Protein AF-0000000068207456 (afdb_homodimer)

Radius of gyration: 24.4 Å; Cα contacts (8 Å, |Δi|>4): 1064; chains: 2; bounding box: 53×77×62 Å

pLDDT: mean 91.05, std 12.85, range [36.31, 98.88]

InterPro domains:
  IPR003697 Nucleoside triphosphate pyrophosphatase Maf-like protein [MF_00528] (24-236)
  IPR003697 Nucleoside triphosphate pyrophosphatase Maf-like protein [PF02545] (24-232)
  IPR003697 Nucleoside triphosphate pyrophosphatase Maf-like protein [PIRSF006305] (18-237)
  IPR003697 Nucleoside triphosphate pyrophosphatase Maf-like protein [PTHR43213] (19-233)
  IPR003697 Nucleoside triphosphate pyrophosphatase Maf-like protein [TIGR00172] (22-231)
  IPR003697 Nucleoside triphosphate pyrophosphatase Maf-like protein [cd00555] (25-231)
  IPR029001 Inosine triphosphate pyrophosphatase-like [G3DSA:3.90.950.10] (20-234)
  IPR029001 Inosine triphosphate pyrophosphatase-like [SSF52972] (21-231)

Foldseek 3Di:
DQQDAFFAPVADPFLLSVLCGSFQEEEQDPDPLAQVVCVVRGGHHHYDHFPPPLPDDCDDDPDNLCSFQVSQQVSQVRVQVVQCVVPVPRGGQKYKGKGKWKFFDDPPPPPDDDPCRSVRGTFAFDAALVSLLVLCVVQAQHKMKMKMKMKMWGAFPVDGDIDMDIDMFMKMWHFYNDDSVLSSVLSVVVQLGRDTSRAACVPPSVVRTDDMDGAPSSSNPDRVVVVSVVSSCCSPPPCRRSVD/DQQDAFFAPVADPFLLSVLCGSFQEEEQDPDPLAQVVCVVRGGHHHYDHFPPPLPDDCDDDPDNLCSFQVSQVVSQVRVQVVQCVVPVPRGGQKYKGKGKWKFADDDPPPPDDDDPRSVRGTFAFDAALVSLLVLCVVLAQHKMKMKMKMKMWGAFPVDGDIDMDMDMFMKIWHFYNDDSVLSSVLSVVVQLGRDTSRAACVPPSVVRTDDMDGAPSSSNPDRVVVVSVVSSCCSPPPCRRSVD

Solvent-accessible surface area (backbone atoms only — not comparable to full-atom values): 25570 Å² total; per-residue (Å²): 126,79,78,34,82,30,68,44,92,82,31,57,72,36,64,27,53,60,52,48,60,54,32,42,42,31,31,22,45,79,51,65,56,38,52,50,53,37,41,66,57,16,36,51,54,48,73,43,58,42,80,64,83,79,76,70,72,72,62,92,58,97,46,75,69,47,54,30,30,53,51,4,39,52,21,20,51,50,38,47,52,51,41,33,69,75,34,67,91,69,37,63,45,32,28,37,13,58,28,75,45,29,28,61,46,72,63,79,79,62,81,70,76,73,76,65,52,47,69,76,28,50,36,58,53,30,88,44,60,67,50,30,45,53,47,45,59,69,37,46,55,34,42,31,31,36,35,32,7,36,17,39,35,31,55,42,81,91,44,94,58,65,48,79,53,72,48,71,48,67,22,38,40,30,31,30,80,65,53,70,64,50,51,49,32,48,42,69,68,47,68,20,53,79,21,60,56,30,46,36,61,88,50,68,41,29,57,51,37,57,29,32,47,28,36,68,46,38,66,62,53,41,48,56,30,63,49,53,50,51,37,30,51,38,53,73,72,34,81,55,54,58,62,121,126,79,78,33,81,30,68,43,91,81,31,55,72,35,64,28,54,59,52,47,60,54,32,42,42,32,30,22,46,78,52,66,56,41,52,50,53,37,40,66,56,16,36,50,54,47,75,44,58,42,83,64,84,79,75,71,74,72,62,90,57,98,46,77,70,48,52,28,29,53,51,4,39,50,21,18,51,52,39,48,54,52,41,32,68,75,33,66,91,69,37,62,45,31,27,36,12,57,27,76,45,27,28,62,47,72,59,79,82,59,78,75,73,72,77,66,52,47,71,76,27,49,35,60,54,29,89,43,59,65,50,29,43,53,49,45,59,69,38,45,54,34,43,33,33,36,35,32,6,35,17,40,37,29,55,43,83,91,44,95,56,67,46,78,52,72,47,70,46,67,22,38,40,28,30,29,80,67,53,70,64,49,51,51,30,48,44,70,70,48,68,21,54,79,20,59,55,30,46,37,61,87,48,68,41,28,56,49,38,55,29,32,46,26,37,67,46,40,68,63,54,41,48,57,31,64,49,52,51,51,36,32,50,38,52,73,72,34,81,55,55,59,63,120

Sequence (488 aa):
MSQHAHIKPHALKFPGINKMKKKKIVLASNSPRRLEILKTFGLEPQVVPSIFAEDLPKGGYENKYEYPVATATEKAVEVYRRLVEEDPDDAPDLVIAADTVVFTHDDPNVVGYESTPLHASILEKPETREENLRMLQELNGKACEVVTGVTVVWPIISAPGYMIKSMDERTIVHFADNSKQRLKAYVESGEGLDRAGGFAIQGLGGLLIAKIDGDFWNVVGFPASSFFQMLDILAEEEEDFLALMSQHAHIKPHALKFPGINKMKKKKIVLASNSPRRLEILKTFGLEPQVVPSIFAEDLPKGGYENKYEYPVATATEKAVEVYRRLVEEDPDDAPDLVIAADTVVFTHDDPNVVGYESTPLHASILEKPETREENLRMLQELNGKACEVVTGVTVVWPIISAPGYMIKSMDERTIVHFADNSKQRLKAYVESGEGLDRAGGFAIQGLGGLLIAKIDGDFWNVVGFPASSFFQMLDILAEEEEDFLAL

Organism: Serendipita indica (strain DSM 11827) (NCBI:txid1109443)

Secondary structure (DSSP, 8-state):
------B-TT----HHHHHTTT--EEE----HHHHHHHHHTTB-PEE----------SSS-SSTTHHHHHHHHHHHHHHHHHHHHH-GGG--SEEEEEEEEEEE---TT--------HHHHEE---SSHHHHHHHHHHHTTSEEEEEEEEEEEEE-SSSSSEEEEEEEEEEEEEEP---HHHHHHHHHHTTTTTSGGG--TTTGGGGGEEEEEE-HHHHHT--HHHHHHHHHHHHHH-TTTT--/------B-TT----HHHHHTTT--EEE----HHHHHHHHHTTB-PEE----------SS--SSTTHHHHHHHHHHHHHHHHHHHHH-GGG--SEEEEEEEEEEE---TT---S----HHHHEE---SSHHHHHHHHHHHTTSEEEEEEEEEEEEE-SSSSSEEEEEEEEEEEEEEP---HHHHHHHHHHTTTTTSGGG--TTTGGGGGEEEEEE-HHHHHT--HHHHHHHHHHHHHH-TTTT--

Structure (mmCIF, N/CA/C/O backbone):
data_AF-0000000068207456-model_v1
#
loop_
_entity.id
_entity.type
_entity.pdbx_description
1 polymer 'Related to septum formation maf'
#
loop_
_atom_site.group_PDB
_atom_site.id
_atom_site.type_symbol
_atom_site.label_atom_id
_atom_site.label_alt_id
_atom_site.label_comp_id
_atom_site.label_asym_id
_atom_site.label_entity_id
_atom_site.label_seq_id
_atom_site.pdbx_PDB_ins_code
_atom_site.Cartn_x
_atom_site.Cartn_y
_atom_site.Cartn_z
_atom_site.occupancy
_atom_site.B_iso_or_equiv
_atom_site.auth_seq_id
_atom_site.auth_comp_id
_atom_site.auth_asym_id
_atom_site.auth_atom_id
_atom_site.pdbx_PDB_model_num
ATOM 1 N N . MET A 1 1 ? -2.506 -39.25 3.75 1 39.41 1 MET A N 1
ATOM 2 C CA . MET A 1 1 ? -2.545 -38.031 2.941 1 39.41 1 MET A CA 1
ATOM 3 C C . MET A 1 1 ? -1.974 -36.844 3.713 1 39.41 1 MET A C 1
ATOM 5 O O . MET A 1 1 ? -2.4 -36.562 4.836 1 39.41 1 MET A O 1
ATOM 9 N N . SER A 1 2 ? -0.676 -36.594 3.619 1 47.75 2 SER A N 1
ATOM 10 C CA . SER A 1 2 ? 0.134 -35.656 4.402 1 47.75 2 SER A CA 1
ATOM 11 C C . SER A 1 2 ? -0.557 -34.312 4.547 1 47.75 2 SER A C 1
ATOM 13 O O . SER A 1 2 ? -1.144 -33.812 3.588 1 47.75 2 SER A O 1
ATOM 15 N N . GLN A 1 3 ? -1.271 -34.094 5.703 1 64.81 3 GLN A N 1
ATOM 16 C CA . GLN A 1 3 ? -2.191 -33 6.039 1 64.81 3 GLN A CA 1
ATOM 17 C C . GLN A 1 3 ? -1.472 -31.672 6.066 1 64.81 3 GLN A C 1
ATOM 19 O O . GLN A 1 3 ? -0.784 -31.344 7.039 1 64.81 3 GLN A O 1
ATOM 24 N N . HIS A 1 4 ? -1.049 -31.094 4.84 1 84.88 4 HIS A N 1
ATOM 25 C CA . HIS A 1 4 ? -0.442 -29.766 4.832 1 84.88 4 HIS A CA 1
ATOM 26 C C . HIS A 1 4 ? -1.472 -28.688 5.148 1 84.88 4 HIS A C 1
ATOM 28 O O . HIS A 1 4 ? -2.633 -28.797 4.746 1 84.88 4 HIS A O 1
ATOM 34 N N . ALA A 1 5 ? -1.169 -27.875 6.105 1 91.44 5 ALA A N 1
ATOM 35 C CA . ALA A 1 5 ? -2.055 -26.781 6.504 1 91.44 5 ALA A CA 1
ATOM 36 C C . ALA A 1 5 ? -1.442 -25.422 6.164 1 91.44 5 ALA A C 1
ATOM 38 O O . ALA A 1 5 ? -0.85 -24.766 7.023 1 91.44 5 ALA A O 1
ATOM 39 N N . HIS A 1 6 ? -1.661 -25.062 4.852 1 96.88 6 HIS A N 1
ATOM 40 C CA . HIS A 1 6 ? -1.041 -23.844 4.375 1 96.88 6 HIS A CA 1
ATOM 41 C C . HIS A 1 6 ? -2.045 -22.688 4.352 1 96.88 6 HIS A C 1
ATOM 43 O O . HIS A 1 6 ? -1.673 -21.531 4.109 1 96.88 6 HIS A O 1
ATOM 49 N N . ILE A 1 7 ? -3.346 -23.016 4.602 1 97.12 7 ILE A N 1
ATOM 50 C CA . ILE A 1 7 ? -4.387 -22 4.562 1 97.12 7 ILE A CA 1
ATOM 51 C C . ILE A 1 7 ? -4.668 -21.484 5.973 1 97.12 7 ILE A C 1
ATOM 53 O O . ILE A 1 7 ? -5.008 -22.266 6.863 1 97.12 7 ILE A O 1
ATOM 57 N N . LYS A 1 8 ? -4.535 -20.203 6.172 1 97.19 8 LYS A N 1
ATOM 58 C CA . LYS A 1 8 ? -4.762 -19.578 7.473 1 97.19 8 LYS A CA 1
ATOM 59 C C . LYS A 1 8 ? -6.25 -19.359 7.727 1 97.19 8 LYS A C 1
ATOM 61 O O . LYS A 1 8 ? -7.043 -19.297 6.789 1 97.19 8 LYS A O 1
ATOM 66 N N . PRO A 1 9 ? -6.637 -19.203 8.977 1 95.88 9 PRO A N 1
ATOM 67 C CA . PRO A 1 9 ? -8.055 -19.078 9.336 1 95.88 9 PRO A CA 1
ATOM 68 C C . PRO A 1 9 ? -8.711 -17.844 8.727 1 95.88 9 PRO A C 1
ATOM 70 O O . PRO A 1 9 ? -9.922 -17.859 8.461 1 95.88 9 PRO A O 1
ATOM 73 N N . HIS A 1 10 ? -7.922 -16.828 8.453 1 96.44 10 HIS A N 1
ATOM 74 C CA . HIS A 1 10 ? -8.531 -15.578 8 1 96.44 10 HIS A CA 1
ATOM 75 C C . HIS A 1 10 ? -8.625 -15.523 6.48 1 96.44 10 HIS A C 1
ATOM 77 O O . HIS A 1 10 ? -9.133 -14.555 5.918 1 96.44 10 HIS A O 1
ATOM 83 N N . ALA A 1 11 ? -8.172 -16.578 5.84 1 97.5 11 ALA A N 1
ATOM 84 C CA . ALA A 1 11 ? -8.227 -16.609 4.383 1 97.5 11 ALA A CA 1
ATOM 85 C C . ALA A 1 11 ? -9.664 -16.484 3.883 1 97.5 11 ALA A C 1
ATOM 87 O O . ALA A 1 11 ? -10.578 -17.078 4.453 1 97.5 11 ALA A O 1
ATOM 88 N N . LEU A 1 12 ? -9.781 -15.664 2.857 1 97.38 12 LEU A N 1
ATOM 89 C CA . LEU A 1 12 ? -11.094 -15.602 2.229 1 97.38 12 LEU A CA 1
ATOM 90 C C . LEU A 1 12 ? -11.422 -16.906 1.52 1 97.38 12 LEU A C 1
ATOM 92 O O . LEU A 1 12 ? -10.547 -17.516 0.892 1 97.38 12 LEU A O 1
ATOM 96 N N . LYS A 1 13 ? -12.625 -17.297 1.536 1 95.44 13 LYS A N 1
ATOM 97 C CA . LYS A 1 13 ? -13.023 -18.562 0.956 1 95.44 13 LYS A CA 1
ATOM 98 C C . LYS A 1 13 ? -13.25 -18.438 -0.548 1 95.44 13 LYS A C 1
ATOM 100 O O . LYS A 1 13 ? -14.328 -18.781 -1.047 1 95.44 13 LYS A O 1
ATOM 105 N N . PHE A 1 14 ? -12.266 -18.047 -1.245 1 95.69 14 PHE A N 1
ATOM 106 C CA . PHE A 1 14 ? -12.266 -18 -2.701 1 95.69 14 PHE A CA 1
ATOM 107 C C . PHE A 1 14 ? -12.141 -19.406 -3.289 1 95.69 14 PHE A C 1
ATOM 109 O O . PHE A 1 14 ? -11.617 -20.312 -2.635 1 95.69 14 PHE A O 1
ATOM 116 N N . PRO A 1 15 ? -12.633 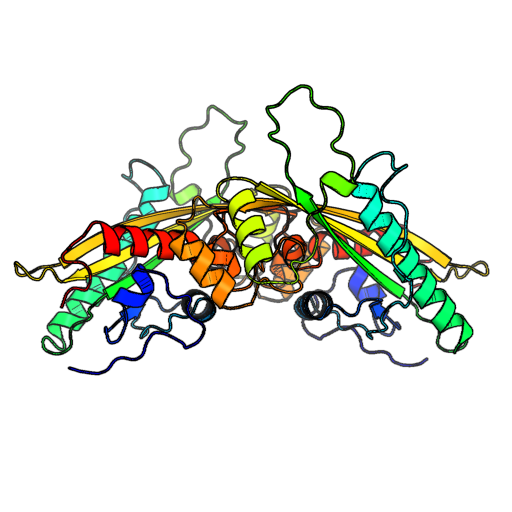-19.656 -4.473 1 93.31 15 PRO A N 1
ATOM 117 C CA . PRO A 1 15 ? -12.539 -20.969 -5.09 1 93.31 15 PRO A CA 1
ATOM 118 C C . PRO A 1 15 ? -11.094 -21.484 -5.168 1 93.31 15 PRO A C 1
ATOM 120 O O . PRO A 1 15 ? -10.828 -22.641 -4.855 1 93.31 15 PRO A O 1
ATOM 123 N N . GLY A 1 16 ? -10.242 -20.609 -5.578 1 94.94 16 GLY A N 1
ATOM 124 C CA . GLY A 1 16 ? -8.844 -21 -5.668 1 94.94 16 GLY A CA 1
ATOM 125 C C . GLY A 1 16 ? -8.242 -21.391 -4.332 1 94.94 16 GLY A C 1
ATOM 126 O O . GLY A 1 16 ? -7.508 -22.375 -4.25 1 94.94 16 GLY A O 1
ATOM 127 N N . ILE A 1 17 ? -8.531 -20.688 -3.311 1 95.69 17 ILE A N 1
ATOM 128 C CA . ILE A 1 17 ? -8.031 -20.953 -1.97 1 95.69 17 ILE A CA 1
ATOM 129 C C . ILE A 1 17 ? -8.602 -22.281 -1.463 1 95.69 17 ILE A C 1
ATOM 131 O O . ILE A 1 17 ? -7.887 -23.078 -0.868 1 95.69 17 ILE A O 1
ATOM 135 N N . ASN A 1 18 ? -9.852 -22.5 -1.71 1 93.56 18 ASN A N 1
ATOM 136 C CA . ASN A 1 18 ? -10.508 -23.719 -1.283 1 93.56 18 ASN A CA 1
ATOM 137 C C . ASN A 1 18 ? -9.844 -24.953 -1.893 1 93.56 18 ASN A C 1
ATOM 139 O O . ASN A 1 18 ? -9.719 -26 -1.235 1 93.56 18 ASN A O 1
ATOM 143 N N . LYS A 1 19 ? -9.445 -24.797 -3.117 1 94.56 19 LYS A N 1
ATOM 144 C CA . LYS A 1 19 ? -8.789 -25.906 -3.807 1 94.56 19 LYS A CA 1
ATOM 145 C C . LYS A 1 19 ? -7.434 -26.234 -3.18 1 94.56 19 LYS A C 1
ATOM 147 O O . LYS A 1 19 ? -6.922 -27.344 -3.324 1 94.56 19 LYS A O 1
ATOM 152 N N . MET A 1 20 ? -6.91 -25.281 -2.453 1 95.81 20 MET A N 1
ATOM 153 C CA . MET A 1 20 ? -5.559 -25.438 -1.929 1 95.81 20 MET A CA 1
ATOM 154 C C . MET A 1 20 ? -5.578 -26.109 -0.556 1 95.81 20 MET A C 1
ATOM 156 O O . MET A 1 20 ? -4.527 -26.438 -0.006 1 95.81 20 MET A O 1
ATOM 160 N N . LYS A 1 21 ? -6.75 -26.344 -0.007 1 94.06 21 LYS A N 1
ATOM 161 C CA . LYS A 1 21 ? -6.859 -26.969 1.306 1 94.06 21 LYS A CA 1
ATOM 162 C C . LYS A 1 21 ? -6.238 -28.359 1.302 1 94.06 21 LYS A C 1
ATOM 164 O O . LYS A 1 21 ? -6.484 -29.156 0.39 1 94.06 21 LYS A O 1
ATOM 169 N N . LYS A 1 22 ? -5.371 -28.609 2.285 1 93.19 22 LYS A N 1
ATOM 170 C CA . LYS A 1 22 ? -4.73 -29.891 2.521 1 93.19 22 LYS A CA 1
ATOM 171 C C . LYS A 1 22 ? -3.729 -30.219 1.417 1 93.19 22 LYS A C 1
ATOM 173 O O . LYS A 1 22 ? -3.342 -31.375 1.245 1 93.19 22 LYS A O 1
ATOM 178 N N . LYS A 1 23 ? -3.416 -29.266 0.574 1 96.06 23 LYS A N 1
ATOM 179 C CA . LYS A 1 23 ? -2.439 -29.453 -0.496 1 96.06 23 LYS A CA 1
ATOM 180 C C . LYS A 1 23 ? -1.054 -28.984 -0.064 1 96.06 23 LYS A C 1
ATOM 182 O O . LYS A 1 23 ? -0.932 -28.094 0.784 1 96.06 23 LYS A O 1
ATOM 187 N N . LYS A 1 24 ? -0.078 -29.562 -0.641 1 96.94 24 LYS A N 1
ATOM 188 C CA . LYS A 1 24 ? 1.285 -29.078 -0.435 1 96.94 24 LYS A CA 1
ATOM 189 C C . LYS A 1 24 ? 1.603 -27.922 -1.361 1 96.94 24 LYS A C 1
ATOM 191 O O . LYS A 1 24 ? 1.857 -28.109 -2.551 1 96.94 24 LYS A O 1
ATOM 196 N N . ILE A 1 25 ? 1.606 -26.75 -0.783 1 98.31 25 ILE A N 1
ATOM 197 C CA . ILE A 1 25 ? 1.852 -25.516 -1.531 1 98.31 25 ILE A CA 1
ATOM 198 C C . ILE A 1 25 ? 3.256 -25 -1.229 1 98.31 25 ILE A C 1
ATOM 200 O O . ILE A 1 25 ? 3.627 -24.844 -0.065 1 98.31 25 ILE A O 1
ATOM 204 N N . VAL A 1 26 ? 4.004 -24.734 -2.311 1 98.69 26 VAL A N 1
ATOM 205 C CA . VAL A 1 26 ? 5.398 -24.344 -2.154 1 98.69 26 VAL A CA 1
ATOM 206 C C . VAL A 1 26 ? 5.617 -22.969 -2.783 1 98.69 26 VAL A C 1
ATOM 208 O O . VAL A 1 26 ? 5.137 -22.688 -3.887 1 98.69 26 VAL A O 1
ATOM 211 N N . LEU A 1 27 ? 6.242 -22.078 -2.041 1 98.81 27 LEU A N 1
ATOM 212 C CA . LEU A 1 27 ? 6.738 -20.812 -2.574 1 98.81 27 LEU A CA 1
ATOM 213 C C . LEU A 1 27 ? 8.203 -20.922 -2.965 1 98.81 27 LEU A C 1
ATOM 215 O O . LEU A 1 27 ? 9.078 -21.031 -2.098 1 98.81 27 LEU A O 1
ATOM 219 N N . ALA A 1 28 ? 8.438 -20.906 -4.258 1 98.75 28 ALA A N 1
ATOM 220 C CA . ALA A 1 28 ? 9.797 -21 -4.793 1 98.75 28 ALA A CA 1
ATOM 221 C C . ALA A 1 28 ? 10.484 -19.625 -4.773 1 98.75 28 ALA A C 1
ATOM 223 O O . ALA A 1 28 ? 10.844 -19.094 -5.824 1 98.75 28 ALA A O 1
ATOM 224 N N . SER A 1 29 ? 10.703 -19.062 -3.621 1 96.81 29 SER A N 1
ATOM 225 C CA . SER A 1 29 ? 11.281 -17.734 -3.422 1 96.81 29 SER A CA 1
ATOM 226 C C . SER A 1 29 ? 11.906 -17.609 -2.037 1 96.81 29 SER A C 1
ATOM 228 O O . SER A 1 29 ? 11.391 -18.156 -1.062 1 96.81 29 SER A O 1
ATOM 230 N N . ASN A 1 30 ? 13 -16.906 -1.982 1 92.94 30 ASN A N 1
ATOM 231 C CA . ASN A 1 30 ? 13.609 -16.578 -0.696 1 92.94 30 ASN A CA 1
ATOM 232 C C . ASN A 1 30 ? 13.234 -15.18 -0.237 1 92.94 30 ASN A C 1
ATOM 234 O O . ASN A 1 30 ? 13.766 -14.68 0.752 1 92.94 30 ASN A O 1
ATOM 238 N N . SER A 1 31 ? 12.391 -14.547 -0.938 1 92.75 31 SER A N 1
ATOM 239 C CA . SER A 1 31 ? 11.977 -13.188 -0.593 1 92.75 31 SER A CA 1
ATOM 240 C C . SER A 1 31 ? 11.055 -13.18 0.623 1 92.75 31 SER A C 1
ATOM 242 O O . SER A 1 31 ? 9.93 -13.68 0.56 1 92.75 31 SER A O 1
ATOM 244 N N . PRO A 1 32 ? 11.469 -12.586 1.704 1 94.94 32 PRO A N 1
ATOM 245 C CA . PRO A 1 32 ? 10.578 -12.492 2.867 1 94.94 32 PRO A CA 1
ATOM 246 C C . PRO A 1 32 ? 9.305 -11.703 2.576 1 94.94 32 PRO A C 1
ATOM 248 O O . PRO A 1 32 ? 8.242 -12.008 3.121 1 94.94 32 PRO A O 1
ATOM 251 N N . ARG A 1 33 ? 9.375 -10.695 1.74 1 94.88 33 ARG A N 1
ATOM 252 C CA . ARG A 1 33 ? 8.227 -9.867 1.404 1 94.88 33 ARG A CA 1
ATOM 253 C C . ARG A 1 33 ? 7.148 -10.68 0.699 1 94.88 33 ARG A C 1
ATOM 255 O O . ARG A 1 33 ? 5.957 -10.508 0.968 1 94.88 33 ARG A O 1
ATOM 262 N N . ARG A 1 34 ? 7.562 -11.531 -0.193 1 97.38 34 ARG A N 1
ATOM 263 C CA . ARG A 1 34 ? 6.598 -12.367 -0.901 1 97.38 34 ARG A CA 1
ATOM 264 C C . ARG A 1 34 ? 5.832 -13.258 0.069 1 97.38 34 ARG A C 1
ATOM 266 O O . ARG A 1 34 ? 4.605 -13.359 -0.01 1 97.38 34 ARG A O 1
ATOM 273 N N . LEU A 1 35 ? 6.559 -13.859 0.947 1 98.06 35 LEU A N 1
ATOM 274 C CA . LEU A 1 35 ? 5.934 -14.711 1.952 1 98.06 35 LEU A CA 1
ATOM 275 C C . LEU A 1 35 ? 4.988 -13.906 2.838 1 98.06 35 LEU A C 1
ATOM 277 O O . LEU A 1 35 ? 3.875 -14.344 3.125 1 98.06 35 LEU A O 1
ATOM 281 N N . GLU A 1 36 ? 5.395 -12.766 3.273 1 97.5 36 GLU A N 1
ATOM 282 C CA . GLU A 1 36 ? 4.586 -11.914 4.141 1 97.5 36 GLU A CA 1
ATOM 283 C C . GLU A 1 36 ? 3.281 -11.508 3.459 1 97.5 36 GLU A C 1
ATOM 285 O O . GLU A 1 36 ? 2.225 -11.492 4.094 1 97.5 36 GLU A O 1
ATOM 290 N N . ILE A 1 37 ? 3.379 -11.156 2.232 1 97.94 37 ILE A N 1
ATOM 291 C CA . ILE A 1 37 ? 2.193 -10.766 1.478 1 97.94 37 ILE A CA 1
ATOM 292 C C . ILE A 1 37 ? 1.222 -11.938 1.394 1 97.94 37 ILE A C 1
ATOM 294 O O . ILE A 1 37 ? 0.027 -11.789 1.659 1 97.94 37 ILE A O 1
ATOM 298 N N . LEU A 1 38 ? 1.739 -13.133 1.018 1 98.56 38 LEU A N 1
ATOM 299 C CA . LEU A 1 38 ? 0.884 -14.312 0.932 1 98.56 38 LEU A CA 1
ATOM 300 C C . LEU A 1 38 ? 0.226 -14.602 2.275 1 98.56 38 LEU A C 1
ATOM 302 O O . LEU A 1 38 ? -0.972 -14.891 2.336 1 98.56 38 LEU A O 1
ATOM 306 N N . LYS A 1 39 ? 0.968 -14.438 3.326 1 98 39 LYS A N 1
ATOM 307 C CA . LYS A 1 39 ? 0.43 -14.656 4.664 1 98 39 LYS A CA 1
ATOM 308 C C . LYS A 1 39 ? -0.675 -13.656 4.988 1 98 39 LYS A C 1
ATOM 310 O O . LYS A 1 39 ? -1.682 -14.016 5.605 1 98 39 LYS A O 1
ATOM 315 N N . THR A 1 40 ? -0.451 -12.453 4.625 1 97.12 40 THR A N 1
ATOM 316 C CA . THR A 1 40 ? -1.441 -11.398 4.832 1 97.12 40 THR A CA 1
ATOM 317 C C . THR A 1 40 ? -2.789 -11.805 4.242 1 97.12 40 THR A C 1
ATOM 319 O O . THR A 1 40 ? -3.838 -11.539 4.836 1 97.12 40 THR A O 1
ATOM 322 N N . PHE A 1 41 ? -2.727 -12.523 3.174 1 97.69 41 PHE A N 1
ATOM 323 C CA . PHE A 1 41 ? -3.965 -12.852 2.477 1 97.69 41 PHE A CA 1
ATOM 324 C C . PHE A 1 41 ? -4.371 -14.297 2.736 1 97.69 41 PHE A C 1
ATOM 326 O O . PHE A 1 41 ? -5.227 -14.844 2.037 1 97.69 41 PHE A O 1
ATOM 333 N N . GLY A 1 42 ? -3.68 -14.977 3.697 1 97.38 42 GLY A N 1
ATOM 334 C CA . GLY A 1 42 ? -4.191 -16.219 4.25 1 97.38 42 GLY A CA 1
ATOM 335 C C . GLY A 1 42 ? -3.514 -17.453 3.68 1 97.38 42 GLY A C 1
ATOM 336 O O . GLY A 1 42 ? -3.998 -18.562 3.854 1 97.38 42 GLY A O 1
ATOM 337 N N . LEU A 1 43 ? -2.459 -17.297 2.977 1 98.12 43 LEU A N 1
ATOM 338 C CA . LEU A 1 43 ? -1.698 -18.422 2.434 1 98.12 43 LEU A CA 1
ATOM 339 C C . LEU A 1 43 ? -0.286 -18.453 3.01 1 98.12 43 LEU A C 1
ATOM 341 O O . LEU A 1 43 ? 0.461 -17.469 2.883 1 98.12 43 LEU A O 1
ATOM 345 N N . GLU A 1 44 ? 0.026 -19.469 3.674 1 98.12 44 GLU A N 1
ATOM 346 C CA . GLU A 1 44 ? 1.366 -19.656 4.227 1 98.12 44 GLU A CA 1
ATOM 347 C C . GLU A 1 44 ? 2.045 -20.891 3.635 1 98.12 44 GLU A C 1
ATOM 349 O O . GLU A 1 44 ? 2.137 -21.922 4.293 1 98.12 44 GLU A O 1
ATOM 354 N N . PRO A 1 45 ? 2.631 -20.75 2.5 1 98.38 45 PRO A N 1
ATOM 355 C CA . PRO A 1 45 ? 3.254 -21.891 1.827 1 98.38 45 PRO A CA 1
ATOM 356 C C . PRO A 1 45 ? 4.582 -22.297 2.461 1 98.38 45 PRO A C 1
ATOM 358 O O . PRO A 1 45 ? 5.125 -21.562 3.289 1 98.38 45 PRO A O 1
ATOM 361 N N . GLN A 1 46 ? 4.988 -23.484 2.129 1 98.06 46 GLN A N 1
ATOM 362 C CA . GLN A 1 46 ? 6.359 -23.875 2.436 1 98.06 46 GLN A CA 1
ATOM 363 C C . GLN A 1 46 ? 7.355 -23.156 1.534 1 98.06 46 GLN A C 1
ATOM 365 O O . GLN A 1 46 ? 7.184 -23.109 0.314 1 98.06 46 GLN A O 1
ATOM 370 N N . VAL A 1 47 ? 8.383 -22.609 2.146 1 98.5 47 VAL A N 1
ATOM 371 C CA . VAL A 1 47 ? 9.375 -21.859 1.381 1 98.5 47 VAL A CA 1
ATOM 372 C C . VAL A 1 47 ? 10.492 -22.797 0.933 1 98.5 47 VAL A C 1
ATOM 374 O O . VAL A 1 47 ? 11.117 -23.484 1.757 1 98.5 47 VAL A O 1
ATOM 377 N N . VAL A 1 48 ? 10.688 -22.875 -0.318 1 98.44 48 VAL A N 1
ATOM 378 C CA . VAL A 1 48 ? 11.805 -23.594 -0.918 1 98.44 48 VAL A CA 1
ATOM 379 C C . VAL A 1 48 ? 12.453 -22.734 -2 1 98.44 48 VAL A C 1
ATOM 381 O O . VAL A 1 48 ? 11.992 -22.703 -3.143 1 98.44 48 VAL A O 1
ATOM 384 N N . PRO A 1 49 ? 13.523 -22.078 -1.709 1 97.81 49 PRO A N 1
ATOM 385 C CA . PRO A 1 49 ? 14.148 -21.203 -2.693 1 97.81 49 PRO A CA 1
ATOM 386 C C . PRO A 1 49 ? 14.641 -21.938 -3.932 1 97.81 49 PRO A C 1
ATOM 388 O O . PRO A 1 49 ? 15.125 -23.062 -3.826 1 97.81 49 PRO A O 1
ATOM 391 N N . SER A 1 50 ? 14.477 -21.281 -5.008 1 97.31 50 SER A N 1
ATOM 392 C CA . SER A 1 50 ? 15.016 -21.828 -6.25 1 97.31 50 SER A CA 1
ATOM 393 C C . SER A 1 50 ? 16.531 -21.734 -6.293 1 97.31 50 SER A C 1
ATOM 395 O O . SER A 1 50 ? 17.109 -20.766 -5.773 1 97.31 50 SER A O 1
ATOM 397 N N . ILE A 1 51 ? 17.156 -22.656 -6.949 1 95.56 51 ILE A N 1
ATOM 398 C CA . ILE A 1 51 ? 18.594 -22.609 -7.141 1 95.56 51 ILE A CA 1
ATOM 399 C C . ILE A 1 51 ? 18.906 -22.281 -8.602 1 95.56 51 ILE A C 1
ATOM 401 O O . ILE A 1 51 ? 20.062 -22.375 -9.031 1 95.56 51 ILE A O 1
ATOM 405 N N . PHE A 1 52 ? 17.906 -21.953 -9.336 1 92.56 52 PHE A N 1
ATOM 406 C CA . PHE A 1 52 ? 18.109 -21.5 -10.711 1 92.56 52 PHE A CA 1
ATOM 407 C C . PHE A 1 52 ? 19.016 -20.266 -10.734 1 92.56 52 PHE A C 1
ATOM 409 O O . PHE A 1 52 ? 18.781 -19.312 -9.992 1 92.56 52 PHE A O 1
ATOM 416 N N . ALA A 1 53 ? 20.094 -20.172 -11.484 1 87.12 53 ALA A N 1
ATOM 417 C CA . ALA A 1 53 ? 21.141 -19.156 -11.484 1 87.12 53 ALA A CA 1
ATOM 418 C C . ALA A 1 53 ? 20.625 -17.828 -12.031 1 87.12 53 ALA A C 1
ATOM 420 O O . ALA A 1 53 ? 21.281 -16.797 -11.883 1 87.12 53 ALA A O 1
ATOM 421 N N . GLU A 1 54 ? 19.406 -17.641 -12.508 1 82.19 54 GLU A N 1
ATOM 422 C CA . GLU A 1 54 ? 18.781 -16.453 -13.094 1 82.19 54 GLU A CA 1
ATOM 423 C C . GLU A 1 54 ? 19.688 -15.82 -14.148 1 82.19 54 GLU A C 1
ATOM 425 O O . GLU A 1 54 ? 19.953 -14.617 -14.117 1 82.19 54 GLU A O 1
ATOM 430 N N . ASP A 1 55 ? 20.109 -16.578 -15.117 1 83.31 55 ASP A N 1
ATOM 431 C CA . ASP A 1 55 ? 21.062 -16.172 -16.141 1 83.31 55 ASP A CA 1
ATOM 432 C C . ASP A 1 55 ? 20.391 -16.125 -17.516 1 83.31 55 ASP A C 1
ATOM 434 O O . ASP A 1 55 ? 21.062 -16.281 -18.547 1 83.31 55 ASP A O 1
ATOM 438 N N . LEU A 1 56 ? 19.125 -15.93 -17.469 1 87.06 56 LEU A N 1
ATOM 439 C CA . LEU A 1 56 ? 18.438 -15.82 -18.75 1 87.06 56 LEU A CA 1
ATOM 440 C C . LEU A 1 56 ? 18.922 -14.602 -19.531 1 87.06 56 LEU A C 1
ATOM 442 O O . LEU A 1 56 ? 19.234 -13.57 -18.922 1 87.06 56 LEU A O 1
ATOM 446 N N . PRO A 1 57 ? 19 -14.766 -20.844 1 82.19 57 PRO A N 1
ATOM 447 C CA . PRO A 1 57 ? 19.375 -13.586 -21.625 1 82.19 57 PRO A CA 1
ATOM 448 C C . PRO A 1 57 ? 18.375 -12.438 -21.484 1 82.19 57 PRO A C 1
ATOM 450 O O . PRO A 1 57 ? 17.172 -12.672 -21.359 1 82.19 57 PRO A O 1
ATOM 453 N N . LYS A 1 58 ? 18.844 -11.242 -21.453 1 76.88 58 LYS A N 1
ATOM 454 C CA . LYS A 1 58 ? 17.984 -10.07 -21.297 1 76.88 58 LYS A CA 1
ATOM 455 C C . LYS A 1 58 ? 17.5 -9.562 -22.656 1 76.88 58 LYS A C 1
ATOM 457 O O . LYS A 1 58 ? 16.875 -8.508 -22.734 1 76.88 58 LYS A O 1
ATOM 462 N N . GLY A 1 59 ? 17.766 -10.398 -23.609 1 74.06 59 GLY A N 1
ATOM 463 C CA . GLY A 1 59 ? 17.312 -10.094 -24.953 1 74.06 59 GLY A CA 1
ATOM 464 C C . GLY A 1 59 ? 16.531 -11.234 -25.594 1 74.06 59 GLY A C 1
ATOM 465 O O . GLY A 1 59 ? 16.391 -12.305 -25 1 74.06 59 GLY A O 1
ATOM 466 N N . GLY A 1 60 ? 15.844 -10.883 -26.672 1 75.31 60 GLY A N 1
ATOM 467 C CA . GLY A 1 60 ? 15.18 -11.906 -27.453 1 75.31 60 GLY A CA 1
ATOM 468 C C . GLY A 1 60 ? 13.719 -12.078 -27.094 1 75.31 60 GLY A C 1
ATOM 469 O O . GLY A 1 60 ? 13.086 -13.062 -27.484 1 75.31 60 GLY A O 1
ATOM 470 N N . TYR A 1 61 ? 13.312 -11.25 -26.25 1 82.44 61 TYR A N 1
ATOM 471 C CA . TYR A 1 61 ? 11.898 -11.297 -25.875 1 82.44 61 TYR A CA 1
ATOM 472 C C . TYR A 1 61 ? 11.07 -10.367 -26.75 1 82.44 61 TYR A C 1
ATOM 474 O O . TYR A 1 61 ? 11.586 -9.375 -27.266 1 82.44 61 TYR A O 1
ATOM 482 N N . GLU A 1 62 ? 9.812 -10.766 -26.984 1 78.75 62 GLU A N 1
ATOM 483 C CA . GLU A 1 62 ? 8.914 -9.898 -27.75 1 78.75 62 GLU A CA 1
ATOM 484 C C . GLU A 1 62 ? 8.719 -8.555 -27.047 1 78.75 62 GLU A C 1
ATOM 486 O O . GLU A 1 62 ? 8.617 -7.516 -27.703 1 78.75 62 GLU A O 1
ATOM 491 N N . ASN A 1 63 ? 8.633 -8.578 -25.75 1 85 63 ASN A N 1
ATOM 492 C CA . ASN A 1 63 ? 8.586 -7.379 -24.922 1 85 63 ASN A CA 1
ATOM 493 C C . ASN A 1 63 ? 9.312 -7.578 -23.594 1 85 63 ASN A C 1
ATOM 495 O O . ASN A 1 63 ? 9.539 -8.711 -23.172 1 85 63 ASN A O 1
ATOM 499 N N . LYS A 1 64 ? 9.68 -6.52 -22.984 1 86.69 64 LYS A N 1
ATOM 500 C CA . LYS A 1 64 ? 10.516 -6.539 -21.781 1 86.69 64 LYS A CA 1
ATOM 501 C C . LYS A 1 64 ? 9.797 -7.211 -20.625 1 86.69 64 LYS A C 1
ATOM 503 O O . LYS A 1 64 ? 10.43 -7.691 -19.688 1 86.69 64 LYS A O 1
ATOM 508 N N . TYR A 1 65 ? 8.508 -7.312 -20.688 1 90.62 65 TYR A N 1
ATOM 509 C CA . TYR A 1 65 ? 7.711 -7.832 -19.578 1 90.62 65 TYR A CA 1
ATOM 510 C C . TYR A 1 65 ? 7.766 -9.359 -19.531 1 90.62 65 TYR A C 1
ATOM 512 O O . TYR A 1 65 ? 7.391 -9.969 -18.531 1 90.62 65 TYR A O 1
ATOM 520 N N . GLU A 1 66 ? 8.281 -9.945 -20.562 1 92.88 66 GLU A N 1
ATOM 521 C CA . GLU A 1 66 ? 8.383 -11.398 -20.641 1 92.88 66 GLU A CA 1
ATOM 522 C C . GLU A 1 66 ? 9.562 -11.914 -19.812 1 92.88 66 GLU A C 1
ATOM 524 O O . GLU A 1 66 ? 9.578 -13.07 -19.391 1 92.88 66 GLU A O 1
ATOM 529 N N . TYR A 1 67 ? 10.5 -11.062 -19.609 1 92.75 67 TYR A N 1
ATOM 530 C CA . TYR A 1 67 ? 11.719 -11.477 -18.938 1 92.75 67 TYR A CA 1
ATOM 531 C C . TYR A 1 67 ? 11.43 -11.945 -17.516 1 92.75 67 TYR A C 1
ATOM 533 O O . TYR A 1 67 ? 11.797 -13.055 -17.141 1 92.75 67 TYR A O 1
ATOM 541 N N . PRO A 1 68 ? 10.75 -11.133 -16.688 1 94.94 68 PRO A N 1
ATOM 542 C CA . PRO A 1 68 ? 10.445 -11.617 -15.328 1 94.94 68 PRO A CA 1
ATOM 543 C C . PRO A 1 68 ? 9.57 -12.867 -15.336 1 94.94 68 PRO A C 1
ATOM 545 O O . PRO A 1 68 ? 9.68 -13.703 -14.445 1 94.94 68 PRO A O 1
ATOM 548 N N . VAL A 1 69 ? 8.727 -12.984 -16.328 1 97.19 69 VAL A N 1
ATOM 549 C CA . VAL A 1 69 ? 7.875 -14.164 -16.438 1 97.19 69 VAL A CA 1
ATOM 550 C C . VAL A 1 69 ? 8.727 -15.391 -16.719 1 97.19 69 VAL A C 1
ATOM 552 O O . VAL A 1 69 ? 8.555 -16.438 -16.094 1 97.19 69 VAL A O 1
ATOM 555 N N . ALA A 1 70 ? 9.617 -15.258 -17.688 1 96.62 70 ALA A N 1
ATOM 556 C CA . ALA A 1 70 ? 10.508 -16.359 -18.031 1 96.62 70 ALA A CA 1
ATOM 557 C C . ALA A 1 70 ? 11.344 -16.781 -16.828 1 96.62 70 ALA A C 1
ATOM 559 O O . ALA A 1 70 ? 11.5 -17.984 -16.578 1 96.62 70 ALA A O 1
ATOM 560 N N . THR A 1 71 ? 11.844 -15.836 -16.125 1 96.19 71 THR A N 1
ATOM 561 C CA . THR A 1 71 ? 12.656 -16.125 -14.945 1 96.19 71 THR A CA 1
ATOM 562 C C . THR A 1 71 ? 11.828 -16.828 -13.883 1 96.19 71 THR A C 1
ATOM 564 O O . THR A 1 71 ? 12.273 -17.828 -13.305 1 96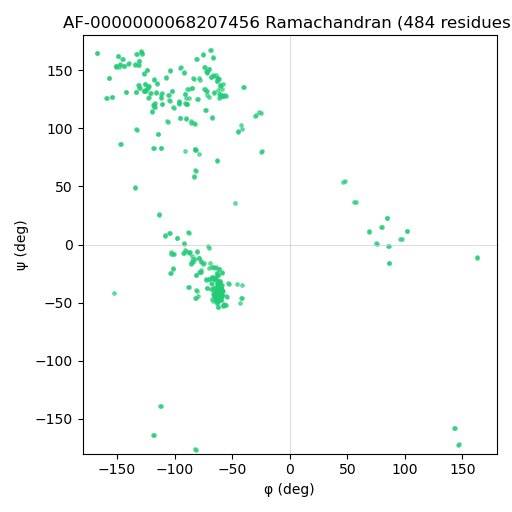.19 71 THR A O 1
ATOM 567 N N . ALA A 1 72 ? 10.672 -16.344 -13.617 1 98 72 ALA A N 1
ATOM 568 C CA . ALA A 1 72 ? 9.781 -16.984 -12.648 1 98 72 ALA A CA 1
ATOM 569 C C . ALA A 1 72 ? 9.461 -18.422 -13.062 1 98 72 ALA A C 1
ATOM 571 O O . ALA A 1 72 ? 9.391 -19.312 -12.211 1 98 72 ALA A O 1
ATOM 572 N N . THR A 1 73 ? 9.273 -18.594 -14.336 1 98.31 73 THR A N 1
ATOM 573 C CA . THR A 1 73 ? 8.945 -19.922 -14.859 1 98.31 73 THR A CA 1
ATOM 574 C C . THR A 1 73 ? 10.086 -20.906 -14.594 1 98.31 73 THR A C 1
ATOM 576 O O . THR A 1 73 ? 9.852 -22 -14.094 1 98.31 73 THR A O 1
ATOM 579 N N . GLU A 1 74 ? 11.297 -20.469 -14.898 1 98 74 GLU A N 1
ATOM 580 C CA . GLU A 1 74 ? 12.453 -21.328 -14.648 1 98 74 GLU A CA 1
ATOM 581 C C . GLU A 1 74 ? 12.594 -21.656 -13.164 1 98 74 GLU A C 1
ATOM 583 O O . GLU A 1 74 ? 12.891 -22.797 -12.805 1 98 74 GLU A O 1
ATOM 588 N N . LYS A 1 75 ? 12.344 -20.672 -12.32 1 98.44 75 LYS A N 1
ATOM 589 C CA . LYS A 1 75 ? 12.414 -20.891 -10.883 1 98.44 75 LYS A CA 1
ATOM 590 C C . LYS A 1 75 ? 11.375 -21.906 -10.422 1 98.44 75 LYS A C 1
ATOM 592 O O . LYS A 1 75 ? 11.695 -22.828 -9.656 1 98.44 75 LYS A O 1
ATOM 597 N N . ALA A 1 76 ? 10.156 -21.797 -10.867 1 98.69 76 ALA A N 1
ATOM 598 C CA . ALA A 1 76 ? 9.062 -22.672 -10.477 1 98.69 76 ALA A CA 1
ATOM 599 C C . ALA A 1 76 ? 9.32 -24.109 -10.938 1 98.69 76 ALA A C 1
ATOM 601 O O . ALA A 1 76 ? 9.156 -25.062 -10.164 1 98.69 76 ALA A O 1
ATOM 602 N N . VAL A 1 77 ? 9.688 -24.234 -12.172 1 98.19 77 VAL A N 1
ATOM 603 C CA . VAL A 1 77 ? 9.914 -25.562 -12.766 1 98.19 77 VAL A CA 1
ATOM 604 C C . VAL A 1 77 ? 11.078 -26.25 -12.062 1 98.19 77 VAL A C 1
ATOM 606 O O . VAL A 1 77 ? 11 -27.438 -11.727 1 98.19 77 VAL A O 1
ATOM 609 N N . GLU A 1 78 ? 12.148 -25.484 -11.844 1 98.31 78 GLU A N 1
ATOM 610 C CA . GLU A 1 78 ? 13.305 -26.047 -11.141 1 98.31 78 GLU A CA 1
ATOM 611 C C . GLU A 1 78 ? 12.898 -26.609 -9.781 1 98.31 78 GLU A C 1
ATOM 613 O O . GLU A 1 78 ? 13.242 -27.75 -9.453 1 98.31 78 GLU A O 1
ATOM 618 N N . VAL A 1 79 ? 12.227 -25.844 -8.977 1 98.62 79 VAL A N 1
ATOM 619 C CA . VAL A 1 79 ? 11.836 -26.266 -7.637 1 98.62 79 VAL A CA 1
ATOM 620 C C . VAL A 1 79 ? 10.883 -27.469 -7.73 1 98.62 79 VAL A C 1
ATOM 622 O O . VAL A 1 79 ? 11.016 -28.438 -6.98 1 98.62 79 VAL A O 1
ATOM 625 N N . TYR A 1 80 ? 9.883 -27.422 -8.641 1 98.12 80 TYR A N 1
ATOM 626 C CA . TYR A 1 80 ? 8.93 -28.516 -8.812 1 98.12 80 TYR A CA 1
ATOM 627 C C . TYR A 1 80 ? 9.641 -29.812 -9.125 1 98.12 80 TYR A C 1
ATOM 629 O O . TYR A 1 80 ? 9.43 -30.828 -8.438 1 98.12 80 TYR A O 1
ATOM 637 N N . ARG A 1 81 ? 10.508 -29.781 -10.117 1 97.56 81 ARG A N 1
ATOM 638 C CA . ARG A 1 81 ? 11.219 -30.984 -10.539 1 97.56 81 ARG A CA 1
ATOM 639 C C . ARG A 1 81 ? 12.094 -31.531 -9.422 1 97.56 81 ARG A C 1
ATOM 641 O O . ARG A 1 81 ? 12.109 -32.75 -9.172 1 97.56 81 ARG A O 1
ATOM 648 N N . ARG A 1 82 ? 12.773 -30.625 -8.773 1 97.94 82 ARG A N 1
ATOM 649 C CA . ARG A 1 82 ? 13.656 -31.031 -7.688 1 97.94 82 ARG A CA 1
ATOM 650 C C . ARG A 1 82 ? 12.867 -31.719 -6.574 1 97.94 82 ARG A C 1
ATOM 652 O O . ARG A 1 82 ? 13.266 -32.781 -6.086 1 97.94 82 ARG A O 1
ATOM 659 N N . LEU A 1 83 ? 11.75 -31.203 -6.199 1 97.25 83 LEU A N 1
ATOM 660 C CA . LEU A 1 83 ? 10.961 -31.75 -5.098 1 97.25 83 LEU A CA 1
ATOM 661 C C . LEU A 1 83 ? 10.312 -33.062 -5.492 1 97.25 83 LEU A C 1
ATOM 663 O O . LEU A 1 83 ? 10.164 -33.969 -4.664 1 97.25 83 LEU A O 1
ATOM 667 N N . VAL A 1 84 ? 9.852 -33.188 -6.738 1 95.44 84 VAL A N 1
ATOM 668 C CA . VAL A 1 84 ? 9.289 -34.438 -7.23 1 95.44 84 VAL A CA 1
ATOM 669 C C . VAL A 1 84 ? 10.352 -35.562 -7.184 1 95.44 84 VAL A C 1
ATOM 671 O O . VAL A 1 84 ? 10.07 -36.688 -6.777 1 95.44 84 VAL A O 1
ATOM 674 N N . GLU A 1 85 ? 11.547 -35.188 -7.609 1 96.31 85 GLU A N 1
ATOM 675 C CA . GLU A 1 85 ? 12.648 -36.125 -7.605 1 96.31 85 GLU A CA 1
ATOM 676 C C . GLU A 1 85 ? 13.039 -36.531 -6.18 1 96.31 85 GLU A C 1
ATOM 678 O O . GLU A 1 85 ? 13.312 -37.688 -5.906 1 96.31 85 GLU A O 1
ATOM 683 N N . GLU A 1 86 ? 13.086 -35.594 -5.285 1 96.25 86 GLU A N 1
ATOM 684 C CA . GLU A 1 86 ? 13.508 -35.812 -3.906 1 96.25 86 GLU A CA 1
ATOM 685 C C . GLU A 1 86 ? 12.516 -36.719 -3.162 1 96.25 86 GLU A C 1
ATOM 687 O O . GLU A 1 86 ? 12.914 -37.562 -2.379 1 96.25 86 GLU A O 1
ATOM 692 N N . ASP A 1 87 ? 11.273 -36.438 -3.383 1 94.38 87 ASP A N 1
ATOM 693 C CA . ASP A 1 87 ? 10.234 -37.188 -2.693 1 94.38 87 ASP A CA 1
ATOM 694 C C . ASP A 1 87 ? 8.992 -37.344 -3.566 1 94.38 87 ASP A C 1
ATOM 696 O O . ASP A 1 87 ? 8 -36.625 -3.375 1 94.38 87 ASP A O 1
ATOM 700 N N . PRO A 1 88 ? 8.984 -38.344 -4.379 1 89.94 88 PRO A N 1
ATOM 701 C CA . PRO A 1 88 ? 7.867 -38.531 -5.312 1 89.94 88 PRO A CA 1
ATOM 702 C C . PRO A 1 88 ? 6.543 -38.781 -4.598 1 89.94 88 PRO A C 1
ATOM 704 O O . PRO A 1 88 ? 5.477 -38.469 -5.137 1 89.94 88 PRO A O 1
ATOM 707 N N . ASP A 1 89 ? 6.578 -39.281 -3.404 1 90.5 89 ASP A N 1
ATOM 708 C CA . ASP A 1 89 ? 5.371 -39.656 -2.67 1 90.5 89 ASP A CA 1
ATOM 709 C C . ASP A 1 89 ? 4.777 -38.438 -1.959 1 90.5 89 ASP A C 1
ATOM 711 O O . ASP A 1 89 ? 3.629 -38.469 -1.512 1 90.5 89 ASP A O 1
ATOM 715 N N . ASP A 1 90 ? 5.586 -37.406 -1.88 1 93 90 ASP A N 1
ATOM 716 C CA . ASP A 1 90 ? 5.125 -36.156 -1.271 1 93 90 ASP A CA 1
ATOM 717 C C . ASP A 1 90 ? 5.512 -34.938 -2.125 1 93 90 ASP A C 1
ATOM 719 O O . ASP A 1 90 ? 6.109 -34 -1.624 1 93 90 ASP A O 1
ATOM 723 N N . ALA A 1 91 ? 5.207 -35.062 -3.432 1 93.81 91 ALA A N 1
ATOM 724 C CA . ALA A 1 91 ? 5.48 -34 -4.387 1 93.81 91 ALA A CA 1
ATOM 725 C C . ALA A 1 91 ? 4.562 -32.812 -4.148 1 93.81 91 ALA A C 1
ATOM 727 O O . ALA A 1 91 ? 3.469 -32.938 -3.602 1 93.81 91 ALA A O 1
ATOM 728 N N . PRO A 1 92 ? 5.062 -31.625 -4.5 1 96.38 92 PRO A N 1
ATOM 729 C CA . PRO A 1 92 ? 4.184 -30.469 -4.328 1 96.38 92 PRO A CA 1
ATOM 730 C C . PRO A 1 92 ? 2.932 -30.547 -5.199 1 96.38 92 PRO A C 1
ATOM 732 O O . PRO A 1 92 ? 2.996 -31 -6.34 1 96.38 92 PRO A O 1
ATOM 735 N N . ASP A 1 93 ? 1.835 -30.109 -4.586 1 96.25 93 ASP A N 1
ATOM 736 C CA . ASP A 1 93 ? 0.6 -29.984 -5.355 1 96.25 93 ASP A CA 1
ATOM 737 C C . ASP A 1 93 ? 0.577 -28.688 -6.156 1 96.25 93 ASP A C 1
ATOM 739 O O . ASP A 1 93 ? -0.117 -28.594 -7.172 1 96.25 93 ASP A O 1
ATOM 743 N N . LEU A 1 94 ? 1.294 -27.688 -5.691 1 98 94 LEU A N 1
ATOM 744 C CA . LEU A 1 94 ? 1.38 -26.391 -6.328 1 98 94 LEU A CA 1
ATOM 745 C C . LEU A 1 94 ? 2.689 -25.688 -5.969 1 98 94 LEU A C 1
ATOM 747 O O . LEU A 1 94 ? 3.053 -25.609 -4.793 1 98 94 LEU A O 1
ATOM 751 N N . VAL A 1 95 ? 3.406 -25.266 -6.988 1 98.75 95 VAL A N 1
ATOM 752 C CA . VAL A 1 95 ? 4.59 -24.422 -6.785 1 98.75 95 VAL A CA 1
ATOM 753 C C . VAL A 1 95 ? 4.324 -23.016 -7.312 1 98.75 95 VAL A C 1
ATOM 755 O O . VAL A 1 95 ? 3.826 -22.844 -8.43 1 98.75 95 VAL A O 1
ATOM 758 N N . ILE A 1 96 ? 4.625 -22.031 -6.492 1 98.88 96 ILE A N 1
ATOM 759 C CA . ILE A 1 96 ? 4.48 -20.609 -6.828 1 98.88 96 ILE A CA 1
ATOM 760 C C . ILE A 1 96 ? 5.855 -19.969 -6.93 1 98.88 96 ILE A C 1
ATOM 762 O O . ILE A 1 96 ? 6.68 -20.094 -6.02 1 98.88 96 ILE A O 1
ATOM 766 N N . ALA A 1 97 ? 6.148 -19.328 -8 1 98.88 97 ALA A N 1
ATOM 767 C CA . ALA A 1 97 ? 7.383 -18.562 -8.148 1 98.88 97 ALA A CA 1
ATOM 768 C C . ALA A 1 97 ? 7.098 -17.172 -8.703 1 98.88 97 ALA A C 1
ATOM 770 O O . ALA A 1 97 ? 6.078 -16.953 -9.359 1 98.88 97 ALA A O 1
ATOM 771 N N . ALA A 1 98 ? 7.988 -16.266 -8.391 1 98.12 98 ALA A N 1
ATOM 772 C CA . ALA A 1 98 ? 7.871 -14.891 -8.891 1 98.12 98 ALA A CA 1
ATOM 773 C C . ALA A 1 98 ? 9.25 -14.273 -9.117 1 98.12 98 ALA A C 1
ATOM 775 O O . ALA A 1 98 ? 10.242 -14.727 -8.547 1 98.12 98 ALA A O 1
ATOM 776 N N . ASP A 1 99 ? 9.281 -13.344 -9.984 1 96.12 99 ASP A N 1
ATOM 777 C CA . ASP A 1 99 ? 10.445 -12.508 -10.266 1 96.12 99 ASP A CA 1
ATOM 778 C C . ASP A 1 99 ? 10.031 -11.062 -10.547 1 96.12 99 ASP A C 1
ATOM 780 O O . ASP A 1 99 ? 9.039 -10.82 -11.234 1 96.12 99 ASP A O 1
ATOM 784 N N . THR A 1 100 ? 10.703 -10.148 -9.891 1 95.19 100 THR A N 1
ATOM 785 C CA . THR A 1 100 ? 10.375 -8.734 -10.016 1 95.19 100 THR A CA 1
ATOM 786 C C . THR A 1 100 ? 11.531 -7.961 -10.633 1 95.19 100 THR A C 1
ATOM 788 O O . THR A 1 100 ? 12.688 -8.133 -10.227 1 95.19 100 THR A O 1
ATOM 791 N N . VAL A 1 101 ? 11.211 -7.188 -11.617 1 93.56 101 VAL A N 1
ATOM 792 C CA . VAL A 1 101 ? 12.188 -6.32 -12.258 1 93.56 101 VAL A CA 1
ATOM 793 C C . VAL A 1 101 ? 11.688 -4.879 -12.258 1 93.56 101 VAL A C 1
ATOM 795 O O . VAL A 1 101 ? 10.492 -4.629 -12.445 1 93.56 101 VAL A O 1
ATOM 798 N N . VAL A 1 102 ? 12.594 -3.934 -11.969 1 94.56 102 VAL A N 1
ATOM 799 C CA . VAL A 1 102 ? 12.273 -2.512 -12.039 1 94.56 102 VAL A CA 1
ATOM 800 C C . VAL A 1 102 ? 12.898 -1.898 -13.289 1 94.56 102 VAL A C 1
ATOM 802 O O . VAL A 1 102 ? 14.102 -2.018 -13.516 1 94.56 102 VAL A O 1
ATOM 805 N N . PHE A 1 103 ? 12.039 -1.281 -14.078 1 92.06 103 PHE A N 1
ATOM 806 C CA . PHE A 1 103 ? 12.469 -0.64 -15.32 1 92.06 103 PHE A CA 1
ATOM 807 C C . PHE A 1 103 ? 12.43 0.877 -15.188 1 92.06 103 PHE A C 1
ATOM 809 O O . PHE A 1 103 ? 11.539 1.423 -14.523 1 92.06 103 PHE A O 1
ATOM 816 N N . THR A 1 104 ? 13.398 1.476 -15.812 1 85.94 104 THR A N 1
ATOM 817 C CA . THR A 1 104 ? 13.25 2.92 -15.961 1 85.94 104 THR A CA 1
ATOM 818 C C . THR A 1 104 ? 12.062 3.25 -16.875 1 85.94 104 THR A C 1
ATOM 820 O O . THR A 1 104 ? 11.711 2.467 -17.75 1 85.94 104 THR A O 1
ATOM 823 N N . HIS A 1 105 ? 11.227 4.137 -16.453 1 73 105 HIS A N 1
ATOM 824 C CA . HIS A 1 105 ? 10.07 4.516 -17.266 1 73 105 HIS A CA 1
ATOM 825 C C . HIS A 1 105 ? 10.43 5.613 -18.266 1 73 105 HIS A C 1
ATOM 827 O O . HIS A 1 105 ? 10.961 6.66 -17.875 1 73 105 HIS A O 1
ATOM 833 N N . ASP A 1 106 ? 10.508 5.137 -19.547 1 60.5 106 ASP A N 1
ATOM 834 C CA . ASP A 1 106 ? 10.789 6.105 -20.594 1 60.5 106 ASP A CA 1
ATOM 835 C C . ASP A 1 106 ? 9.672 7.148 -20.688 1 60.5 106 ASP A C 1
ATOM 837 O O . ASP A 1 106 ? 8.523 6.867 -20.344 1 60.5 106 ASP A O 1
ATOM 841 N N . ASP A 1 107 ? 10.023 8.453 -20.766 1 51.03 107 ASP A N 1
ATOM 842 C CA . ASP A 1 107 ? 9.078 9.539 -21.047 1 51.03 107 ASP A CA 1
ATOM 843 C C . ASP A 1 107 ? 8.102 9.141 -22.156 1 51.03 107 ASP A C 1
ATOM 845 O O . ASP A 1 107 ? 8.516 8.875 -23.281 1 51.03 107 ASP A O 1
ATOM 849 N N . PRO A 1 108 ? 6.82 8.773 -21.703 1 45.31 108 PRO A N 1
ATOM 850 C CA . PRO A 1 108 ? 5.902 8.375 -22.781 1 45.31 108 PRO A CA 1
ATOM 851 C C . PRO A 1 108 ? 5.93 9.336 -23.969 1 45.31 108 PRO A C 1
ATOM 853 O O . PRO A 1 108 ? 5.523 8.969 -25.078 1 45.31 108 PRO A O 1
ATOM 856 N N . ASN A 1 109 ? 6.129 10.578 -23.703 1 44.34 109 ASN A N 1
ATOM 857 C CA . ASN A 1 109 ? 6.09 11.578 -24.766 1 44.34 109 ASN A CA 1
ATOM 858 C C . ASN A 1 109 ? 7.289 11.453 -25.703 1 44.34 109 ASN A C 1
ATOM 860 O O . ASN A 1 109 ? 7.391 12.18 -26.688 1 44.34 109 ASN A O 1
ATOM 864 N N . VAL A 1 110 ? 8.164 10.914 -25.312 1 39.31 110 VAL A N 1
ATOM 865 C CA . VAL A 1 110 ? 9.227 10.812 -26.297 1 39.31 110 VAL A CA 1
ATOM 866 C C . VAL A 1 110 ? 8.898 9.695 -27.297 1 39.31 110 VAL A C 1
ATOM 868 O O . VAL A 1 110 ? 8.852 8.523 -26.922 1 39.31 110 VAL A O 1
ATOM 871 N N . VAL A 1 111 ? 8 10.023 -28.234 1 36.31 111 VAL A N 1
ATOM 872 C CA . VAL A 1 111 ? 7.48 9.414 -29.453 1 36.31 111 VAL A CA 1
ATOM 873 C C . VAL A 1 111 ? 8.641 8.906 -30.312 1 36.31 111 VAL A C 1
ATOM 875 O O . VAL A 1 111 ? 9.367 9.703 -30.922 1 36.31 111 VAL A O 1
ATOM 878 N N . GLY A 1 112 ? 9.852 8.344 -30.266 1 37.47 112 GLY A N 1
ATOM 879 C CA . GLY A 1 112 ? 10.742 7.797 -31.266 1 37.47 112 GLY A CA 1
ATOM 880 C C . GLY A 1 112 ? 11.672 6.727 -30.719 1 37.47 112 GLY A C 1
ATOM 881 O O . GLY A 1 112 ? 12.586 6.281 -31.406 1 37.47 112 GLY A O 1
ATOM 882 N N . TYR A 1 113 ? 12.25 6.938 -29.484 1 40.06 113 TYR A N 1
ATOM 883 C CA . TYR A 1 113 ? 13.508 6.227 -29.281 1 40.06 113 TYR A CA 1
ATOM 884 C C . TYR A 1 113 ? 13.305 4.719 -29.391 1 40.06 113 TYR A C 1
ATOM 886 O O . TYR A 1 113 ? 12.211 4.211 -29.125 1 40.06 113 TYR A O 1
ATOM 894 N N . GLU A 1 114 ? 14.188 4.031 -30.062 1 42.94 114 GLU A N 1
ATOM 895 C CA . GLU A 1 114 ? 14.727 2.674 -30.047 1 42.94 114 GLU A CA 1
ATOM 896 C C . GLU A 1 114 ? 14.594 2.043 -28.672 1 42.94 114 GLU A C 1
ATOM 898 O O . GLU A 1 114 ? 14.797 2.711 -27.656 1 42.94 114 GLU A O 1
ATOM 903 N N . SER A 1 115 ? 13.766 0.987 -28.484 1 51.09 115 SER A N 1
ATOM 904 C CA . SER A 1 115 ? 13.547 0.082 -27.359 1 51.09 115 SER A CA 1
ATOM 905 C C . SER A 1 115 ? 14.773 0.019 -26.453 1 51.09 115 SER A C 1
ATOM 907 O O . SER A 1 115 ? 15.867 -0.342 -26.891 1 51.09 115 SER A O 1
ATOM 909 N N . THR A 1 116 ? 14.891 1.013 -25.609 1 58.47 116 THR A N 1
ATOM 910 C CA . THR A 1 116 ? 15.977 0.846 -24.656 1 58.47 116 THR A CA 1
ATOM 911 C C . THR A 1 116 ? 16.219 -0.632 -24.359 1 58.47 116 THR A C 1
ATOM 913 O O . THR A 1 116 ? 15.281 -1.378 -24.078 1 58.47 116 THR A O 1
ATOM 916 N N . PRO A 1 117 ? 17.469 -1.041 -24.906 1 64 117 PRO A N 1
ATOM 917 C CA . PRO A 1 117 ? 17.766 -2.432 -24.547 1 64 117 PRO A CA 1
ATOM 918 C C . PRO A 1 117 ? 17.375 -2.77 -23.109 1 64 117 PRO A C 1
ATOM 920 O O . PRO A 1 117 ? 17.469 -1.917 -22.234 1 64 117 PRO A O 1
ATOM 923 N N . LEU A 1 118 ? 16.781 -3.887 -23.016 1 70.38 118 LEU A N 1
ATOM 924 C CA . LEU A 1 118 ? 16.281 -4.375 -21.734 1 70.38 118 LEU A CA 1
ATOM 925 C C . LEU A 1 118 ? 17.297 -4.109 -20.625 1 70.38 118 LEU A C 1
ATOM 927 O O . LEU A 1 118 ? 16.922 -3.598 -19.562 1 70.38 118 LEU A O 1
ATOM 931 N N . HIS A 1 119 ? 18.547 -4.449 -20.969 1 66.06 119 HIS A N 1
ATOM 932 C CA . HIS A 1 119 ? 19.562 -4.324 -19.938 1 66.06 119 HIS A CA 1
ATOM 933 C C . HIS A 1 119 ? 19.734 -2.869 -19.516 1 66.06 119 HIS A C 1
ATOM 935 O O . HIS A 1 119 ? 20.031 -2.588 -18.344 1 66.06 119 HIS A O 1
ATOM 941 N N . ALA A 1 120 ? 19.422 -2.072 -20.438 1 65.94 120 ALA A N 1
ATOM 942 C CA . ALA A 1 120 ? 19.641 -0.659 -20.141 1 65.94 120 ALA A CA 1
ATOM 943 C C . ALA A 1 120 ? 18.469 -0.055 -19.375 1 65.94 120 ALA A C 1
ATOM 945 O O . ALA A 1 120 ? 18.609 1.006 -18.766 1 65.94 120 ALA A O 1
ATOM 946 N N . SER A 1 121 ? 17.5 -0.811 -19.391 1 78.38 121 SER A N 1
ATOM 947 C CA . SER A 1 121 ? 16.312 -0.242 -18.781 1 78.38 121 SER A CA 1
ATOM 948 C C . SER A 1 121 ? 16.078 -0.807 -17.375 1 78.38 121 SER A C 1
ATOM 950 O O . SER A 1 121 ? 15.258 -0.29 -16.609 1 78.38 121 SER A O 1
ATOM 952 N N . ILE A 1 122 ? 16.906 -1.826 -16.984 1 85.38 122 ILE A N 1
ATOM 953 C CA . ILE A 1 122 ? 16.672 -2.512 -15.711 1 85.38 122 ILE A CA 1
ATOM 954 C C . ILE A 1 122 ? 17.438 -1.798 -14.594 1 85.38 122 ILE A C 1
ATOM 956 O O . ILE A 1 122 ? 18.625 -1.521 -14.719 1 85.38 122 ILE A O 1
ATOM 960 N N . LEU A 1 123 ? 16.75 -1.464 -13.609 1 88 123 LEU A N 1
ATOM 961 C CA . LEU A 1 123 ? 17.359 -0.938 -12.391 1 88 123 LEU A CA 1
ATOM 962 C C . LEU A 1 123 ? 17.688 -2.064 -11.414 1 88 123 LEU A C 1
ATOM 964 O O . LEU A 1 123 ? 16.797 -2.66 -10.82 1 88 123 LEU A O 1
ATOM 968 N N . GLU A 1 124 ? 18.891 -2.338 -11.266 1 85.38 124 GLU A N 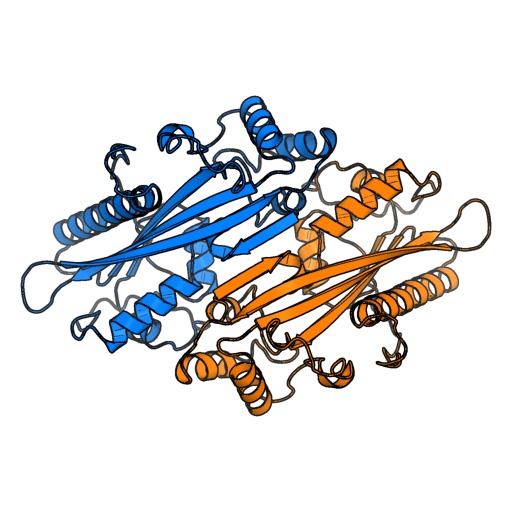1
ATOM 969 C CA . GLU A 1 124 ? 19.344 -3.406 -10.391 1 85.38 124 GLU A CA 1
ATOM 970 C C . GLU A 1 124 ? 19.406 -2.941 -8.938 1 85.38 124 GLU A C 1
ATOM 972 O O . GLU A 1 124 ? 18.859 -1.883 -8.602 1 85.38 124 GLU A O 1
ATOM 977 N N . LYS A 1 125 ? 19.875 -3.793 -8.078 1 90.06 125 LYS A N 1
ATOM 978 C CA . LYS A 1 125 ? 20.062 -3.459 -6.672 1 90.06 125 LYS A CA 1
ATOM 979 C C . LYS A 1 125 ? 21.344 -2.672 -6.461 1 90.06 125 LYS A C 1
ATOM 981 O O . LYS A 1 125 ? 22.422 -3.084 -6.922 1 90.06 125 LYS A O 1
ATOM 986 N N . PRO A 1 126 ? 21.219 -1.47 -5.82 1 93.69 126 PRO A N 1
ATOM 987 C CA . PRO A 1 126 ? 22.469 -0.778 -5.5 1 93.69 126 PRO A CA 1
ATOM 988 C C . PRO A 1 126 ? 23.312 -1.527 -4.469 1 93.69 126 PRO A C 1
ATOM 990 O O . PRO A 1 126 ? 22.766 -2.127 -3.539 1 93.69 126 PRO A O 1
ATOM 993 N N . GLU A 1 127 ? 24.578 -1.454 -4.602 1 92.25 127 GLU A N 1
ATOM 994 C CA . GLU A 1 127 ? 25.484 -2.154 -3.697 1 92.25 127 GLU A CA 1
ATOM 995 C C . GLU A 1 127 ? 26.078 -1.201 -2.664 1 92.25 127 GLU A C 1
ATOM 997 O O . GLU A 1 127 ? 26.625 -1.64 -1.652 1 92.25 127 GLU A O 1
ATOM 1002 N N . THR A 1 128 ? 26.031 0.081 -3.004 1 94.94 128 THR A N 1
ATOM 1003 C CA . THR A 1 128 ? 26.578 1.083 -2.1 1 94.94 128 THR A CA 1
ATOM 1004 C C . THR A 1 128 ? 25.609 2.244 -1.92 1 94.94 128 THR A C 1
ATOM 1006 O O . THR A 1 128 ? 24.688 2.418 -2.719 1 94.94 128 THR A O 1
ATOM 1009 N N . ARG A 1 129 ? 25.891 2.982 -0.885 1 96.19 129 ARG A N 1
ATOM 1010 C CA . ARG A 1 129 ? 25.078 4.168 -0.629 1 96.19 129 ARG A CA 1
ATOM 1011 C C . ARG A 1 129 ? 25.203 5.176 -1.767 1 96.19 129 ARG A C 1
ATOM 1013 O O . ARG A 1 129 ? 24.234 5.836 -2.131 1 96.19 129 ARG A O 1
ATOM 1020 N N . GLU A 1 130 ? 26.344 5.277 -2.285 1 96.44 130 GLU A N 1
ATOM 1021 C CA . GLU A 1 130 ? 26.594 6.195 -3.393 1 96.44 130 GLU A CA 1
ATOM 1022 C C . GLU A 1 130 ? 25.797 5.793 -4.629 1 96.44 130 GLU A C 1
ATOM 1024 O O . GLU A 1 130 ? 25.219 6.645 -5.301 1 96.44 130 GLU A O 1
ATOM 1029 N N . GLU A 1 131 ? 25.797 4.547 -4.906 1 94.94 131 GLU A N 1
ATOM 1030 C CA . GLU A 1 131 ? 25.016 4.043 -6.031 1 94.94 131 GLU A CA 1
ATOM 1031 C C . GLU A 1 131 ? 23.516 4.258 -5.805 1 94.94 131 GLU A C 1
ATOM 1033 O O . GLU A 1 131 ? 22.797 4.609 -6.734 1 94.94 131 GLU A O 1
ATOM 1038 N N . ASN A 1 132 ? 23.141 4.02 -4.59 1 96.94 132 ASN A N 1
ATOM 1039 C CA . ASN A 1 132 ? 21.734 4.234 -4.254 1 96.94 132 ASN A CA 1
ATOM 1040 C C . ASN A 1 132 ? 21.328 5.688 -4.461 1 96.94 132 ASN A C 1
ATOM 1042 O O . ASN A 1 132 ? 20.281 5.965 -5.047 1 96.94 132 ASN A O 1
ATOM 1046 N N . LEU A 1 133 ? 22.172 6.582 -3.99 1 97.44 133 LEU A N 1
ATOM 1047 C CA . LEU A 1 133 ? 21.875 8 -4.141 1 97.44 133 LEU A CA 1
ATOM 1048 C C . LEU A 1 133 ? 21.781 8.383 -5.613 1 97.44 133 LEU A C 1
ATOM 1050 O O . LEU A 1 133 ? 20.859 9.102 -6.016 1 97.44 133 LEU A O 1
ATOM 1054 N N . ARG A 1 134 ? 22.688 7.895 -6.391 1 94.88 134 ARG A N 1
ATOM 1055 C CA . ARG A 1 134 ? 22.672 8.172 -7.824 1 94.88 134 ARG A CA 1
ATOM 1056 C C . ARG A 1 134 ? 21.375 7.664 -8.469 1 94.88 134 ARG A C 1
ATOM 1058 O O . ARG A 1 134 ? 20.75 8.367 -9.266 1 94.88 134 ARG A O 1
ATOM 1065 N N . MET A 1 135 ? 21.031 6.492 -8.117 1 94.19 135 MET A N 1
ATOM 1066 C CA . MET A 1 135 ? 19.812 5.887 -8.641 1 94.19 135 MET A CA 1
ATOM 1067 C C . MET A 1 135 ? 18.594 6.715 -8.273 1 94.19 135 MET A C 1
ATOM 1069 O O . MET A 1 135 ? 17.75 7.008 -9.125 1 94.19 135 MET A O 1
ATOM 1073 N N . LEU A 1 136 ? 18.531 7.074 -7.031 1 96.5 136 LEU A N 1
ATOM 1074 C CA . LEU A 1 136 ? 17.391 7.84 -6.551 1 96.5 136 LEU A CA 1
ATOM 1075 C C . LEU A 1 136 ? 17.344 9.219 -7.199 1 96.5 136 LEU A C 1
ATOM 1077 O O . LEU A 1 136 ? 16.25 9.75 -7.465 1 96.5 136 LEU A O 1
ATOM 1081 N N . GLN A 1 137 ? 18.484 9.805 -7.398 1 96.06 137 GLN A N 1
ATOM 1082 C CA . GLN A 1 137 ? 18.531 11.094 -8.078 1 96.06 137 GLN A CA 1
ATOM 1083 C C . GLN A 1 137 ? 18.016 10.992 -9.5 1 96.06 137 GLN A C 1
ATOM 1085 O O . GLN A 1 137 ? 17.344 11.906 -9.992 1 96.06 137 GLN A O 1
ATOM 1090 N N . GLU A 1 138 ? 18.312 9.914 -10.133 1 92.5 138 GLU A N 1
ATOM 1091 C CA . GLU A 1 138 ? 17.828 9.695 -11.492 1 92.5 138 GLU A CA 1
ATOM 1092 C C . GLU A 1 138 ? 16.312 9.5 -11.523 1 92.5 138 GLU A C 1
ATOM 1094 O O . GLU A 1 138 ? 15.648 9.914 -12.477 1 92.5 138 GLU A O 1
ATOM 1099 N N . LEU A 1 139 ? 15.797 8.914 -10.5 1 94.44 139 LEU A N 1
ATOM 1100 C CA . LEU A 1 139 ? 14.367 8.609 -10.422 1 94.44 139 LEU A CA 1
ATOM 1101 C C . LEU A 1 139 ? 13.586 9.797 -9.891 1 94.44 139 LEU A C 1
ATOM 1103 O O . LEU A 1 139 ? 12.359 9.859 -10.047 1 94.44 139 LEU A O 1
ATOM 1107 N N . ASN A 1 140 ? 14.289 10.734 -9.289 1 96 140 ASN A N 1
ATOM 1108 C CA . ASN A 1 140 ? 13.633 11.844 -8.609 1 96 140 ASN A CA 1
ATOM 1109 C C . ASN A 1 140 ? 12.789 12.672 -9.578 1 96 140 ASN A C 1
ATOM 1111 O O . ASN A 1 140 ? 13.273 13.086 -10.633 1 96 140 ASN A O 1
ATOM 1115 N N . GLY A 1 141 ? 11.516 12.852 -9.219 1 95 141 GLY A N 1
ATOM 1116 C CA . GLY A 1 141 ? 10.609 13.617 -10.055 1 95 141 GLY A CA 1
ATOM 1117 C C . GLY A 1 141 ? 10.164 12.867 -11.297 1 95 141 GLY A C 1
ATOM 1118 O O . GLY A 1 141 ? 9.461 13.422 -12.141 1 95 141 GLY A O 1
ATOM 1119 N N . LYS A 1 142 ? 10.562 11.688 -11.508 1 95.06 142 LYS A N 1
ATOM 1120 C CA . LYS A 1 142 ? 10.219 10.844 -12.648 1 95.06 142 LYS A CA 1
ATOM 1121 C C . LYS A 1 142 ? 9.492 9.586 -12.203 1 95.06 142 LYS A C 1
ATOM 1123 O O . LYS A 1 142 ? 8.781 9.594 -11.188 1 95.06 142 LYS A O 1
ATOM 1128 N N . ALA A 1 143 ? 9.43 8.602 -13.086 1 95.56 143 ALA A N 1
ATOM 1129 C CA . ALA A 1 143 ? 8.711 7.375 -12.758 1 95.56 143 ALA A CA 1
ATOM 1130 C C . ALA A 1 143 ? 9.516 6.141 -13.148 1 95.56 143 ALA A C 1
ATOM 1132 O O . ALA A 1 143 ? 10.422 6.219 -13.984 1 95.56 143 ALA A O 1
ATOM 1133 N N . CYS A 1 144 ? 9.25 5.102 -12.5 1 95.62 144 CYS A N 1
ATOM 1134 C CA . CYS A 1 144 ? 9.742 3.787 -12.898 1 95.62 144 CYS A CA 1
ATOM 1135 C C . CYS A 1 144 ? 8.602 2.777 -12.961 1 95.62 144 CYS A C 1
ATOM 1137 O O . CYS A 1 144 ? 7.477 3.078 -12.562 1 95.62 144 CYS A O 1
ATOM 1139 N N . GLU A 1 145 ? 8.891 1.675 -13.578 1 95.5 145 GLU A N 1
ATOM 1140 C CA . GLU A 1 145 ? 7.895 0.622 -13.734 1 95.5 145 GLU A CA 1
ATOM 1141 C C . GLU A 1 145 ? 8.336 -0.664 -13.039 1 95.5 145 GLU A C 1
ATOM 1143 O O . GLU A 1 145 ? 9.406 -1.195 -13.328 1 95.5 145 GLU A O 1
ATOM 1148 N N . VAL A 1 146 ? 7.559 -1.123 -12.086 1 96.5 146 VAL A N 1
ATOM 1149 C CA . VAL A 1 146 ? 7.812 -2.383 -11.398 1 96.5 146 VAL A CA 1
ATOM 1150 C C . VAL A 1 146 ? 6.988 -3.498 -12.031 1 96.5 146 VAL A C 1
ATOM 1152 O O . VAL A 1 146 ? 5.758 -3.422 -12.078 1 96.5 146 VAL A O 1
ATOM 1155 N N . VAL A 1 147 ? 7.664 -4.52 -12.516 1 96 147 VAL A N 1
ATOM 1156 C CA . VAL A 1 147 ? 7.004 -5.633 -13.188 1 96 147 VAL A CA 1
ATOM 1157 C C . VAL A 1 147 ? 7.34 -6.938 -12.469 1 96 147 VAL A C 1
ATOM 1159 O O . VAL A 1 147 ? 8.516 -7.242 -12.234 1 96 147 VAL A O 1
ATOM 1162 N N . THR A 1 148 ? 6.312 -7.648 -12.117 1 97.56 148 THR A N 1
ATOM 1163 C CA . THR A 1 148 ? 6.496 -8.961 -11.5 1 97.56 148 THR A CA 1
ATOM 1164 C C . THR A 1 148 ? 5.887 -10.055 -12.367 1 97.56 148 THR A C 1
ATOM 1166 O O . THR A 1 148 ? 4.723 -9.969 -12.75 1 97.56 148 THR A O 1
ATOM 1169 N N . GLY A 1 149 ? 6.742 -10.992 -12.766 1 98 149 GLY A N 1
ATOM 1170 C CA . GLY A 1 149 ? 6.23 -12.242 -13.312 1 98 149 GLY A CA 1
ATOM 1171 C C . GLY A 1 149 ? 5.898 -13.266 -12.25 1 98 149 GLY A C 1
ATOM 1172 O O . GLY A 1 149 ? 6.645 -13.43 -11.281 1 98 149 GLY A O 1
ATOM 1173 N N . VAL A 1 150 ? 4.742 -13.922 -12.367 1 98.81 150 VAL A N 1
ATOM 1174 C CA . VAL A 1 150 ? 4.332 -14.984 -11.461 1 98.81 150 VAL A CA 1
ATOM 1175 C C . VAL A 1 150 ? 4.039 -16.25 -12.258 1 98.81 150 VAL A C 1
ATOM 1177 O O . VAL A 1 150 ? 3.402 -16.203 -13.312 1 98.81 150 VAL A O 1
ATOM 1180 N N . THR A 1 151 ? 4.535 -17.359 -11.789 1 98.81 151 THR A N 1
ATOM 1181 C CA . THR A 1 151 ? 4.281 -18.641 -12.422 1 98.81 151 THR A CA 1
ATOM 1182 C C . THR A 1 151 ? 3.844 -19.672 -11.398 1 98.81 151 THR A C 1
ATOM 1184 O O . THR A 1 151 ? 4.41 -19.75 -10.305 1 98.81 151 THR A O 1
ATOM 1187 N N . VAL A 1 152 ? 2.855 -20.453 -11.734 1 98.75 152 VAL A N 1
ATOM 1188 C CA . VAL A 1 152 ? 2.451 -21.594 -10.922 1 98.75 152 VAL A CA 1
ATOM 1189 C C . VAL A 1 152 ? 2.627 -22.891 -11.711 1 98.75 152 VAL A C 1
ATOM 1191 O O . VAL A 1 152 ? 2.416 -22.922 -12.93 1 98.75 152 VAL A O 1
ATOM 1194 N N . VAL A 1 153 ? 3.045 -23.875 -11.031 1 98.06 153 VAL A N 1
ATOM 1195 C CA . VAL A 1 153 ? 3.234 -25.219 -11.594 1 98.06 153 VAL A CA 1
ATOM 1196 C C . VAL A 1 153 ? 2.477 -26.234 -10.75 1 98.06 153 VAL A C 1
ATOM 1198 O O . VAL A 1 153 ? 2.555 -26.219 -9.523 1 98.06 153 VAL A O 1
ATOM 1201 N N . TRP A 1 154 ? 1.724 -27.109 -11.406 1 96.56 154 TRP A N 1
ATOM 1202 C CA . TRP A 1 154 ? 1.001 -28.156 -10.703 1 96.56 154 TRP A CA 1
ATOM 1203 C C . TRP A 1 154 ? 0.984 -29.438 -11.523 1 96.56 154 TRP A C 1
ATOM 1205 O O . TRP A 1 154 ? 1.141 -29.406 -12.75 1 96.56 154 TRP A O 1
ATOM 1215 N N . PRO A 1 155 ? 0.863 -30.578 -10.852 1 94.12 155 PRO A N 1
ATOM 1216 C CA . PRO A 1 155 ? 0.923 -31.859 -11.562 1 94.12 155 PRO A CA 1
ATOM 1217 C C . PRO A 1 155 ? -0.322 -32.125 -12.414 1 94.12 155 PRO A C 1
ATOM 1219 O O . PRO A 1 155 ? -1.417 -31.672 -12.055 1 94.12 155 PRO A O 1
ATOM 1222 N N . ILE A 1 156 ? -0.073 -32.844 -13.523 1 85.94 156 ILE A N 1
ATOM 1223 C CA . ILE A 1 156 ? -1.154 -33.375 -14.352 1 85.94 156 ILE A CA 1
ATOM 1224 C C . ILE A 1 156 ? -1.55 -34.75 -13.852 1 85.94 156 ILE A C 1
ATOM 1226 O O . ILE A 1 156 ? -0.687 -35.594 -13.562 1 85.94 156 ILE A O 1
ATOM 1230 N N . ILE A 1 157 ? -2.758 -35.031 -13.711 1 76.88 157 ILE A N 1
ATOM 1231 C CA . ILE A 1 157 ? -3.221 -36.312 -13.188 1 76.88 157 ILE A CA 1
ATOM 1232 C C . ILE A 1 157 ? -3.209 -37.344 -14.297 1 76.88 157 ILE A C 1
ATOM 1234 O O . ILE A 1 157 ? -2.818 -38.5 -14.078 1 76.88 157 ILE A O 1
ATOM 1238 N N . SER A 1 158 ? -3.602 -36.906 -15.469 1 74 158 SER A N 1
ATOM 1239 C CA . SER A 1 158 ? -3.865 -37.844 -16.547 1 74 158 SER A CA 1
ATOM 1240 C C . SER A 1 158 ? -2.568 -38.344 -17.172 1 74 158 SER A C 1
ATOM 1242 O O . SER A 1 158 ? -2.562 -39.344 -17.875 1 74 158 SER A O 1
ATOM 1244 N N . ALA A 1 159 ? -1.49 -37.719 -17.078 1 73.62 159 ALA A N 1
ATOM 1245 C CA . ALA A 1 159 ? -0.194 -38.094 -17.641 1 73.62 159 ALA A CA 1
ATOM 1246 C C . ALA A 1 159 ? 0.949 -37.562 -16.781 1 73.62 159 ALA A C 1
ATOM 1248 O O . ALA A 1 159 ? 0.753 -36.656 -15.961 1 73.62 159 ALA A O 1
ATOM 1249 N N . PRO A 1 160 ? 2.059 -38.344 -16.891 1 79.25 160 PRO A N 1
ATOM 1250 C CA . PRO A 1 160 ? 3.221 -37.75 -16.203 1 79.25 160 PRO A CA 1
ATOM 1251 C C . PRO A 1 160 ? 3.539 -36.344 -16.688 1 79.25 160 PRO A C 1
ATOM 1253 O O . PRO A 1 160 ? 3.336 -36.031 -17.859 1 79.25 160 PRO A O 1
ATOM 1256 N N . GLY A 1 161 ? 3.678 -35.438 -15.859 1 89.81 161 GLY A N 1
ATOM 1257 C CA . GLY A 1 161 ? 4.051 -34.094 -16.25 1 89.81 161 GLY A CA 1
ATOM 1258 C C . GLY A 1 161 ? 3.416 -33.031 -15.375 1 89.81 161 GLY A C 1
ATOM 1259 O O . GLY A 1 161 ? 3.051 -33.281 -14.227 1 89.81 161 GLY A O 1
ATOM 1260 N N . TYR A 1 162 ? 3.596 -31.891 -15.773 1 94.75 162 TYR A N 1
ATOM 1261 C CA . TYR A 1 162 ? 3.062 -30.75 -15.039 1 94.75 162 TYR A CA 1
ATOM 1262 C C . TYR A 1 162 ? 2.504 -29.688 -15.992 1 94.75 162 TYR A C 1
ATOM 1264 O O . TYR A 1 162 ? 2.811 -29.703 -17.188 1 94.75 162 TYR A O 1
ATOM 1272 N N . MET A 1 163 ? 1.601 -28.906 -15.461 1 96 163 MET A N 1
ATOM 1273 C CA . MET A 1 163 ? 1.067 -27.75 -16.172 1 96 163 MET A CA 1
ATOM 1274 C C . MET A 1 163 ? 1.659 -26.453 -15.625 1 96 163 MET A C 1
ATOM 1276 O O . MET A 1 163 ? 2.064 -26.391 -14.461 1 96 163 MET A O 1
ATOM 1280 N N . ILE A 1 164 ? 1.778 -25.453 -16.516 1 97.56 164 ILE A N 1
ATOM 1281 C CA . ILE A 1 164 ? 2.33 -24.156 -16.172 1 97.56 164 ILE A CA 1
ATOM 1282 C C . ILE A 1 164 ? 1.337 -23.047 -16.531 1 97.56 164 ILE A C 1
ATOM 1284 O O . ILE A 1 164 ? 0.727 -23.094 -17.609 1 97.56 164 ILE A O 1
ATOM 1288 N N . LYS A 1 165 ? 1.086 -22.109 -15.648 1 98.31 165 LYS A N 1
ATOM 1289 C CA . LYS A 1 165 ? 0.38 -20.875 -15.945 1 98.31 165 LYS A CA 1
ATOM 1290 C C . LYS A 1 165 ? 1.147 -19.672 -15.406 1 98.31 165 LYS A C 1
ATOM 1292 O O . LYS A 1 165 ? 1.681 -19.703 -14.297 1 98.31 165 LYS A O 1
ATOM 1297 N N . SER A 1 166 ? 1.262 -18.641 -16.219 1 98.44 166 SER A N 1
ATOM 1298 C CA . SER A 1 166 ? 2.023 -17.453 -15.836 1 98.44 166 SER A CA 1
ATOM 1299 C C . SER A 1 166 ? 1.228 -16.172 -16.078 1 98.44 166 SER A C 1
ATOM 1301 O O . SER A 1 166 ? 0.233 -16.188 -16.797 1 98.44 166 SER A O 1
ATOM 1303 N N . MET A 1 167 ? 1.607 -15.156 -15.383 1 98.06 167 MET A N 1
ATOM 1304 C CA . MET A 1 167 ? 1.071 -13.812 -15.555 1 98.06 167 MET A CA 1
ATOM 1305 C C . MET A 1 167 ? 2.125 -12.758 -15.219 1 98.06 167 MET A C 1
ATOM 1307 O O . MET A 1 167 ? 3.162 -13.078 -14.641 1 98.06 167 MET A O 1
ATOM 1311 N N . ASP A 1 168 ? 1.894 -11.586 -15.664 1 97.75 168 ASP A N 1
ATOM 1312 C CA . ASP A 1 168 ? 2.697 -10.461 -15.203 1 97.75 168 ASP A CA 1
ATOM 1313 C C . ASP A 1 168 ? 1.812 -9.336 -14.664 1 97.75 168 ASP A C 1
ATOM 1315 O O . ASP A 1 168 ? 0.628 -9.258 -15 1 97.75 168 ASP A O 1
ATOM 1319 N N . GLU A 1 169 ? 2.281 -8.672 -13.734 1 98.31 169 GLU A N 1
ATOM 1320 C CA . GLU A 1 169 ? 1.669 -7.469 -13.172 1 98.31 169 GLU A CA 1
ATOM 1321 C C . GLU A 1 169 ? 2.623 -6.281 -13.25 1 98.31 169 GLU A C 1
ATOM 1323 O O . GLU A 1 169 ? 3.816 -6.418 -12.977 1 98.31 169 GLU A O 1
ATOM 1328 N N . ARG A 1 170 ? 2.027 -5.152 -13.656 1 97 170 ARG A N 1
ATOM 1329 C CA . ARG A 1 170 ? 2.838 -3.959 -13.883 1 97 170 ARG A CA 1
ATOM 1330 C C . ARG A 1 170 ? 2.305 -2.773 -13.086 1 97 170 ARG A C 1
ATOM 1332 O O . ARG A 1 170 ? 1.093 -2.545 -13.039 1 97 170 ARG A O 1
ATOM 1339 N N . THR A 1 171 ? 3.195 -2.07 -12.398 1 97.81 171 THR A N 1
ATOM 1340 C CA . THR A 1 171 ? 2.838 -0.879 -11.633 1 97.81 171 THR A CA 1
ATOM 1341 C C . THR A 1 171 ? 3.818 0.257 -11.914 1 97.81 171 THR A C 1
ATOM 1343 O O . THR A 1 171 ? 5.035 0.054 -11.891 1 97.81 171 THR A O 1
ATOM 1346 N N . ILE A 1 172 ? 3.307 1.413 -12.203 1 97.5 172 ILE A N 1
ATOM 1347 C CA . ILE A 1 172 ? 4.133 2.604 -12.367 1 97.5 172 ILE A CA 1
ATOM 1348 C C . ILE A 1 172 ? 4.27 3.328 -11.031 1 97.5 172 ILE A C 1
ATOM 1350 O O . ILE A 1 172 ? 3.27 3.57 -10.344 1 97.5 172 ILE A O 1
ATOM 1354 N N . VAL A 1 173 ? 5.473 3.639 -10.648 1 97.81 173 VAL A N 1
ATOM 1355 C CA . VAL A 1 173 ? 5.762 4.363 -9.414 1 97.81 173 VAL A CA 1
ATOM 1356 C C . VAL A 1 173 ? 6.277 5.762 -9.742 1 97.81 173 VAL A C 1
ATOM 1358 O O . VAL A 1 173 ? 7.289 5.91 -10.43 1 97.81 173 VAL A O 1
ATOM 1361 N N . HIS A 1 174 ? 5.609 6.754 -9.273 1 97.56 174 HIS A N 1
ATOM 1362 C CA . HIS A 1 174 ? 6.008 8.141 -9.492 1 97.56 174 HIS A CA 1
ATOM 1363 C C . HIS A 1 174 ? 6.707 8.711 -8.266 1 97.56 174 HIS A C 1
ATOM 1365 O O . HIS A 1 174 ? 6.102 8.812 -7.191 1 97.56 174 HIS A O 1
ATOM 1371 N N . PHE A 1 175 ? 7.93 9.07 -8.484 1 97.38 175 PHE A N 1
ATOM 1372 C CA . PHE A 1 175 ? 8.664 9.711 -7.406 1 97.38 175 PHE A CA 1
ATOM 1373 C C . PHE A 1 175 ? 8.266 11.18 -7.277 1 97.38 175 PHE A C 1
ATOM 1375 O O . PHE A 1 175 ? 7.996 11.844 -8.281 1 97.38 175 PHE A O 1
ATOM 1382 N N . ALA A 1 176 ? 8.219 11.609 -6.039 1 97 176 ALA A N 1
ATOM 1383 C CA . ALA A 1 176 ? 8.047 13.039 -5.816 1 97 176 ALA A CA 1
ATOM 1384 C C . ALA A 1 176 ? 9.297 13.812 -6.234 1 97 176 ALA A C 1
ATOM 1386 O O . ALA A 1 176 ? 10.305 13.211 -6.617 1 97 176 ALA A O 1
ATOM 1387 N N . ASP A 1 177 ? 9.125 15.156 -6.309 1 95.81 177 ASP A N 1
ATOM 1388 C CA . ASP A 1 177 ? 10.297 16.016 -6.465 1 95.81 177 ASP A CA 1
ATOM 1389 C C . ASP A 1 177 ? 10.969 16.281 -5.121 1 95.81 177 ASP A C 1
ATOM 1391 O O . ASP A 1 177 ? 10.758 17.328 -4.516 1 95.81 177 ASP A O 1
ATOM 1395 N N . ASN A 1 178 ? 11.773 15.336 -4.711 1 96.94 178 ASN A N 1
ATOM 1396 C CA . ASN A 1 178 ? 12.398 15.383 -3.395 1 96.94 178 ASN A CA 1
ATOM 1397 C C . ASN A 1 178 ? 13.656 16.234 -3.404 1 96.94 178 ASN A C 1
ATOM 1399 O O . ASN A 1 178 ? 14.406 16.234 -4.383 1 96.94 178 ASN A O 1
ATOM 1403 N N . SER A 1 179 ? 13.844 16.938 -2.334 1 95.19 179 SER A N 1
ATOM 1404 C CA . SER A 1 179 ? 15.109 17.672 -2.188 1 95.19 179 SER A CA 1
ATOM 1405 C C . SER A 1 179 ? 16.281 16.703 -2.039 1 95.19 179 SER A C 1
ATOM 1407 O O . SER A 1 179 ? 16.094 15.539 -1.679 1 95.19 179 SER A O 1
ATOM 1409 N N . LYS A 1 180 ? 17.453 17.188 -2.285 1 94.62 180 LYS A N 1
ATOM 1410 C CA . LYS A 1 180 ? 18.656 16.391 -2.107 1 94.62 180 LYS A CA 1
ATOM 1411 C C . LYS A 1 180 ? 18.797 15.898 -0.667 1 94.62 180 LYS A C 1
ATOM 1413 O O . LYS A 1 180 ? 19.266 14.781 -0.422 1 94.62 180 LYS A O 1
ATOM 1418 N N . GLN A 1 181 ? 18.375 16.703 0.192 1 94.62 181 GLN A N 1
ATOM 1419 C CA . GLN A 1 181 ? 18.438 16.359 1.608 1 94.62 181 GLN A CA 1
ATOM 1420 C C . GLN A 1 181 ? 17.547 15.164 1.923 1 94.62 181 GLN A C 1
ATOM 1422 O O . GLN A 1 181 ? 17.938 14.266 2.674 1 94.62 181 GLN A O 1
ATOM 1427 N N . ARG A 1 182 ? 16.406 15.141 1.385 1 96.31 182 ARG A N 1
ATOM 1428 C CA . ARG A 1 182 ? 15.484 14.031 1.602 1 96.31 182 ARG A CA 1
ATOM 1429 C C . ARG A 1 182 ? 16.047 12.734 1.033 1 96.31 182 ARG A C 1
ATOM 1431 O O . ARG A 1 182 ? 16 11.688 1.686 1 96.31 182 ARG A O 1
ATOM 1438 N N . LEU A 1 183 ? 16.625 12.828 -0.159 1 97.62 183 LEU A N 1
ATOM 1439 C CA . LEU A 1 183 ? 17.203 11.648 -0.787 1 97.62 183 LEU A CA 1
ATOM 1440 C C . LEU A 1 183 ? 18.359 11.109 0.042 1 97.62 183 LEU A C 1
ATOM 1442 O O . LEU A 1 183 ? 18.453 9.898 0.274 1 97.62 183 LEU A O 1
ATOM 1446 N N . LYS A 1 184 ? 19.188 12.023 0.511 1 97.38 184 LYS A N 1
ATOM 1447 C CA . LYS A 1 184 ? 20.328 11.625 1.319 1 97.38 184 LYS A CA 1
ATOM 1448 C C . LYS A 1 184 ? 19.891 10.984 2.631 1 97.38 184 LYS A C 1
ATOM 1450 O O . LYS A 1 184 ? 20.484 10 3.078 1 97.38 184 LYS A O 1
ATOM 1455 N N . ALA A 1 185 ? 18.875 11.578 3.221 1 97.31 185 ALA A N 1
ATOM 1456 C CA . ALA A 1 185 ? 18.344 11.023 4.469 1 97.31 185 ALA A CA 1
ATOM 1457 C C . ALA A 1 185 ? 17.875 9.586 4.277 1 97.31 185 ALA A C 1
ATOM 1459 O O . ALA A 1 185 ? 18.125 8.727 5.129 1 97.31 185 ALA A O 1
ATOM 1460 N N . TYR A 1 186 ? 17.203 9.305 3.211 1 98 186 TYR A N 1
ATOM 1461 C CA . TYR A 1 186 ? 16.75 7.949 2.949 1 98 186 TYR A CA 1
ATOM 1462 C C . TYR A 1 186 ? 17.922 7.004 2.727 1 98 186 TYR A C 1
ATOM 1464 O O . TYR A 1 186 ? 17.938 5.895 3.264 1 98 186 TYR A O 1
ATOM 1472 N N . VAL A 1 187 ? 18.875 7.449 1.945 1 97.88 187 VAL A N 1
ATOM 1473 C CA . VAL A 1 187 ? 20.047 6.625 1.634 1 97.88 187 VAL A CA 1
ATOM 1474 C C . VAL A 1 187 ? 20.781 6.262 2.922 1 97.88 187 VAL A C 1
ATOM 1476 O O . VAL A 1 187 ? 21.25 5.133 3.08 1 97.88 187 VAL A O 1
ATOM 1479 N N . GLU A 1 188 ? 20.812 7.168 3.795 1 96.88 188 GLU A N 1
ATOM 1480 C CA . GLU A 1 188 ? 21.516 6.965 5.062 1 96.88 188 GLU A CA 1
ATOM 1481 C C . GLU A 1 188 ? 20.812 5.898 5.906 1 96.88 188 GLU A C 1
ATOM 1483 O O . GLU A 1 188 ? 21.453 5.227 6.715 1 96.88 188 GLU A O 1
ATOM 1488 N N . SER A 1 189 ? 19.562 5.77 5.754 1 96.19 189 SER A N 1
ATOM 1489 C CA . SER A 1 189 ? 18.828 4.75 6.508 1 96.19 189 SER A CA 1
ATOM 1490 C C . SER A 1 189 ? 19.266 3.346 6.098 1 96.19 189 SER A C 1
ATOM 1492 O O . SER A 1 189 ? 19.094 2.389 6.855 1 96.19 189 SER A O 1
ATOM 1494 N N . GLY A 1 190 ? 19.703 3.188 4.805 1 96 190 GLY A N 1
ATOM 1495 C CA . GLY A 1 190 ? 20.141 1.9 4.293 1 96 190 GLY A CA 1
ATOM 1496 C C . GLY A 1 190 ? 19 1.042 3.779 1 96 190 GLY A C 1
ATOM 1497 O O . GLY A 1 190 ? 19.219 -0.045 3.242 1 96 190 GLY A O 1
ATOM 1498 N N . GLU A 1 191 ? 17.812 1.456 3.848 1 95.25 191 GLU A N 1
ATOM 1499 C CA . GLU A 1 191 ? 16.641 0.643 3.51 1 95.25 191 GLU A CA 1
ATOM 1500 C C . GLU A 1 191 ? 16.656 0.244 2.037 1 95.25 191 GLU A C 1
ATOM 1502 O O . GLU A 1 191 ? 16.203 -0.847 1.679 1 95.25 191 GLU A O 1
ATOM 1507 N N . GLY A 1 192 ? 17.141 1.062 1.243 1 94.38 192 GLY A N 1
ATOM 1508 C CA . GLY A 1 192 ? 17.078 0.858 -0.195 1 94.38 192 GLY A CA 1
ATOM 1509 C C . GLY A 1 192 ? 18.141 -0.096 -0.712 1 94.38 192 GLY A C 1
ATOM 1510 O O . GLY A 1 192 ? 18.062 -0.554 -1.854 1 94.38 192 GLY A O 1
ATOM 1511 N N . LEU A 1 193 ? 18.984 -0.435 0.271 1 91.25 193 LEU A N 1
ATOM 1512 C CA . LEU A 1 193 ? 20.062 -1.33 -0.147 1 91.25 193 LEU A CA 1
ATOM 1513 C C . LEU A 1 193 ? 19.531 -2.742 -0.376 1 91.25 193 LEU A C 1
ATOM 1515 O O . LEU A 1 193 ? 18.609 -3.188 0.321 1 91.25 193 LEU A O 1
ATOM 1519 N N . ASP A 1 194 ? 19.828 -3.506 -1.47 1 81.25 194 ASP A N 1
ATOM 1520 C CA . ASP A 1 194 ? 19.469 -4.883 -1.798 1 81.25 194 ASP A CA 1
ATOM 1521 C C . ASP A 1 194 ? 18.047 -4.965 -2.33 1 81.25 194 ASP A C 1
ATOM 1523 O O . ASP A 1 194 ? 17.375 -5.98 -2.162 1 81.25 194 ASP A O 1
ATOM 1527 N N . ARG A 1 195 ? 17.516 -3.779 -2.693 1 88.44 195 ARG A N 1
ATOM 1528 C CA . ARG A 1 195 ? 16.219 -3.752 -3.336 1 88.44 195 ARG A CA 1
ATOM 1529 C C . ARG A 1 195 ? 16.312 -3.244 -4.77 1 88.44 195 ARG A C 1
ATOM 1531 O O . ARG A 1 195 ? 17.062 -2.301 -5.047 1 88.44 195 ARG A O 1
ATOM 1538 N N . ALA A 1 196 ? 15.57 -3.938 -5.574 1 87.5 196 ALA A N 1
ATOM 1539 C CA . ALA A 1 196 ? 15.516 -3.455 -6.949 1 87.5 196 ALA A CA 1
ATOM 1540 C C . ALA A 1 196 ? 15.016 -2.016 -7.008 1 87.5 196 ALA A C 1
ATOM 1542 O O . ALA A 1 196 ? 14.047 -1.662 -6.332 1 87.5 196 ALA A O 1
ATOM 1543 N N . GLY A 1 197 ? 15.75 -1.105 -7.684 1 90.06 197 GLY A N 1
ATOM 1544 C CA . GLY A 1 197 ? 15.391 0.3 -7.805 1 90.06 197 GLY A CA 1
ATOM 1545 C C . GLY A 1 197 ? 15.891 1.141 -6.645 1 90.06 197 GLY A C 1
ATOM 1546 O O . GLY A 1 197 ? 15.844 2.371 -6.699 1 90.06 197 GLY A O 1
ATOM 1547 N N . GLY A 1 198 ? 16.297 0.454 -5.504 1 94.31 198 GLY A N 1
ATOM 1548 C CA . GLY A 1 198 ? 16.922 1.149 -4.395 1 94.31 198 GLY A CA 1
ATOM 1549 C C . GLY A 1 198 ? 15.922 1.758 -3.43 1 94.31 198 GLY A C 1
ATOM 1550 O O . GLY A 1 198 ? 16.234 2.742 -2.752 1 94.31 198 GLY A O 1
ATOM 1551 N N . PHE A 1 199 ? 14.727 1.27 -3.385 1 96.69 199 PHE A N 1
ATOM 1552 C CA . PHE A 1 199 ? 13.727 1.824 -2.48 1 96.69 199 PHE A CA 1
ATOM 1553 C C . PHE A 1 199 ? 12.727 0.755 -2.059 1 96.69 199 PHE A C 1
ATOM 1555 O O . PHE A 1 199 ? 12.562 -0.258 -2.744 1 96.69 199 PHE A O 1
ATOM 1562 N N . ALA A 1 200 ? 12.141 0.93 -0.91 1 95.81 200 ALA A N 1
ATOM 1563 C CA . ALA A 1 200 ? 11.023 0.126 -0.411 1 95.81 200 ALA A CA 1
ATOM 1564 C C . ALA A 1 200 ? 9.797 0.992 -0.156 1 95.81 200 ALA A C 1
ATOM 1566 O O . ALA A 1 200 ? 9.773 1.781 0.792 1 95.81 200 ALA A O 1
ATOM 1567 N N . ILE A 1 201 ? 8.773 0.74 -0.929 1 96.06 201 ILE A N 1
ATOM 1568 C CA . ILE A 1 201 ? 7.617 1.627 -0.888 1 96.06 201 ILE A CA 1
ATOM 1569 C C . ILE A 1 201 ? 6.844 1.405 0.408 1 96.06 201 ILE A C 1
ATOM 1571 O O . ILE A 1 201 ? 6.18 2.318 0.907 1 96.06 201 ILE A O 1
ATOM 1575 N N . GLN A 1 202 ? 6.879 0.191 0.949 1 93.81 202 GLN A N 1
ATOM 1576 C CA . GLN A 1 202 ? 6.102 -0.156 2.133 1 93.81 202 GLN A CA 1
ATOM 1577 C C . GLN A 1 202 ? 6.723 0.434 3.395 1 93.81 202 GLN A C 1
ATOM 1579 O O . GLN A 1 202 ? 6.09 0.462 4.453 1 93.81 202 GLN A O 1
ATOM 1584 N N . GLY A 1 203 ? 7.961 0.844 3.322 1 94.88 203 GLY A N 1
ATOM 1585 C CA . GLY A 1 203 ? 8.68 1.444 4.438 1 94.88 203 GLY A CA 1
ATOM 1586 C C . GLY A 1 203 ? 8.977 2.916 4.23 1 94.88 203 GLY A C 1
ATOM 1587 O O . GLY A 1 203 ? 8.125 3.668 3.746 1 94.88 203 GLY A O 1
ATOM 1588 N N . LEU A 1 204 ? 10.211 3.305 4.629 1 97.38 204 LEU A N 1
ATOM 1589 C CA . LEU A 1 204 ? 10.609 4.707 4.602 1 97.38 204 LEU A CA 1
ATOM 1590 C C . LEU A 1 204 ? 10.641 5.234 3.17 1 97.38 204 LEU A C 1
ATOM 1592 O O . LEU A 1 204 ? 10.391 6.422 2.936 1 97.38 204 LEU A O 1
ATOM 1596 N N . GLY A 1 205 ? 10.906 4.328 2.23 1 97.62 205 GLY A N 1
ATOM 1597 C CA . GLY A 1 205 ? 10.93 4.734 0.833 1 97.62 205 GLY A CA 1
ATOM 1598 C C . GLY A 1 205 ? 9.594 5.277 0.353 1 97.62 205 GLY A C 1
ATOM 1599 O O . GLY A 1 205 ? 9.531 5.973 -0.664 1 97.62 205 GLY A O 1
ATOM 1600 N N . GLY A 1 206 ? 8.547 4.918 1.062 1 97.56 206 GLY A N 1
ATOM 1601 C CA . GLY A 1 206 ? 7.227 5.438 0.741 1 97.56 206 GLY A CA 1
ATOM 1602 C C . GLY A 1 206 ? 7.148 6.949 0.799 1 97.56 206 GLY A C 1
ATOM 1603 O O . GLY A 1 206 ? 6.316 7.562 0.127 1 97.56 206 GLY A O 1
ATOM 1604 N N . LEU A 1 207 ? 7.988 7.594 1.532 1 98.06 207 LEU A N 1
ATOM 1605 C CA . LEU A 1 207 ? 7.973 9.047 1.701 1 98.06 207 LEU A CA 1
ATOM 1606 C C . LEU A 1 207 ? 8.555 9.742 0.475 1 98.06 207 LEU A C 1
ATOM 1608 O O . LEU A 1 207 ? 8.406 10.953 0.319 1 98.06 207 LEU A O 1
ATOM 1612 N N . LEU A 1 208 ? 9.227 8.961 -0.375 1 97.94 208 LEU A N 1
ATOM 1613 C CA . LEU A 1 208 ? 9.82 9.531 -1.577 1 97.94 208 LEU A CA 1
ATOM 1614 C C . LEU A 1 208 ? 8.867 9.438 -2.758 1 97.94 208 LEU A C 1
ATOM 1616 O O . LEU A 1 208 ? 9.117 10.016 -3.818 1 97.94 208 LEU A O 1
ATOM 1620 N N . ILE A 1 209 ? 7.75 8.742 -2.568 1 98.12 209 ILE A N 1
ATOM 1621 C CA . ILE A 1 209 ? 6.855 8.398 -3.666 1 98.12 209 ILE A CA 1
ATOM 1622 C C . ILE A 1 209 ? 5.645 9.328 -3.656 1 98.12 209 ILE A C 1
ATOM 1624 O O . ILE A 1 209 ? 5.023 9.531 -2.611 1 98.12 209 ILE A O 1
ATOM 1628 N N . ALA A 1 210 ? 5.32 9.867 -4.805 1 97.06 210 ALA A N 1
ATOM 1629 C CA . ALA A 1 210 ? 4.145 10.727 -4.953 1 97.06 210 ALA A CA 1
ATOM 1630 C C . ALA A 1 210 ? 2.879 9.891 -5.133 1 97.06 210 ALA A C 1
ATOM 1632 O O . ALA A 1 210 ? 1.865 10.141 -4.477 1 97.06 210 ALA A O 1
ATOM 1633 N N . LYS A 1 211 ? 2.943 8.945 -5.957 1 98.06 211 LYS A N 1
ATOM 1634 C CA . LYS A 1 211 ? 1.788 8.102 -6.242 1 98.06 211 LYS A CA 1
ATOM 1635 C C . LYS A 1 211 ? 2.197 6.855 -7.027 1 98.06 211 LYS A C 1
ATOM 1637 O O . LYS A 1 211 ? 3.32 6.77 -7.527 1 98.06 211 LYS A O 1
ATOM 1642 N N . ILE A 1 212 ? 1.295 5.883 -7.059 1 98.25 212 ILE A N 1
ATOM 1643 C CA . ILE A 1 212 ? 1.474 4.738 -7.941 1 98.25 212 ILE A CA 1
ATOM 1644 C C . ILE A 1 212 ? 0.259 4.602 -8.859 1 98.25 212 ILE A C 1
ATOM 1646 O O . ILE A 1 212 ? -0.818 5.117 -8.555 1 98.25 212 ILE A O 1
ATOM 1650 N N . ASP A 1 213 ? 0.457 4.102 -10 1 98.12 213 ASP A N 1
ATOM 1651 C CA . ASP A 1 213 ? -0.576 3.625 -10.914 1 98.12 213 ASP A CA 1
ATOM 1652 C C . ASP A 1 213 ? -0.475 2.115 -11.117 1 98.12 213 ASP A C 1
ATOM 1654 O O . ASP A 1 213 ? 0.332 1.644 -11.922 1 98.12 213 ASP A O 1
ATOM 1658 N N . GLY A 1 214 ? -1.231 1.405 -10.359 1 98.44 214 GLY A N 1
ATOM 1659 C CA . GLY A 1 214 ? -1.153 -0.047 -10.359 1 98.44 214 GLY A CA 1
ATOM 1660 C C . GLY A 1 214 ? -1.345 -0.651 -8.984 1 98.44 214 GLY A C 1
ATOM 1661 O O . GLY A 1 214 ? -2.012 -0.064 -8.125 1 98.44 214 GLY A O 1
ATOM 1662 N N . ASP A 1 215 ? -0.844 -1.852 -8.852 1 98.25 215 ASP A N 1
ATOM 1663 C CA . ASP A 1 215 ? -1.001 -2.65 -7.641 1 98.25 215 ASP A CA 1
ATOM 1664 C C . ASP A 1 215 ? 0.127 -2.369 -6.652 1 98.25 215 ASP A C 1
ATOM 1666 O O . ASP A 1 215 ? 1.3 -2.592 -6.961 1 98.25 215 ASP A O 1
ATOM 1670 N N . PHE A 1 216 ? -0.213 -1.921 -5.465 1 98.25 216 PHE A N 1
ATOM 1671 C CA . PHE A 1 216 ? 0.747 -1.627 -4.406 1 98.25 216 PHE A CA 1
ATOM 1672 C C . PHE A 1 216 ? 1.539 -2.873 -4.031 1 98.25 216 PHE A C 1
ATOM 1674 O O . PHE A 1 216 ? 2.76 -2.812 -3.865 1 98.25 216 PHE A O 1
ATOM 1681 N N . TRP A 1 217 ? 0.895 -3.988 -3.879 1 98 217 TRP A N 1
ATOM 1682 C CA . TRP A 1 217 ? 1.543 -5.219 -3.439 1 98 217 TRP A CA 1
ATOM 1683 C C . TRP A 1 217 ? 2.514 -5.73 -4.5 1 98 217 TRP A C 1
ATOM 1685 O O . TRP A 1 217 ? 3.529 -6.352 -4.172 1 98 217 TRP A O 1
ATOM 1695 N N . ASN A 1 218 ? 2.217 -5.402 -5.719 1 98.12 218 ASN A N 1
ATOM 1696 C CA . ASN A 1 218 ? 3.182 -5.695 -6.773 1 98.12 218 ASN A CA 1
ATOM 1697 C C . ASN A 1 218 ? 4.504 -4.973 -6.539 1 98.12 218 ASN A C 1
ATOM 1699 O O . ASN A 1 218 ? 5.574 -5.551 -6.719 1 98.12 218 ASN A O 1
ATOM 1703 N N . VAL A 1 219 ? 4.398 -3.746 -6.141 1 97.69 219 VAL A N 1
ATOM 1704 C CA . VAL A 1 219 ? 5.598 -2.951 -5.898 1 97.69 219 VAL A CA 1
ATOM 1705 C C . VAL A 1 219 ? 6.34 -3.5 -4.68 1 97.69 219 VAL A C 1
ATOM 1707 O O . VAL A 1 219 ? 7.574 -3.545 -4.664 1 97.69 219 VAL A O 1
ATOM 1710 N N . VAL A 1 220 ? 5.555 -3.91 -3.699 1 96.88 220 VAL A N 1
ATOM 1711 C CA . VAL A 1 220 ? 6.16 -4.445 -2.484 1 96.88 220 VAL A CA 1
ATOM 1712 C C . VAL A 1 220 ? 6.895 -5.746 -2.805 1 96.88 220 VAL A C 1
ATOM 1714 O O . VAL A 1 220 ? 7.988 -5.992 -2.291 1 96.88 220 VAL A O 1
ATOM 1717 N N . GLY A 1 221 ? 6.18 -6.598 -3.699 1 96.19 221 GLY A N 1
ATOM 1718 C CA . GLY A 1 221 ? 6.949 -7.789 -4.02 1 96.19 221 GLY A CA 1
ATOM 1719 C C . GLY A 1 221 ? 6.109 -8.906 -4.609 1 96.19 221 GLY A C 1
ATOM 1720 O O . GLY A 1 221 ? 6.645 -9.906 -5.082 1 96.19 221 GLY A O 1
ATOM 1721 N N . PHE A 1 222 ? 4.809 -8.766 -4.555 1 98.38 222 PHE A N 1
ATOM 1722 C CA . PHE A 1 222 ? 3.963 -9.844 -5.066 1 98.38 222 PHE A CA 1
ATOM 1723 C C . PHE A 1 222 ? 2.568 -9.328 -5.395 1 98.38 222 PHE A C 1
ATOM 1725 O O . PHE A 1 222 ? 1.897 -8.742 -4.539 1 98.38 222 PHE A O 1
ATOM 1732 N N . PRO A 1 223 ? 2.094 -9.547 -6.59 1 98.44 223 PRO A N 1
ATOM 1733 C CA . PRO A 1 223 ? 0.761 -9.086 -6.984 1 98.44 223 PRO A CA 1
ATOM 1734 C C . PRO A 1 223 ? -0.351 -10.031 -6.531 1 98.44 223 PRO A C 1
ATOM 1736 O O . PRO A 1 223 ? -0.938 -10.742 -7.352 1 98.44 223 PRO A O 1
ATOM 1739 N N . ALA A 1 224 ? -0.753 -9.922 -5.316 1 98 224 ALA A N 1
ATOM 1740 C CA . ALA A 1 224 ? -1.645 -10.883 -4.664 1 98 224 ALA A CA 1
ATOM 1741 C C . ALA A 1 224 ? -3.021 -10.883 -5.316 1 98 224 ALA A C 1
ATOM 1743 O O . ALA A 1 224 ? -3.598 -11.945 -5.562 1 98 224 ALA A O 1
ATOM 1744 N N . SER A 1 225 ? -3.574 -9.703 -5.602 1 97.31 225 SER A N 1
ATOM 1745 C CA . SER A 1 225 ? -4.918 -9.641 -6.168 1 97.31 225 SER A CA 1
ATOM 1746 C C . SER A 1 225 ? -4.996 -10.414 -7.48 1 97.31 225 SER A C 1
ATOM 1748 O O . SER A 1 225 ? -5.82 -11.32 -7.621 1 97.31 225 SER A O 1
ATOM 1750 N N . SER A 1 226 ? -4.086 -10.102 -8.398 1 97.69 226 SER A N 1
ATOM 1751 C CA . SER A 1 226 ? -4.051 -10.781 -9.688 1 97.69 226 SER A CA 1
ATOM 1752 C C . SER A 1 226 ? -3.758 -12.273 -9.523 1 97.69 226 SER A C 1
ATOM 1754 O O . SER A 1 226 ? -4.316 -13.102 -10.242 1 97.69 226 SER A O 1
ATOM 1756 N N . PHE A 1 227 ? -2.959 -12.633 -8.641 1 98.5 227 PHE A N 1
ATOM 1757 C CA . PHE A 1 227 ? -2.578 -14.023 -8.391 1 98.5 227 PHE A CA 1
ATOM 1758 C C . PHE A 1 227 ? -3.785 -14.836 -7.949 1 98.5 227 PHE A C 1
ATOM 1760 O O . PHE A 1 227 ? -4.062 -15.898 -8.516 1 98.5 227 PHE A O 1
ATOM 1767 N N . PHE A 1 228 ? -4.52 -14.344 -6.969 1 97.75 228 PHE A N 1
ATOM 1768 C CA . PHE A 1 228 ? -5.652 -15.109 -6.4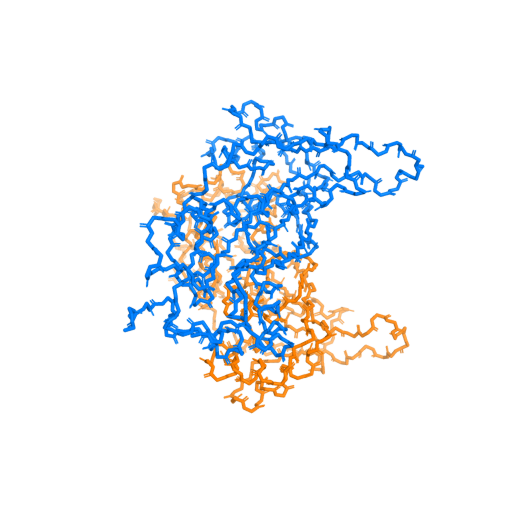61 1 97.75 228 PHE A CA 1
ATOM 1769 C C . PHE A 1 228 ? -6.781 -15.148 -7.48 1 97.75 228 PHE A C 1
ATOM 1771 O O . PHE A 1 228 ? -7.539 -16.109 -7.543 1 97.75 228 PHE A O 1
ATOM 1778 N N . GLN A 1 229 ? -6.848 -14.102 -8.273 1 96.69 229 GLN A N 1
ATOM 1779 C CA . GLN A 1 229 ? -7.797 -14.164 -9.383 1 96.69 229 GLN A CA 1
ATOM 1780 C C . GLN A 1 229 ? -7.422 -15.266 -10.367 1 96.69 229 GLN A C 1
ATOM 1782 O O . GLN A 1 229 ? -8.289 -16 -10.844 1 96.69 229 GLN A O 1
ATOM 1787 N N . MET A 1 230 ? -6.148 -15.367 -10.68 1 97.31 230 MET A N 1
ATOM 1788 C CA . MET A 1 230 ? -5.672 -16.422 -11.57 1 97.31 230 MET A CA 1
ATOM 1789 C C . MET A 1 230 ? -5.996 -17.797 -10.992 1 97.31 230 MET A C 1
ATOM 1791 O O . MET A 1 230 ? -6.438 -18.688 -11.727 1 97.31 230 MET A O 1
ATOM 1795 N N . LEU A 1 231 ? -5.836 -17.984 -9.719 1 97.25 231 LEU A N 1
ATOM 1796 C CA . LEU A 1 231 ? -6.141 -19.266 -9.086 1 97.25 231 LEU A CA 1
ATOM 1797 C C . LEU A 1 231 ? -7.625 -19.594 -9.211 1 97.25 231 LEU A C 1
ATOM 1799 O O . LEU A 1 231 ? -7.996 -20.75 -9.406 1 97.25 231 LEU A O 1
ATOM 1803 N N . ASP A 1 232 ? -8.445 -18.578 -9.07 1 96.38 232 ASP A N 1
ATOM 1804 C CA . ASP A 1 232 ? -9.883 -18.781 -9.211 1 96.38 232 ASP A CA 1
ATOM 1805 C C . ASP A 1 232 ? -10.242 -19.25 -10.625 1 96.38 232 ASP A C 1
ATOM 1807 O O . ASP A 1 232 ? -11.07 -20.141 -10.805 1 96.38 232 ASP A O 1
ATOM 1811 N N . ILE A 1 233 ? -9.641 -18.625 -11.594 1 95.81 233 ILE A N 1
ATOM 1812 C CA . ILE A 1 233 ? -9.883 -18.984 -12.984 1 95.81 233 ILE A CA 1
ATOM 1813 C C . ILE A 1 233 ? -9.445 -20.438 -13.227 1 95.81 233 ILE A C 1
ATOM 1815 O O . ILE A 1 233 ? -10.164 -21.219 -13.852 1 95.81 233 ILE A O 1
ATOM 1819 N N . LEU A 1 234 ? -8.312 -20.781 -12.695 1 96.19 234 LEU A N 1
ATOM 1820 C CA . LEU A 1 234 ? -7.812 -22.141 -12.828 1 96.19 234 LEU A CA 1
ATOM 1821 C C . LEU A 1 234 ? -8.75 -23.125 -12.141 1 96.19 234 LEU A C 1
ATOM 1823 O O . LEU A 1 234 ? -9.039 -24.203 -12.688 1 96.19 234 LEU A O 1
ATOM 1827 N N . ALA A 1 235 ? -9.211 -22.781 -10.961 1 94.56 235 ALA A N 1
ATOM 1828 C CA . ALA A 1 235 ? -10.109 -23.641 -10.203 1 94.56 235 ALA A CA 1
ATOM 1829 C C . ALA A 1 235 ? -11.406 -23.906 -10.969 1 94.56 235 ALA A C 1
ATOM 1831 O O . ALA A 1 235 ? -11.984 -24.984 -10.883 1 94.56 235 ALA A O 1
ATOM 1832 N N . GLU A 1 236 ? -11.805 -22.938 -11.703 1 92.44 236 GLU A N 1
ATOM 1833 C CA . GLU A 1 236 ? -13.07 -23.031 -12.43 1 92.44 236 GLU A CA 1
ATOM 1834 C C . GLU A 1 236 ? -12.883 -23.688 -13.797 1 92.44 236 GLU A C 1
ATOM 1836 O O . GLU A 1 236 ? -13.734 -24.453 -14.234 1 92.44 236 GLU A O 1
ATOM 1841 N N . GLU A 1 237 ? -11.773 -23.406 -14.438 1 92.94 237 GLU A N 1
ATOM 1842 C CA . GLU A 1 237 ? -11.656 -23.75 -15.852 1 92.94 237 GLU A CA 1
ATOM 1843 C C . GLU A 1 237 ? -10.797 -25 -16.047 1 92.94 237 GLU A C 1
ATOM 1845 O O . GLU A 1 237 ? -10.875 -25.641 -17.094 1 92.94 237 GLU A O 1
ATOM 1850 N N . GLU A 1 238 ? -9.93 -25.266 -15.109 1 90.5 238 GLU A N 1
ATOM 1851 C CA . GLU A 1 238 ? -9.016 -26.391 -15.258 1 90.5 238 GLU A CA 1
ATOM 1852 C C . GLU A 1 238 ? -9.422 -27.562 -14.352 1 90.5 238 GLU A C 1
ATOM 1854 O O . GLU A 1 238 ? -9.133 -27.547 -13.156 1 90.5 238 GLU A O 1
ATOM 1859 N N . GLU A 1 239 ? -9.953 -28.562 -14.875 1 83.25 239 GLU A N 1
ATOM 1860 C CA . GLU A 1 239 ? -10.484 -29.703 -14.133 1 83.25 239 GLU A CA 1
ATOM 1861 C C . GLU A 1 239 ? -9.391 -30.406 -13.328 1 83.25 239 GLU A C 1
ATOM 1863 O O . GLU A 1 239 ? -9.633 -30.859 -12.211 1 83.25 239 GLU A O 1
ATOM 1868 N N . ASP A 1 240 ? -8.234 -30.375 -13.844 1 85.44 240 ASP A N 1
ATOM 1869 C CA . ASP A 1 240 ? -7.137 -31.094 -13.211 1 85.44 240 ASP A CA 1
ATOM 1870 C C . ASP A 1 240 ? -6.445 -30.234 -12.156 1 85.44 240 ASP A C 1
ATOM 1872 O O . ASP A 1 240 ? -5.613 -30.734 -11.391 1 85.44 240 ASP A O 1
ATOM 1876 N N . PHE A 1 241 ? -6.82 -29 -12.07 1 92.62 241 PHE A N 1
ATOM 1877 C CA . PHE A 1 241 ? -6.141 -28.094 -11.156 1 92.62 241 PHE A CA 1
ATOM 1878 C C . PHE A 1 241 ? -6.41 -28.484 -9.703 1 92.62 241 PHE A C 1
ATOM 1880 O O . PHE A 1 241 ? -7.543 -28.391 -9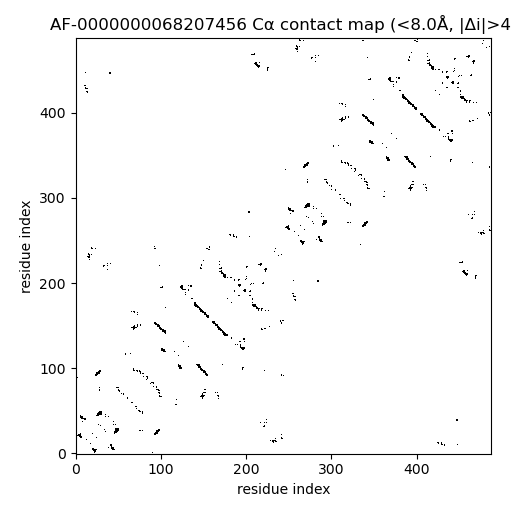.234 1 92.62 241 PHE A O 1
ATOM 1887 N N . LEU A 1 242 ? -5.414 -29 -9.047 1 92.75 242 LEU A N 1
ATOM 1888 C CA . LEU A 1 242 ? -5.402 -29.406 -7.648 1 92.75 242 LEU A CA 1
ATOM 1889 C C . LEU A 1 242 ? -6.5 -30.438 -7.375 1 92.75 242 LEU A C 1
ATOM 1891 O O . LEU A 1 242 ? -7.16 -30.375 -6.336 1 92.75 242 LEU A O 1
ATOM 1895 N N . ALA A 1 243 ? -6.711 -31.266 -8.32 1 84 243 ALA A N 1
ATOM 1896 C CA . ALA A 1 243 ? -7.77 -32.281 -8.227 1 84 243 ALA A CA 1
ATOM 1897 C C . ALA A 1 243 ? -7.285 -33.5 -7.5 1 84 243 ALA A C 1
ATOM 1899 O O . ALA A 1 243 ? -8.086 -34.375 -7.121 1 84 243 ALA A O 1
ATOM 1900 N N . LEU A 1 244 ? -6.055 -33.625 -7.223 1 70.75 244 LEU A N 1
ATOM 1901 C CA . LEU A 1 244 ? -5.555 -34.812 -6.551 1 70.75 244 LEU A CA 1
ATOM 1902 C C . LEU A 1 244 ? -5.734 -34.719 -5.039 1 70.75 244 LEU A C 1
ATOM 1904 O O . LEU A 1 244 ? -5.668 -33.594 -4.48 1 70.75 244 LEU A O 1
ATOM 1908 N N . MET B 1 1 ? 11.602 21.984 30.328 1 39.5 1 MET B N 1
ATOM 1909 C CA . MET B 1 1 ? 11.078 21.812 28.984 1 39.5 1 MET B CA 1
ATOM 1910 C C . MET B 1 1 ? 10.664 20.375 28.734 1 39.5 1 MET B C 1
ATOM 1912 O O . MET B 1 1 ? 11.461 19.453 28.938 1 39.5 1 MET B O 1
ATOM 1916 N N . SER B 1 2 ? 9.43 20 29.031 1 48 2 SER B N 1
ATOM 1917 C CA . SER B 1 2 ? 8.867 18.656 29.062 1 48 2 SER B CA 1
ATOM 1918 C C . SER B 1 2 ? 9.289 17.844 27.844 1 48 2 SER B C 1
ATOM 1920 O O . SER B 1 2 ? 9.336 18.359 26.734 1 48 2 SER B O 1
ATOM 1922 N N . GLN B 1 3 ? 10.352 17 28 1 65.62 3 GLN B N 1
ATOM 1923 C CA . GLN B 1 3 ? 11.102 16.25 27 1 65.62 3 GLN B CA 1
ATOM 1924 C C . GLN B 1 3 ? 10.203 15.227 26.297 1 65.62 3 GLN B C 1
ATOM 1926 O O . GLN B 1 3 ? 9.898 14.172 26.859 1 65.62 3 GLN B O 1
ATOM 1931 N N . HIS B 1 4 ? 9.234 15.688 25.359 1 85.25 4 HIS B N 1
ATOM 1932 C CA . HIS B 1 4 ? 8.43 14.734 24.609 1 85.25 4 HIS B CA 1
ATOM 1933 C C . HIS B 1 4 ? 9.266 14.016 23.562 1 85.25 4 HIS B C 1
ATOM 1935 O O . HIS B 1 4 ? 10.164 14.602 22.953 1 85.25 4 HIS B O 1
ATOM 1941 N N . ALA B 1 5 ? 9.195 12.711 23.578 1 91.19 5 ALA B N 1
ATOM 1942 C CA . ALA B 1 5 ? 9.938 11.891 22.625 1 91.19 5 ALA B CA 1
ATOM 1943 C C . ALA B 1 5 ? 8.984 11.188 21.656 1 91.19 5 ALA B C 1
ATOM 1945 O O . ALA B 1 5 ? 8.648 10.016 21.859 1 91.19 5 ALA B O 1
ATOM 1946 N N . HIS B 1 6 ? 8.617 12 20.594 1 96.88 6 HIS B N 1
ATOM 1947 C CA . HIS B 1 6 ? 7.637 11.469 19.656 1 96.88 6 HIS B CA 1
ATOM 1948 C C . HIS B 1 6 ? 8.312 10.969 18.391 1 96.88 6 HIS B C 1
ATOM 1950 O O . HIS B 1 6 ? 7.664 10.344 17.531 1 96.88 6 HIS B O 1
ATOM 1956 N N . ILE B 1 7 ? 9.633 11.234 18.25 1 97.12 7 ILE B N 1
ATOM 1957 C CA . ILE B 1 7 ? 10.359 10.836 17.047 1 97.12 7 ILE B CA 1
ATOM 1958 C C . ILE B 1 7 ? 11.062 9.508 17.297 1 97.12 7 ILE B C 1
ATOM 1960 O O . ILE B 1 7 ? 11.867 9.383 18.234 1 97.12 7 ILE B O 1
ATOM 1964 N N . LYS B 1 8 ? 10.773 8.531 16.469 1 97.19 8 LYS B N 1
ATOM 1965 C CA . LYS B 1 8 ? 11.367 7.199 16.609 1 97.19 8 LYS B CA 1
ATOM 1966 C C . LYS B 1 8 ? 12.766 7.16 15.992 1 97.19 8 LYS B C 1
ATOM 1968 O O . LYS B 1 8 ? 13.102 7.988 15.141 1 97.19 8 LYS B O 1
ATOM 1973 N N . PRO B 1 9 ? 13.57 6.195 16.391 1 95.88 9 PRO B N 1
ATOM 1974 C CA . PRO B 1 9 ? 14.969 6.125 15.938 1 95.88 9 PRO B CA 1
ATOM 1975 C C . PRO B 1 9 ? 15.086 5.941 14.43 1 95.88 9 PRO B C 1
ATOM 1977 O O . PRO B 1 9 ? 16.078 6.375 13.828 1 95.88 9 PRO B O 1
ATOM 1980 N N . HIS B 1 10 ? 14.07 5.352 13.812 1 96.44 10 HIS B N 1
ATOM 1981 C CA . HIS B 1 10 ? 14.211 5.023 12.398 1 96.44 10 HIS B CA 1
ATOM 1982 C C . HIS B 1 10 ? 13.695 6.152 11.523 1 96.44 10 HIS B C 1
ATOM 1984 O O . HIS B 1 10 ? 13.742 6.059 10.289 1 96.44 10 HIS B O 1
ATOM 1990 N N . ALA B 1 11 ? 13.242 7.215 12.148 1 97.5 11 ALA B N 1
ATOM 1991 C CA . ALA B 1 11 ? 12.727 8.344 11.383 1 97.5 11 ALA B CA 1
ATOM 1992 C C . ALA B 1 11 ? 13.805 8.922 10.469 1 97.5 11 ALA B C 1
ATOM 1994 O O . ALA B 1 11 ? 14.961 9.039 10.859 1 97.5 11 ALA B O 1
ATOM 1995 N N . LEU B 1 12 ? 13.359 9.211 9.258 1 97.31 12 LEU B N 1
ATOM 1996 C CA . LEU B 1 12 ? 14.281 9.898 8.375 1 97.31 12 LEU B CA 1
ATOM 1997 C C . LEU B 1 12 ? 14.555 11.32 8.859 1 97.31 12 LEU B C 1
ATOM 1999 O O . LEU B 1 12 ? 13.633 12.008 9.328 1 97.31 12 LEU B O 1
ATOM 2003 N N . LYS B 1 13 ? 15.711 11.773 8.688 1 95.31 13 LYS B N 1
ATOM 2004 C CA . LYS B 1 13 ? 16.094 13.086 9.195 1 95.31 13 LYS B CA 1
ATOM 2005 C C . LYS B 1 13 ? 15.68 14.188 8.227 1 95.31 13 LYS B C 1
ATOM 2007 O O . LYS B 1 13 ? 16.516 14.984 7.789 1 95.31 13 LYS B O 1
ATOM 2012 N N . PHE B 1 14 ? 14.453 14.273 7.941 1 95.62 14 PHE B N 1
ATOM 2013 C CA . PHE B 1 14 ? 13.867 15.344 7.141 1 95.62 14 PHE B CA 1
ATOM 2014 C C . PHE B 1 14 ? 13.797 16.641 7.941 1 95.62 14 PHE B C 1
ATOM 2016 O O . PHE B 1 14 ? 13.758 16.609 9.172 1 95.62 14 PHE B O 1
ATOM 2023 N N . PRO B 1 15 ? 13.82 17.797 7.305 1 93.31 15 PRO B N 1
ATOM 2024 C CA . PRO B 1 15 ? 13.742 19.062 8.023 1 93.31 15 PRO B CA 1
ATOM 2025 C C . PRO B 1 15 ? 12.516 19.156 8.93 1 93.31 15 PRO B C 1
ATOM 2027 O O . PRO B 1 15 ? 12.625 19.594 10.078 1 93.31 15 PRO B O 1
ATOM 2030 N N . GLY B 1 16 ? 11.422 18.75 8.391 1 94.94 16 GLY B N 1
ATOM 2031 C CA . GLY B 1 16 ? 10.203 18.797 9.18 1 94.94 16 GLY B CA 1
ATOM 2032 C C . GLY B 1 16 ? 10.266 17.922 10.422 1 94.94 16 GLY B C 1
ATOM 2033 O O . GLY B 1 16 ? 9.82 18.328 11.5 1 94.94 16 GLY B O 1
ATOM 2034 N N . ILE B 1 17 ? 10.789 16.75 10.297 1 95.69 17 ILE B N 1
ATOM 2035 C CA . ILE B 1 17 ? 10.914 15.812 11.406 1 95.69 17 ILE B CA 1
ATOM 2036 C C . ILE B 1 17 ? 11.883 16.375 12.445 1 95.69 17 ILE B C 1
ATOM 2038 O O . ILE B 1 17 ? 11.633 16.281 13.648 1 95.69 17 ILE B O 1
ATOM 2042 N N . ASN B 1 18 ? 12.945 16.938 12 1 93.56 18 ASN B N 1
ATOM 2043 C CA . ASN B 1 18 ? 13.945 17.5 12.891 1 93.56 18 ASN B CA 1
ATOM 2044 C C . ASN B 1 18 ? 13.344 18.609 13.766 1 93.56 18 ASN B C 1
ATOM 2046 O O . ASN B 1 18 ? 13.695 18.734 14.938 1 93.56 18 ASN B O 1
ATOM 2050 N N . LYS B 1 19 ? 12.477 19.359 13.164 1 94.5 19 LYS B N 1
ATOM 2051 C CA . LYS B 1 19 ? 11.836 20.453 13.891 1 94.5 19 LYS B CA 1
ATOM 2052 C C . LYS B 1 19 ? 10.922 19.922 14.984 1 94.5 19 LYS B C 1
ATOM 2054 O O . LYS B 1 19 ? 10.609 20.625 15.945 1 94.5 19 LYS B O 1
ATOM 2059 N N . MET B 1 20 ? 10.547 18.672 14.867 1 95.81 20 MET B N 1
ATOM 2060 C CA . MET B 1 20 ? 9.562 18.109 15.781 1 95.81 20 MET B CA 1
ATOM 2061 C C . MET B 1 20 ? 10.242 17.484 17 1 95.81 20 MET B C 1
ATOM 2063 O O . MET B 1 20 ? 9.57 17.078 17.953 1 95.81 20 MET B O 1
ATOM 2067 N N . LYS B 1 21 ? 11.555 17.453 17.016 1 94.12 21 LYS B N 1
ATOM 2068 C CA . LYS B 1 21 ? 12.289 16.875 18.141 1 94.12 21 LYS B CA 1
ATOM 2069 C C . LYS B 1 21 ? 11.992 17.625 19.422 1 94.12 21 LYS B C 1
ATOM 2071 O O . LYS B 1 21 ? 12.008 18.859 19.453 1 94.12 21 LYS B O 1
ATOM 2076 N N . LYS B 1 22 ? 11.641 16.875 20.469 1 93.31 22 LYS B N 1
ATOM 2077 C CA . LYS B 1 22 ? 11.398 17.375 21.828 1 93.31 22 LYS B CA 1
ATOM 2078 C C . LYS B 1 22 ? 10.133 18.219 21.875 1 93.31 22 LYS B C 1
ATOM 2080 O O . LYS B 1 22 ? 9.945 19 22.797 1 93.31 22 LYS B O 1
ATOM 2085 N N . LYS B 1 23 ? 9.336 18.188 20.828 1 96.06 23 LYS B N 1
ATOM 2086 C CA . LYS B 1 23 ? 8.078 18.938 20.781 1 96.06 23 LYS B CA 1
ATOM 2087 C C . LYS B 1 23 ? 6.902 18.047 21.188 1 96.06 23 LYS B C 1
ATOM 2089 O O . LYS B 1 23 ? 6.949 16.828 21.016 1 96.06 23 LYS B O 1
ATOM 2094 N N . LYS B 1 24 ? 5.91 18.672 21.719 1 97 24 LYS B N 1
ATOM 2095 C CA . LYS B 1 24 ? 4.668 17.953 22 1 97 24 LYS B CA 1
ATOM 2096 C C . LYS B 1 24 ? 3.799 17.859 20.75 1 97 24 LYS B C 1
ATOM 2098 O O . LYS B 1 24 ? 3.141 18.828 20.359 1 97 24 LYS B O 1
ATOM 2103 N N . ILE B 1 25 ? 3.797 16.688 20.156 1 98.31 25 ILE B N 1
ATOM 2104 C CA . ILE B 1 25 ? 3.049 16.438 18.938 1 98.31 25 ILE B CA 1
ATOM 2105 C C . ILE B 1 25 ? 1.801 15.609 19.25 1 98.31 25 ILE B C 1
ATOM 2107 O O . ILE B 1 25 ? 1.889 14.562 19.891 1 98.31 25 ILE B O 1
ATOM 2111 N N . VAL B 1 26 ? 0.658 16.125 18.766 1 98.69 26 VAL B N 1
ATOM 2112 C CA . VAL B 1 26 ? -0.615 15.492 19.094 1 98.69 26 VAL B CA 1
ATOM 2113 C C . VAL B 1 26 ? -1.319 15.062 17.812 1 98.69 26 VAL B C 1
ATOM 2115 O O . VAL B 1 26 ? -1.366 15.82 16.828 1 98.69 26 VAL B O 1
ATOM 2118 N N . LEU B 1 27 ? -1.767 13.828 17.781 1 98.81 27 LEU B N 1
ATOM 2119 C CA . LEU B 1 27 ? -2.66 13.344 16.734 1 98.81 27 LEU B CA 1
ATOM 2120 C C . LEU B 1 27 ? -4.117 13.422 17.172 1 98.81 27 LEU B C 1
ATOM 2122 O O . LEU B 1 27 ? -4.543 12.664 18.047 1 98.81 27 LEU B O 1
ATOM 2126 N N . ALA B 1 28 ? -4.84 14.344 16.578 1 98.69 28 ALA B N 1
ATOM 2127 C CA . ALA B 1 28 ? -6.25 14.547 16.891 1 98.69 28 ALA B CA 1
ATOM 2128 C C . ALA B 1 28 ? -7.125 13.539 16.141 1 98.69 28 ALA B C 1
ATOM 2130 O O . ALA B 1 28 ? -7.961 13.93 15.312 1 98.69 28 ALA B O 1
ATOM 2131 N N . SER B 1 29 ? -6.984 12.273 16.406 1 96.69 29 SER B N 1
ATOM 2132 C CA . SER B 1 29 ? -7.68 11.18 15.727 1 96.69 29 SER B CA 1
ATOM 2133 C C . SER B 1 29 ? -7.73 9.93 16.609 1 96.69 29 SER B C 1
ATOM 2135 O O . SER B 1 29 ? -6.781 9.641 17.328 1 96.69 29 SER B O 1
ATOM 2137 N N . ASN B 1 30 ? -8.828 9.242 16.531 1 92.75 30 ASN B N 1
ATOM 2138 C CA . ASN B 1 30 ? -8.93 7.949 17.188 1 92.75 30 ASN B CA 1
ATOM 2139 C C . ASN B 1 30 ? -8.68 6.797 16.219 1 92.75 30 ASN B C 1
ATOM 2141 O O . ASN B 1 30 ? -8.859 5.629 16.578 1 92.75 30 ASN B O 1
ATOM 2145 N N . SER B 1 31 ? -8.328 7.102 15.055 1 92.75 31 SER B N 1
ATOM 2146 C CA . SER B 1 31 ? -8.078 6.07 14.055 1 92.75 31 SER B CA 1
ATOM 2147 C C . SER B 1 31 ? -6.781 5.324 14.328 1 92.75 31 SER B C 1
ATOM 2149 O O . SER B 1 31 ? -5.695 5.898 14.234 1 92.75 31 SER B O 1
ATOM 2151 N N . PRO B 1 32 ? -6.84 4.051 14.609 1 94.88 32 PRO B N 1
ATOM 2152 C CA . PRO B 1 32 ? -5.609 3.285 14.805 1 94.88 32 PRO B CA 1
ATOM 2153 C C . PRO B 1 32 ? -4.727 3.25 13.562 1 94.88 32 PRO B C 1
ATOM 2155 O O . PRO B 1 32 ? -3.498 3.24 13.672 1 94.88 32 PRO B O 1
ATOM 2158 N N . ARG B 1 33 ? -5.309 3.238 12.398 1 94.81 33 ARG B N 1
ATOM 2159 C CA . ARG B 1 33 ? -4.562 3.191 11.141 1 94.81 33 ARG B CA 1
ATOM 2160 C C . ARG B 1 33 ? -3.709 4.441 10.969 1 94.81 33 ARG B C 1
ATOM 2162 O O . ARG B 1 33 ? -2.564 4.359 10.516 1 94.81 33 ARG B O 1
ATOM 2169 N N . ARG B 1 34 ? -4.258 5.57 11.297 1 97.31 34 ARG B N 1
ATOM 2170 C CA . ARG B 1 34 ? -3.508 6.812 11.18 1 97.31 34 ARG B CA 1
ATOM 2171 C C . ARG B 1 34 ? -2.268 6.789 12.062 1 97.31 34 ARG B C 1
ATOM 2173 O O . ARG B 1 34 ? -1.175 7.152 11.625 1 97.31 34 ARG B O 1
ATOM 2180 N N . LEU B 1 35 ? -2.473 6.359 13.258 1 98.06 35 LEU B N 1
ATOM 2181 C CA . LEU B 1 35 ? -1.354 6.254 14.188 1 98.06 35 LEU B CA 1
ATOM 2182 C C . LEU B 1 35 ? -0.314 5.262 13.68 1 98.06 35 LEU B C 1
ATOM 2184 O O . LEU B 1 35 ? 0.888 5.531 13.734 1 98.06 35 LEU B O 1
ATOM 2188 N N . GLU B 1 36 ? -0.723 4.141 13.195 1 97.5 36 GLU B N 1
ATOM 2189 C CA . GLU B 1 36 ? 0.179 3.107 12.695 1 97.5 36 GLU B CA 1
ATOM 2190 C C . GLU B 1 36 ? 1.013 3.623 11.531 1 97.5 36 GLU B C 1
ATOM 2192 O O . GLU B 1 36 ? 2.209 3.338 11.438 1 97.5 36 GLU B O 1
ATOM 2197 N N . ILE B 1 37 ? 0.381 4.309 10.656 1 97.94 37 ILE B N 1
ATOM 2198 C CA . ILE B 1 37 ? 1.08 4.863 9.5 1 97.94 37 ILE B CA 1
ATOM 2199 C C . ILE B 1 37 ? 2.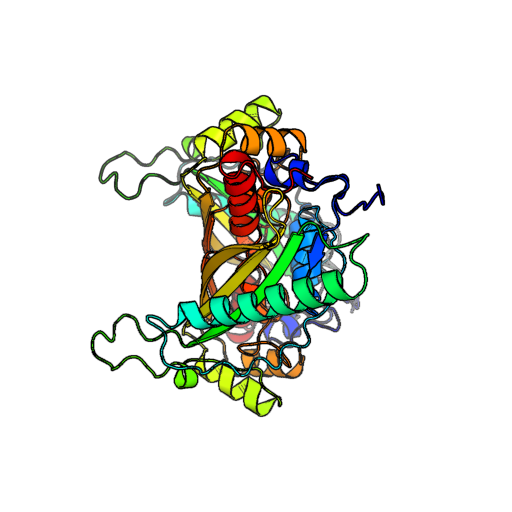148 5.848 9.969 1 97.94 37 ILE B C 1
ATOM 2201 O O . ILE B 1 37 ? 3.299 5.781 9.531 1 97.94 37 ILE B O 1
ATOM 2205 N N . LEU B 1 38 ? 1.768 6.785 10.875 1 98.5 38 LEU B N 1
ATOM 2206 C CA . LEU B 1 38 ? 2.73 7.754 11.391 1 98.5 38 LEU B CA 1
ATOM 2207 C C . LEU B 1 38 ? 3.902 7.051 12.062 1 98.5 38 LEU B C 1
ATOM 2209 O O . LEU B 1 38 ? 5.059 7.414 11.852 1 98.5 38 LEU B O 1
ATOM 2213 N N . LYS B 1 39 ? 3.607 6.004 12.773 1 98 39 LYS B N 1
ATOM 2214 C CA . LYS B 1 39 ? 4.656 5.238 13.445 1 98 39 LYS B CA 1
ATOM 2215 C C . LYS B 1 39 ? 5.586 4.578 12.43 1 98 39 LYS B C 1
ATOM 2217 O O . LYS B 1 39 ? 6.801 4.527 12.641 1 98 39 LYS B O 1
ATOM 2222 N N . THR B 1 40 ? 5.016 4.059 11.406 1 97.06 40 THR B N 1
ATOM 2223 C CA . THR B 1 40 ? 5.789 3.432 10.344 1 97.06 40 THR B CA 1
ATOM 2224 C C . THR B 1 40 ? 6.855 4.391 9.812 1 97.06 40 THR B C 1
ATOM 2226 O O . THR B 1 40 ? 7.977 3.977 9.516 1 97.06 40 THR B O 1
ATOM 2229 N N . PHE B 1 41 ? 6.52 5.633 9.82 1 97.62 41 PHE B N 1
ATOM 2230 C CA . PHE B 1 41 ? 7.43 6.602 9.211 1 97.62 41 PHE B CA 1
ATOM 2231 C C . PHE B 1 41 ? 8.172 7.387 10.289 1 97.62 41 PHE B C 1
ATOM 2233 O O . PHE B 1 41 ? 8.781 8.422 10 1 97.62 41 PHE B O 1
ATOM 2240 N N . GLY B 1 42 ? 8.047 6.949 11.57 1 97.38 42 GLY B N 1
ATOM 2241 C CA . GLY B 1 42 ? 8.961 7.41 12.602 1 97.38 42 GLY B CA 1
ATOM 2242 C C . GLY B 1 42 ? 8.359 8.484 13.492 1 97.38 42 GLY B C 1
ATOM 2243 O O . GLY B 1 42 ? 9.086 9.156 14.234 1 97.38 42 GLY B O 1
ATOM 2244 N N . LEU B 1 43 ? 7.109 8.711 13.422 1 98.12 43 LEU B N 1
ATOM 2245 C CA . LEU B 1 43 ? 6.43 9.68 14.281 1 98.12 43 LEU B CA 1
ATOM 2246 C C . LEU B 1 43 ? 5.383 8.992 15.156 1 98.12 43 LEU B C 1
ATOM 2248 O O . LEU B 1 43 ? 4.477 8.336 14.641 1 98.12 43 LEU B O 1
ATOM 2252 N N . GLU B 1 44 ? 5.551 9.07 16.406 1 98.12 44 GLU B N 1
ATOM 2253 C CA . GLU B 1 44 ? 4.594 8.508 17.344 1 98.12 44 GLU B CA 1
ATOM 2254 C C . GLU B 1 44 ? 3.99 9.594 18.234 1 98.12 44 GLU B C 1
ATOM 2256 O O . GLU B 1 44 ? 4.363 9.734 19.406 1 98.12 44 GLU B O 1
ATOM 2261 N N . PRO B 1 45 ? 2.998 10.266 17.766 1 98.38 45 PRO B N 1
ATOM 2262 C CA . PRO B 1 45 ? 2.395 11.367 18.516 1 98.38 45 PRO B CA 1
ATOM 2263 C C . PRO B 1 45 ? 1.517 10.883 19.672 1 98.38 45 PRO B C 1
ATOM 2265 O O . PRO B 1 45 ? 1.201 9.688 19.75 1 98.38 45 PRO B O 1
ATOM 2268 N N . GLN B 1 46 ? 1.253 11.797 20.531 1 98.06 46 GLN B N 1
ATOM 2269 C CA . GLN B 1 46 ? 0.212 11.547 21.531 1 98.06 46 GLN B CA 1
ATOM 2270 C C . GLN B 1 46 ? -1.175 11.586 20.891 1 98.06 46 GLN B C 1
ATOM 2272 O O . GLN B 1 46 ? -1.502 12.516 20.156 1 98.06 46 GLN B O 1
ATOM 2277 N N . VAL B 1 47 ? -1.97 10.57 21.203 1 98.5 47 VAL B N 1
ATOM 2278 C CA . VAL B 1 47 ? -3.307 10.492 20.625 1 98.5 47 VAL B CA 1
ATOM 2279 C C . VAL B 1 47 ? -4.305 11.203 21.531 1 98.5 47 VAL B C 1
ATOM 2281 O O . VAL B 1 47 ? -4.414 10.883 22.719 1 98.5 47 VAL B O 1
ATOM 2284 N N . VAL B 1 48 ? -4.945 12.164 21.016 1 98.44 48 VAL B N 1
ATOM 2285 C CA . VAL B 1 48 ? -6.043 12.859 21.672 1 98.44 48 VAL B CA 1
ATOM 2286 C C . VAL B 1 48 ? -7.219 13.008 20.719 1 98.44 48 VAL B C 1
ATOM 2288 O O . VAL B 1 48 ? -7.254 13.945 19.922 1 98.44 48 VAL B O 1
ATOM 2291 N N . PRO B 1 49 ? -8.195 12.18 20.781 1 97.75 49 PRO B N 1
ATOM 2292 C CA . PRO B 1 49 ? -9.312 12.242 19.844 1 97.75 49 PRO B CA 1
ATOM 2293 C C . PRO B 1 49 ? -10.094 13.555 19.938 1 97.75 49 PRO B C 1
ATOM 2295 O O . PRO B 1 49 ? -10.273 14.086 21.047 1 97.75 49 PRO B O 1
ATOM 2298 N N . SER B 1 50 ? -10.5 13.977 18.812 1 97.19 50 SER B N 1
ATOM 2299 C CA . SER B 1 50 ? -11.359 15.156 18.781 1 97.19 50 SER B CA 1
ATOM 2300 C C . SER B 1 50 ? -12.766 14.836 19.281 1 97.19 50 SER B C 1
ATOM 2302 O O . SER B 1 50 ? -13.266 13.727 19.062 1 97.19 50 SER B O 1
ATOM 2304 N N . ILE B 1 51 ? -13.398 15.789 19.875 1 95.25 51 ILE B N 1
ATOM 2305 C CA . ILE B 1 51 ? -14.789 15.633 20.312 1 95.25 51 ILE B CA 1
ATOM 2306 C C . ILE B 1 51 ? -15.695 16.469 19.406 1 95.25 51 ILE B C 1
ATOM 2308 O O . ILE B 1 51 ? -16.891 16.625 19.703 1 95.25 51 ILE B O 1
ATOM 2312 N N . PHE B 1 52 ? -15.133 17.016 18.375 1 92.12 52 PHE B N 1
ATOM 2313 C CA . PHE B 1 52 ? -15.938 17.719 17.391 1 92.12 52 PHE B CA 1
ATOM 2314 C C . PHE B 1 52 ? -17 16.797 16.797 1 92.12 52 PHE B C 1
ATOM 2316 O O . PHE B 1 52 ? -16.688 15.688 16.375 1 92.12 52 PHE B O 1
ATOM 2323 N N . ALA B 1 53 ? -18.281 17.109 16.75 1 86.38 53 ALA B N 1
ATOM 2324 C CA . ALA B 1 53 ? -19.422 16.266 16.391 1 86.38 53 ALA B CA 1
ATOM 2325 C C . ALA B 1 53 ? -19.422 15.953 14.898 1 86.38 53 ALA B C 1
ATOM 2327 O O . ALA B 1 53 ? -20.172 15.078 14.445 1 86.38 53 ALA B O 1
ATOM 2328 N N . GLU B 1 54 ? -18.547 16.391 14.031 1 81.81 54 GLU B N 1
ATOM 2329 C CA . GLU B 1 54 ? -18.453 16.219 12.578 1 81.81 54 GLU B CA 1
ATOM 2330 C C . GLU B 1 54 ? -19.797 16.453 11.898 1 81.81 54 GLU B C 1
ATOM 2332 O O . GLU B 1 54 ? -20.234 15.617 11.102 1 81.81 54 GLU B O 1
ATOM 2337 N N . ASP B 1 55 ? -20.406 17.578 12.133 1 82.94 55 ASP B N 1
ATOM 2338 C CA . ASP B 1 55 ? -21.734 17.906 11.633 1 82.94 55 ASP B CA 1
ATOM 2339 C C . ASP B 1 55 ? -21.672 19.047 10.625 1 82.94 55 ASP B C 1
ATOM 2341 O O . ASP B 1 55 ? -22.656 19.781 10.453 1 82.94 55 ASP B O 1
ATOM 2345 N N . LEU B 1 56 ? -20.547 19.141 10.008 1 86.38 56 LEU B N 1
ATOM 2346 C CA . LEU B 1 56 ? -20.469 20.188 8.984 1 86.38 56 LEU B CA 1
ATOM 2347 C C . LEU B 1 56 ? -21.438 19.906 7.848 1 86.38 56 LEU B C 1
ATOM 2349 O O . LEU B 1 56 ? -21.688 18.75 7.508 1 86.38 56 LEU B O 1
ATOM 2353 N N . PRO B 1 57 ? -21.969 21 7.305 1 81.12 57 PRO B N 1
ATOM 2354 C CA . PRO B 1 57 ? -22.844 20.781 6.145 1 81.12 57 PRO B CA 1
ATOM 2355 C C . PRO B 1 57 ? -22.109 20.141 4.973 1 81.12 57 PRO B C 1
ATOM 2357 O O . PRO B 1 57 ? -20.922 20.422 4.75 1 81.12 57 PRO B O 1
ATOM 2360 N N . LYS B 1 58 ? -22.734 19.281 4.281 1 76.44 58 LYS B N 1
ATOM 2361 C CA . LYS B 1 58 ? -22.141 18.594 3.145 1 76.44 58 LYS B CA 1
ATOM 2362 C C . LYS B 1 58 ? -22.328 19.391 1.857 1 76.44 58 LYS B C 1
ATOM 2364 O O . LYS B 1 58 ? -21.953 18.922 0.776 1 76.44 58 LYS B O 1
ATOM 2369 N N . GLY B 1 59 ? -22.781 20.578 2.076 1 73 59 GLY B N 1
ATOM 2370 C CA . GLY B 1 59 ? -22.953 21.5 0.959 1 73 59 GLY B CA 1
ATOM 2371 C C . GLY B 1 59 ? -22.297 22.844 1.184 1 73 59 GLY B C 1
ATOM 2372 O O . GLY B 1 59 ? -21.75 23.094 2.262 1 73 59 GLY B O 1
ATOM 2373 N N . GLY B 1 60 ? -22.141 23.562 0.083 1 74.62 60 GLY B N 1
ATOM 2374 C CA . GLY B 1 60 ? -21.656 24.938 0.175 1 74.62 60 GLY B CA 1
ATOM 2375 C C . GLY B 1 60 ? -20.172 25.062 -0.067 1 74.62 60 GLY B C 1
ATOM 2376 O O . GLY B 1 60 ? -19.562 26.094 0.223 1 74.62 60 GLY B O 1
ATOM 2377 N N . TYR B 1 61 ? -19.625 23.969 -0.403 1 82.06 61 TYR B N 1
ATOM 2378 C CA . TYR B 1 61 ? -18.188 24 -0.716 1 82.06 61 TYR B CA 1
ATOM 2379 C C . TYR B 1 61 ? -17.969 24.234 -2.205 1 82.06 61 TYR B C 1
ATOM 2381 O O . TYR B 1 61 ? -18.812 23.906 -3.031 1 82.06 61 TYR B O 1
ATOM 2389 N N . GLU B 1 62 ? -16.859 24.922 -2.52 1 78.19 62 GLU B N 1
ATOM 2390 C CA . GLU B 1 62 ? -16.516 25.125 -3.922 1 78.19 62 GLU B CA 1
ATOM 2391 C C . GLU B 1 62 ? -16.312 23.781 -4.641 1 78.19 62 GLU B C 1
ATOM 2393 O O . GLU B 1 62 ? -16.688 23.641 -5.809 1 78.19 62 GLU B O 1
ATOM 2398 N N . ASN B 1 63 ? -15.734 22.844 -3.969 1 84.88 63 ASN B N 1
ATOM 2399 C CA . ASN B 1 63 ? -15.602 21.484 -4.461 1 84.88 63 ASN B CA 1
ATOM 2400 C C . ASN B 1 63 ? -15.703 20.453 -3.328 1 84.88 63 ASN B C 1
ATOM 2402 O O . ASN B 1 63 ? -15.523 20.812 -2.16 1 84.88 63 ASN B O 1
ATOM 2406 N N . LYS B 1 64 ? -15.992 19.266 -3.674 1 86.5 64 LYS B N 1
ATOM 2407 C CA . LYS B 1 64 ? -16.281 18.203 -2.705 1 86.5 64 LYS B CA 1
ATOM 2408 C C . LYS B 1 64 ? -15.047 17.891 -1.864 1 86.5 64 LYS B C 1
ATOM 2410 O O . LYS B 1 64 ? -15.164 17.359 -0.76 1 86.5 64 LYS B O 1
ATOM 2415 N N . TYR B 1 65 ? -13.898 18.234 -2.309 1 90.44 65 TYR B N 1
ATOM 2416 C CA . TYR B 1 65 ? -12.648 17.875 -1.646 1 90.44 65 TYR B CA 1
ATOM 2417 C C . TYR B 1 65 ? -12.391 18.797 -0.449 1 90.44 65 TYR B C 1
ATOM 2419 O O . TYR B 1 65 ? -11.547 18.484 0.398 1 90.44 65 TYR B O 1
ATOM 2427 N N . GLU B 1 66 ? -13.141 19.844 -0.338 1 92.69 66 GLU B N 1
ATOM 2428 C CA . GLU B 1 66 ? -12.984 20.781 0.766 1 92.69 66 GLU B CA 1
ATOM 2429 C C . GLU B 1 66 ? -13.625 20.25 2.043 1 92.69 66 GLU B C 1
ATOM 2431 O O . GLU B 1 66 ? -13.258 20.656 3.146 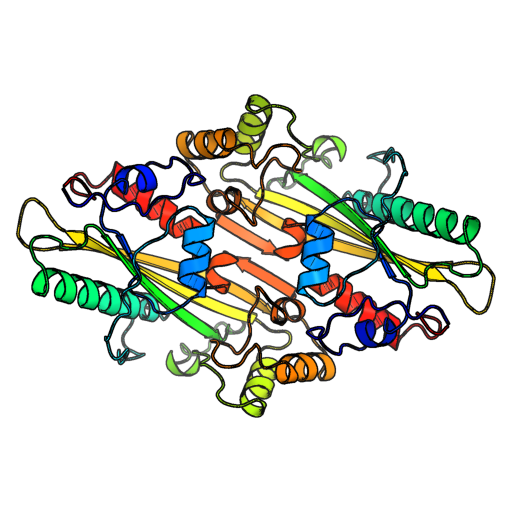1 92.69 66 GLU B O 1
ATOM 2436 N N . TYR B 1 67 ? -14.547 19.391 1.86 1 92.69 67 TYR B N 1
ATOM 2437 C CA . TYR B 1 67 ? -15.312 18.906 3.004 1 92.69 67 TYR B CA 1
ATOM 2438 C C . TYR B 1 67 ? -14.398 18.172 3.99 1 92.69 67 TYR B C 1
ATOM 2440 O O . TYR B 1 67 ? -14.375 18.5 5.176 1 92.69 67 TYR B O 1
ATOM 2448 N N . PRO B 1 68 ? -13.625 17.172 3.555 1 94.88 68 PRO B N 1
ATOM 2449 C CA . PRO B 1 68 ? -12.727 16.5 4.512 1 94.88 68 PRO B CA 1
ATOM 2450 C C . PRO B 1 68 ? -11.703 17.469 5.113 1 94.88 68 PRO B C 1
ATOM 2452 O O . PRO B 1 68 ? -11.297 17.297 6.266 1 94.88 68 PRO B O 1
ATOM 2455 N N . VAL B 1 69 ? -11.305 18.453 4.352 1 97.12 69 VAL B N 1
ATOM 2456 C CA . VAL B 1 69 ? -10.352 19.422 4.859 1 97.12 69 VAL B CA 1
ATOM 2457 C C . VAL B 1 69 ? -11 20.25 5.969 1 97.12 69 VAL B C 1
ATOM 2459 O O . VAL B 1 69 ? -10.398 20.469 7.023 1 97.12 69 VAL B O 1
ATOM 2462 N N . ALA B 1 70 ? -12.203 20.719 5.707 1 96.5 70 ALA B N 1
ATOM 2463 C CA . ALA B 1 70 ? -12.93 21.5 6.699 1 96.5 70 ALA B CA 1
ATOM 2464 C C . ALA B 1 70 ? -13.133 20.703 7.984 1 96.5 70 ALA B C 1
ATOM 2466 O O . ALA B 1 70 ? -12.945 21.234 9.086 1 96.5 70 ALA B O 1
ATOM 2467 N N . THR B 1 71 ? -13.484 19.484 7.828 1 96.06 71 THR B N 1
ATOM 2468 C CA . THR B 1 71 ? -13.703 18.609 8.984 1 96.06 71 THR B CA 1
ATOM 2469 C C . THR B 1 71 ? -12.406 18.406 9.758 1 96.06 71 THR B C 1
ATOM 2471 O O . THR B 1 71 ? -12.391 18.5 10.984 1 96.06 71 THR B O 1
ATOM 2474 N N . ALA B 1 72 ? -11.352 18.125 9.086 1 97.94 72 ALA B N 1
ATOM 2475 C CA . ALA B 1 72 ? -10.055 17.969 9.727 1 97.94 72 ALA B CA 1
ATOM 2476 C C . ALA B 1 72 ? -9.648 19.25 10.469 1 97.94 72 ALA B C 1
ATOM 2478 O O . ALA B 1 72 ? -9.086 19.172 11.562 1 97.94 72 ALA B O 1
ATOM 2479 N N . THR B 1 73 ? -9.945 20.359 9.859 1 98.25 73 THR B N 1
ATOM 2480 C CA . THR B 1 73 ? -9.602 21.656 10.461 1 98.25 73 THR B CA 1
ATOM 2481 C C . THR B 1 73 ? -10.336 21.844 11.789 1 98.25 73 THR B C 1
ATOM 2483 O O . THR B 1 73 ? -9.719 22.203 12.797 1 98.25 73 THR B O 1
ATOM 2486 N N . GLU B 1 74 ? -11.625 21.562 11.773 1 97.94 74 GLU B N 1
ATOM 2487 C CA . GLU B 1 74 ? -12.406 21.688 12.992 1 97.94 74 GLU B CA 1
ATOM 2488 C C . GLU B 1 74 ? -11.891 20.75 14.078 1 97.94 74 GLU B C 1
ATOM 2490 O O . GLU B 1 74 ? -11.797 21.125 15.25 1 97.94 74 GLU B O 1
ATOM 2495 N N . LYS B 1 75 ? -11.523 19.547 13.688 1 98.44 75 LYS B N 1
ATOM 2496 C CA . LYS B 1 75 ? -10.984 18.578 14.641 1 98.44 75 LYS B CA 1
ATOM 2497 C C . LYS B 1 75 ? -9.68 19.078 15.25 1 98.44 75 LYS B C 1
ATOM 2499 O O . LYS B 1 75 ? -9.484 19.016 16.469 1 98.44 75 LYS B O 1
ATOM 2504 N N . ALA B 1 76 ? -8.773 19.578 14.461 1 98.69 76 ALA B N 1
ATOM 2505 C CA . ALA B 1 76 ? -7.465 20.047 14.906 1 98.69 76 ALA B CA 1
ATOM 2506 C C . ALA B 1 76 ? -7.602 21.234 15.844 1 98.69 76 ALA B C 1
ATOM 2508 O O . ALA B 1 76 ? -6.969 21.266 16.906 1 98.69 76 ALA B O 1
ATOM 2509 N N . VAL B 1 77 ? -8.391 22.172 15.43 1 98.12 77 VAL B N 1
ATOM 2510 C CA . VAL B 1 77 ? -8.578 23.406 16.203 1 98.12 77 VAL B CA 1
ATOM 2511 C C . VAL B 1 77 ? -9.219 23.078 17.547 1 98.12 77 VAL B C 1
ATOM 2513 O O . VAL B 1 77 ? -8.789 23.578 18.578 1 98.12 77 VAL B O 1
ATOM 2516 N N . GLU B 1 78 ? -10.234 22.234 17.5 1 98.25 78 GLU B N 1
ATOM 2517 C CA . GLU B 1 78 ? -10.891 21.828 18.734 1 98.25 78 GLU B CA 1
ATOM 2518 C C . GLU B 1 78 ? -9.891 21.234 19.719 1 98.25 78 GLU B C 1
ATOM 2520 O O . GLU B 1 78 ? -9.852 21.625 20.891 1 98.25 78 GLU B O 1
ATOM 2525 N N . VAL B 1 79 ? -9.125 20.281 19.312 1 98.62 79 VAL B N 1
ATOM 2526 C CA . VAL B 1 79 ? -8.164 19.609 20.188 1 98.62 79 VAL B CA 1
ATOM 2527 C C . VAL B 1 79 ? -7.113 20.609 20.672 1 98.62 79 VAL B C 1
ATOM 2529 O O . VAL B 1 79 ? -6.75 20.609 21.844 1 98.62 79 VAL B O 1
ATOM 2532 N N . TYR B 1 80 ? -6.586 21.453 19.766 1 98.12 80 TYR B N 1
ATOM 2533 C CA . TYR B 1 80 ? -5.582 22.453 20.125 1 98.12 80 TYR B CA 1
ATOM 2534 C C . TYR B 1 80 ? -6.094 23.375 21.219 1 98.12 80 TYR B C 1
ATOM 2536 O O . TYR B 1 80 ? -5.445 23.516 22.266 1 98.12 80 TYR B O 1
ATOM 2544 N N . ARG B 1 81 ? -7.262 23.922 21.016 1 97.5 81 ARG B N 1
ATOM 2545 C CA . ARG B 1 81 ? -7.836 24.859 21.984 1 97.5 81 ARG B CA 1
ATOM 2546 C C . ARG B 1 81 ? -8.078 24.188 23.328 1 97.5 81 ARG B C 1
ATOM 2548 O O . ARG B 1 81 ? -7.766 24.75 24.375 1 97.5 81 ARG B O 1
ATOM 2555 N N . ARG B 1 82 ? -8.617 23 23.234 1 97.88 82 ARG B N 1
ATOM 2556 C CA . ARG B 1 82 ? -8.906 22.266 24.469 1 97.88 82 ARG B CA 1
ATOM 2557 C C . ARG B 1 82 ? -7.633 22 25.266 1 97.88 82 ARG B C 1
ATOM 2559 O O . ARG B 1 82 ? -7.594 22.219 26.469 1 97.88 82 ARG B O 1
ATOM 2566 N N . LEU B 1 83 ? -6.578 21.609 24.641 1 97.19 83 LEU B N 1
ATOM 2567 C CA . LEU B 1 83 ? -5.336 21.266 25.328 1 97.19 83 LEU B CA 1
ATOM 2568 C C . LEU B 1 83 ? -4.652 22.531 25.859 1 97.19 83 LEU B C 1
ATOM 2570 O O . LEU B 1 83 ? -4.023 22.484 26.922 1 97.19 83 LEU B O 1
ATOM 2574 N N . VAL B 1 84 ? -4.695 23.641 25.125 1 95.38 84 VAL B N 1
ATOM 2575 C CA . VAL B 1 84 ? -4.137 24.906 25.594 1 95.38 84 VAL B CA 1
ATOM 2576 C C . VAL B 1 84 ? -4.867 25.344 26.859 1 95.38 84 VAL B C 1
ATOM 2578 O O . VAL B 1 84 ? -4.234 25.797 27.812 1 95.38 84 VAL B O 1
ATOM 2581 N N . GLU B 1 85 ? -6.168 25.203 26.828 1 96.25 85 GLU B N 1
ATOM 2582 C CA . GLU B 1 85 ? -6.977 25.594 27.984 1 96.25 85 GLU B CA 1
ATOM 2583 C C . GLU B 1 85 ? -6.699 24.688 29.172 1 96.25 85 GLU B C 1
ATOM 2585 O O . GLU B 1 85 ? -6.609 25.156 30.312 1 96.25 85 GLU B O 1
ATOM 2590 N N . GLU B 1 86 ? -6.586 23.422 28.969 1 96.25 86 GLU B N 1
ATOM 2591 C CA . GLU B 1 86 ? -6.387 22.438 30.016 1 96.25 86 GLU B CA 1
ATOM 2592 C C . GLU B 1 86 ? -5.031 22.609 30.703 1 96.25 86 GLU B C 1
ATOM 2594 O O . GLU B 1 86 ? -4.918 22.484 31.922 1 96.25 86 GLU B O 1
ATOM 2599 N N . ASP B 1 87 ? -4.039 22.844 29.891 1 94.38 87 ASP B N 1
ATOM 2600 C CA . ASP B 1 87 ? -2.693 23 30.422 1 94.38 87 ASP B CA 1
ATOM 2601 C C . ASP B 1 87 ? -1.883 23.984 29.594 1 94.38 87 ASP B C 1
ATOM 2603 O O . ASP B 1 87 ? -1.054 23.594 28.781 1 94.38 87 ASP B O 1
ATOM 2607 N N . PRO B 1 88 ? -1.999 25.234 29.906 1 90.06 88 PRO B N 1
ATOM 2608 C CA . PRO B 1 88 ? -1.32 26.266 29.141 1 90.06 88 PRO B CA 1
ATOM 2609 C C . PRO B 1 88 ? 0.201 26.156 29.188 1 90.06 88 PRO B C 1
ATOM 2611 O O . PRO B 1 88 ? 0.893 26.578 28.266 1 90.06 88 PRO B O 1
ATOM 2614 N N . ASP B 1 89 ? 0.728 25.547 30.203 1 90.44 89 ASP B N 1
ATOM 2615 C CA . ASP B 1 89 ? 2.172 25.453 30.391 1 90.44 89 ASP B CA 1
ATOM 2616 C C . ASP B 1 89 ? 2.75 24.266 29.625 1 90.44 89 ASP B C 1
ATOM 2618 O O . ASP B 1 89 ? 3.965 24.172 29.438 1 90.44 89 ASP B O 1
ATOM 2622 N N . ASP B 1 90 ? 1.858 23.391 29.188 1 93.06 90 ASP B N 1
ATOM 2623 C CA . ASP B 1 90 ? 2.27 22.25 28.391 1 93.06 90 ASP B CA 1
ATOM 2624 C C . ASP B 1 90 ? 1.356 22.062 27.188 1 93.06 90 ASP B C 1
ATOM 2626 O O . ASP B 1 90 ? 0.826 20.984 26.953 1 93.06 90 ASP B O 1
ATOM 2630 N N . ALA B 1 91 ? 1.15 23.203 26.469 1 93.75 91 ALA B N 1
ATOM 2631 C CA . ALA B 1 91 ? 0.322 23.203 25.266 1 93.75 91 ALA B CA 1
ATOM 2632 C C . ALA B 1 91 ? 1.007 22.453 24.125 1 93.75 91 ALA B C 1
ATOM 2634 O O . ALA B 1 91 ? 2.234 22.344 24.094 1 93.75 91 ALA B O 1
ATOM 2635 N N . PRO B 1 92 ? 0.189 21.875 23.25 1 96.38 92 PRO B N 1
ATOM 2636 C CA . PRO B 1 92 ? 0.823 21.188 22.125 1 96.38 92 PRO B CA 1
ATOM 2637 C C . PRO B 1 92 ? 1.622 22.141 21.219 1 96.38 92 PRO B C 1
ATOM 2639 O O . PRO B 1 92 ? 1.206 23.281 21 1 96.38 92 PRO B O 1
ATOM 2642 N N . ASP B 1 93 ? 2.764 21.625 20.781 1 96.25 93 ASP B N 1
ATOM 2643 C CA . ASP B 1 93 ? 3.555 22.359 19.812 1 96.25 93 ASP B CA 1
ATOM 2644 C C . ASP B 1 93 ? 3.012 22.156 18.391 1 96.25 93 ASP B C 1
ATOM 2646 O O . ASP B 1 93 ? 3.221 23 17.516 1 96.25 93 ASP B O 1
ATOM 2650 N N . LEU B 1 94 ? 2.357 21.047 18.172 1 98 94 LEU B N 1
ATOM 2651 C CA . LEU B 1 94 ? 1.779 20.688 16.875 1 98 94 LEU B CA 1
ATOM 2652 C C . LEU B 1 94 ? 0.604 19.734 17.047 1 98 94 LEU B C 1
ATOM 2654 O O . LEU B 1 94 ? 0.718 18.719 17.75 1 98 94 LEU B O 1
ATOM 2658 N N . VAL B 1 95 ? -0.515 20.094 16.469 1 98.75 95 VAL B N 1
ATOM 2659 C CA . VAL B 1 95 ? -1.662 19.203 16.406 1 98.75 95 VAL B CA 1
ATOM 2660 C C . VAL B 1 95 ? -1.901 18.766 14.961 1 98.75 95 VAL B C 1
ATOM 2662 O O . VAL B 1 95 ? -1.922 19.594 14.055 1 98.75 95 VAL B O 1
ATOM 2665 N N . ILE B 1 96 ? -2.039 17.469 14.758 1 98.88 96 ILE B N 1
ATOM 2666 C CA . ILE B 1 96 ? -2.312 16.859 13.461 1 98.88 96 ILE B CA 1
ATOM 2667 C C . ILE B 1 96 ? -3.721 16.266 13.453 1 98.88 96 ILE B C 1
ATOM 2669 O O . ILE B 1 96 ? -4.082 15.5 14.344 1 98.88 96 ILE B O 1
ATOM 2673 N N . ALA B 1 97 ? -4.523 16.625 12.523 1 98.81 97 ALA B N 1
ATOM 2674 C CA . ALA B 1 97 ? -5.84 16.031 12.344 1 98.81 97 ALA B CA 1
ATOM 2675 C C . ALA B 1 97 ? -6.062 15.625 10.891 1 98.81 97 ALA B C 1
ATOM 2677 O O . ALA B 1 97 ? -5.441 16.172 9.984 1 98.81 97 ALA B O 1
ATOM 2678 N N . ALA B 1 98 ? -6.922 14.648 10.711 1 98.06 98 ALA B N 1
ATOM 2679 C CA . ALA B 1 98 ? -7.277 14.195 9.367 1 98.06 98 ALA B CA 1
ATOM 2680 C C . ALA B 1 98 ? -8.727 13.711 9.312 1 98.06 98 ALA B C 1
ATOM 2682 O O . ALA B 1 98 ? -9.305 13.367 10.344 1 98.06 98 ALA B O 1
ATOM 2683 N N . ASP B 1 99 ? -9.266 13.773 8.172 1 96.12 99 ASP B N 1
ATOM 2684 C CA . ASP B 1 99 ? -10.586 13.242 7.844 1 96.12 99 ASP B CA 1
ATOM 2685 C C . ASP B 1 99 ? -10.602 12.625 6.445 1 96.12 99 ASP B C 1
ATOM 2687 O O . ASP B 1 99 ? -10.023 13.188 5.512 1 96.12 99 ASP B O 1
ATOM 2691 N N . THR B 1 100 ? -11.125 11.422 6.363 1 95.19 100 THR B N 1
ATOM 2692 C CA . THR B 1 100 ? -11.148 10.703 5.098 1 95.19 100 THR B CA 1
ATOM 2693 C C . THR B 1 100 ? -12.586 10.461 4.641 1 95.19 100 THR B C 1
ATOM 2695 O O . THR B 1 100 ? -13.43 10.039 5.434 1 95.19 100 THR B O 1
ATOM 2698 N N . VAL B 1 101 ? -12.828 10.781 3.412 1 93.56 101 VAL B N 1
ATOM 2699 C CA . VAL B 1 101 ? -14.133 10.539 2.799 1 93.56 101 VAL B CA 1
ATOM 2700 C C . VAL B 1 101 ? -13.953 9.727 1.516 1 93.56 101 VAL B C 1
ATOM 2702 O O . VAL B 1 101 ? -13 9.945 0.766 1 93.56 101 VAL B O 1
ATOM 2705 N N . VAL B 1 102 ? -14.836 8.742 1.308 1 94.56 102 VAL B N 1
ATOM 2706 C CA . VAL B 1 102 ? -14.852 7.961 0.075 1 94.56 102 VAL B CA 1
ATOM 2707 C C . VAL B 1 102 ? -16.016 8.406 -0.806 1 94.56 102 VAL B C 1
ATOM 2709 O O . VAL B 1 102 ? -17.172 8.422 -0.364 1 94.56 102 VAL B O 1
ATOM 2712 N N . PHE B 1 103 ? -15.672 8.797 -2.027 1 91.94 103 PHE B N 1
ATOM 2713 C CA . PHE B 1 103 ? -16.672 9.25 -2.994 1 91.94 103 PHE B CA 1
ATOM 2714 C C . PHE B 1 103 ? -16.875 8.203 -4.086 1 91.94 103 PHE B C 1
ATOM 2716 O O . PHE B 1 103 ? -15.922 7.535 -4.496 1 91.94 103 PHE B O 1
ATOM 2723 N N . THR B 1 104 ? -18.109 8.125 -4.492 1 85.88 104 THR B N 1
ATOM 2724 C CA . THR B 1 104 ? -18.312 7.355 -5.715 1 85.88 104 THR B CA 1
ATOM 2725 C C . THR B 1 104 ? -17.656 8.047 -6.906 1 85.88 104 THR B C 1
ATOM 2727 O O . THR B 1 104 ? -17.531 9.273 -6.926 1 85.88 104 THR B O 1
ATOM 2730 N N . HIS B 1 105 ? -16.906 7.363 -7.668 1 72.88 105 HIS B N 1
ATOM 2731 C CA . HIS B 1 105 ? -16.266 7.953 -8.828 1 72.88 105 HIS B CA 1
ATOM 2732 C C . HIS B 1 105 ? -17.188 7.938 -10.047 1 72.88 105 HIS B C 1
ATOM 2734 O O . HIS B 1 105 ? -17.703 6.883 -10.422 1 72.88 105 HIS B O 1
ATOM 2740 N N . ASP B 1 106 ? -17.703 9.195 -10.297 1 60.22 106 ASP B N 1
ATOM 2741 C CA . ASP B 1 106 ? -18.547 9.312 -11.484 1 60.22 106 ASP B CA 1
ATOM 2742 C C . ASP B 1 106 ? -17.797 8.922 -12.742 1 60.22 106 ASP B C 1
ATOM 2744 O O . ASP B 1 106 ? -16.562 9.055 -12.805 1 60.22 106 ASP B O 1
ATOM 2748 N N . ASP B 1 107 ? -18.375 8.125 -13.594 1 51.97 107 ASP B N 1
ATOM 2749 C CA . ASP B 1 107 ? -17.875 7.797 -14.922 1 51.97 107 ASP B CA 1
ATOM 2750 C C . ASP B 1 107 ? -17.328 9.031 -15.625 1 51.97 107 ASP B C 1
ATOM 2752 O O . ASP B 1 107 ? -18.047 10.008 -15.836 1 51.97 107 ASP B O 1
ATOM 2756 N N . PRO B 1 108 ? -15.938 9.18 -15.594 1 45.34 108 PRO B N 1
ATOM 2757 C CA . PRO B 1 108 ? -15.414 10.375 -16.266 1 45.34 108 PRO B CA 1
ATOM 2758 C C . PRO B 1 108 ? -16.125 10.664 -17.594 1 45.34 108 PRO B C 1
ATOM 2760 O O . PRO B 1 108 ? -16.094 11.805 -18.062 1 45.34 108 PRO B O 1
ATOM 2763 N N . ASN B 1 109 ? -16.484 9.633 -18.25 1 45.59 109 ASN B N 1
ATOM 2764 C CA . ASN B 1 109 ? -17.094 9.82 -19.562 1 45.59 109 ASN B CA 1
ATOM 2765 C C . ASN B 1 109 ? -18.484 10.445 -19.438 1 45.59 109 ASN B C 1
ATOM 2767 O O . ASN B 1 109 ? -19.125 10.734 -20.453 1 45.59 109 ASN B O 1
ATOM 2771 N N . VAL B 1 110 ? -18.922 10.414 -18.469 1 36.69 110 VAL B N 1
ATOM 2772 C CA . VAL B 1 110 ? -20.234 11.062 -18.438 1 36.69 110 VAL B CA 1
ATOM 2773 C C . VAL B 1 110 ? -20.062 12.539 -18.078 1 36.69 110 VAL B C 1
ATOM 2775 O O . VAL B 1 110 ? -19.594 12.875 -17 1 36.69 110 VAL B O 1
ATOM 2778 N N . VAL B 1 111 ? -19.672 13.445 -19.062 1 38 111 VAL B N 1
ATOM 2779 C CA . VAL B 1 111 ? -19.422 14.891 -19.094 1 38 111 VAL B CA 1
ATOM 2780 C C . VAL B 1 111 ? -20.531 15.609 -18.312 1 38 111 VAL B C 1
ATOM 2782 O O . VAL B 1 111 ? -20.312 16.703 -17.797 1 38 111 VAL B O 1
ATOM 2785 N N . GLY B 1 112 ? -21.844 15.352 -18.547 1 37.62 112 GLY B N 1
ATOM 2786 C CA . GLY B 1 112 ? -22.938 16.281 -18.328 1 37.62 112 GLY B CA 1
ATOM 2787 C C . GLY B 1 112 ? -23.359 16.375 -16.875 1 37.62 112 GLY B C 1
ATOM 2788 O O . GLY B 1 112 ? -24.359 17.047 -16.562 1 37.62 112 GLY B O 1
ATOM 2789 N N . TYR B 1 113 ? -23.469 15.188 -16.219 1 39.69 113 TYR B N 1
ATOM 2790 C CA . TYR B 1 113 ? -24.391 15.273 -15.102 1 39.69 113 TYR B CA 1
ATOM 2791 C C . TYR B 1 113 ? -23.953 16.344 -14.109 1 39.69 113 TYR B C 1
ATOM 2793 O O . TYR B 1 113 ? -22.766 16.656 -14.023 1 39.69 113 TYR B O 1
ATOM 2801 N N . GLU B 1 114 ? -24.859 17.109 -13.609 1 43.53 114 GLU B N 1
ATOM 2802 C CA . GLU B 1 114 ? -25.047 17.875 -12.391 1 43.53 114 GLU B CA 1
ATOM 2803 C C . GLU B 1 114 ? -24.266 17.281 -11.227 1 43.53 114 GLU B C 1
ATOM 2805 O O . GLU B 1 114 ? -24.156 16.047 -11.109 1 43.53 114 GLU B O 1
ATOM 2810 N N . SER B 1 115 ? -23.281 17.922 -10.68 1 51.16 115 SER B N 1
ATOM 2811 C CA . SER B 1 115 ? -22.469 17.688 -9.492 1 51.16 115 SER B CA 1
ATOM 2812 C C . SER B 1 115 ? -23.203 16.844 -8.469 1 51.16 115 SER B C 1
ATOM 2814 O O . SER B 1 115 ? -24.281 17.219 -8.008 1 51.16 115 SER B O 1
ATOM 2816 N N . THR B 1 116 ? -23.203 15.516 -8.711 1 58.78 116 THR B N 1
ATOM 2817 C CA . THR B 1 116 ? -23.766 14.695 -7.648 1 58.78 116 THR B CA 1
ATOM 2818 C C . THR B 1 116 ? -23.578 15.359 -6.289 1 58.78 116 THR B C 1
ATOM 2820 O O . THR B 1 116 ? -22.469 15.797 -5.957 1 58.78 116 THR B O 1
ATOM 2823 N N . PRO B 1 117 ? -24.844 15.766 -5.789 1 63.75 117 PRO B N 1
ATOM 2824 C CA . PRO B 1 117 ? -24.703 16.328 -4.441 1 63.75 117 PRO B CA 1
ATOM 2825 C C . PRO B 1 117 ? -23.719 15.531 -3.578 1 63.75 117 PRO B C 1
ATOM 2827 O O . PRO B 1 117 ? -23.625 14.312 -3.713 1 63.75 117 PRO B O 1
ATOM 2830 N N . LEU B 1 118 ? -22.938 16.219 -2.93 1 70.44 118 LEU B N 1
ATOM 2831 C CA . LEU B 1 118 ? -21.891 15.664 -2.08 1 70.44 118 LEU B CA 1
ATOM 2832 C C . LEU B 1 118 ? -22.406 14.461 -1.299 1 70.44 118 LEU B C 1
ATOM 2834 O O . LEU B 1 118 ? -21.75 13.414 -1.263 1 70.44 118 LEU B O 1
ATOM 2838 N N . HIS B 1 119 ? -23.609 14.672 -0.743 1 64.5 119 HIS B N 1
ATOM 2839 C CA . HIS B 1 119 ? -24.125 13.617 0.114 1 64.5 119 HIS B CA 1
ATOM 2840 C C . HIS B 1 119 ? -24.391 12.344 -0.685 1 64.5 119 HIS B C 1
ATOM 2842 O O . HIS B 1 119 ? -24.266 11.234 -0.162 1 64.5 119 HIS B O 1
ATOM 2848 N N . ALA B 1 120 ? -24.672 12.625 -1.904 1 65.75 120 ALA B N 1
ATOM 2849 C CA . ALA B 1 120 ? -25.031 11.477 -2.732 1 65.75 120 ALA B CA 1
ATOM 2850 C C . ALA B 1 120 ? -23.797 10.75 -3.244 1 65.75 120 ALA B C 1
ATOM 2852 O O . ALA B 1 120 ? -23.875 9.594 -3.664 1 65.75 120 ALA B O 1
ATOM 2853 N N . SER B 1 121 ? -22.766 11.422 -3.053 1 78.38 121 SER B N 1
ATOM 2854 C CA . SER B 1 121 ? -21.562 10.836 -3.621 1 78.38 121 SER B CA 1
ATOM 2855 C C . SER B 1 121 ? -20.703 10.18 -2.545 1 78.38 121 SER B C 1
ATOM 2857 O O . SER B 1 121 ? -19.766 9.438 -2.855 1 78.38 121 SER B O 1
ATOM 2859 N N . ILE B 1 122 ? -21.062 10.375 -1.244 1 85.31 122 ILE B N 1
ATOM 2860 C CA . ILE B 1 122 ? -20.234 9.891 -0.15 1 85.31 122 ILE B CA 1
ATOM 2861 C C . ILE B 1 122 ? -20.609 8.453 0.198 1 85.31 122 ILE B C 1
ATOM 2863 O O . ILE B 1 122 ? -21.797 8.148 0.39 1 85.31 122 ILE B O 1
ATOM 2867 N N . LEU B 1 123 ? -19.688 7.633 0.205 1 87.94 123 LEU B N 1
ATOM 2868 C CA . LEU B 1 123 ? -19.859 6.266 0.687 1 87.94 123 LEU B CA 1
ATOM 2869 C C . LEU B 1 123 ? -19.562 6.176 2.18 1 87.94 123 LEU B C 1
ATOM 2871 O O . LEU B 1 123 ? -18.406 6.277 2.594 1 87.94 123 LEU B O 1
ATOM 2875 N N . GLU B 1 124 ? -20.531 6 2.926 1 85.25 124 GLU B N 1
ATOM 2876 C CA . GLU B 1 124 ? -20.406 5.918 4.379 1 85.25 124 GLU B CA 1
ATOM 2877 C C . GLU B 1 124 ? -19.969 4.52 4.812 1 85.25 124 GLU B C 1
ATOM 2879 O O . GLU B 1 124 ? -19.578 3.699 3.982 1 85.25 124 GLU B O 1
ATOM 2884 N N . LYS B 1 125 ? -19.891 4.312 6.094 1 89.94 125 LYS B N 1
ATOM 2885 C CA . LYS B 1 125 ? -19.578 3.002 6.656 1 89.94 125 LYS B CA 1
ATOM 2886 C C . LYS B 1 125 ? -20.812 2.104 6.68 1 89.94 125 LYS B C 1
ATOM 2888 O O . LYS B 1 125 ? -21.875 2.508 7.156 1 89.94 125 LYS B O 1
ATOM 2893 N N . PRO B 1 126 ? -20.688 0.901 6.062 1 93.69 126 PRO B N 1
ATOM 2894 C CA . PRO B 1 126 ? -21.828 -0.012 6.191 1 93.69 126 PRO B CA 1
ATOM 2895 C C . PRO B 1 126 ? -22.031 -0.486 7.625 1 93.69 126 PRO B C 1
ATOM 2897 O O . PRO B 1 126 ? -21.078 -0.71 8.359 1 93.69 126 PRO B O 1
ATOM 2900 N N . GLU B 1 127 ? -23.234 -0.671 7.992 1 92.06 127 GLU B N 1
ATOM 2901 C CA . GLU B 1 127 ? -23.578 -1.09 9.352 1 92.06 127 GLU B CA 1
ATOM 2902 C C . GLU B 1 127 ? -23.891 -2.582 9.406 1 92.06 127 GLU B C 1
ATOM 2904 O O . GLU B 1 127 ? -23.906 -3.178 10.484 1 92.06 127 GLU B O 1
ATOM 2909 N N . THR B 1 128 ? -24.219 -3.115 8.234 1 94.94 128 THR B N 1
ATOM 2910 C CA . THR B 1 128 ? -24.547 -4.531 8.164 1 94.94 128 THR B CA 1
ATOM 2911 C C . THR B 1 128 ? -23.828 -5.211 7.004 1 94.94 128 THR B C 1
ATOM 2913 O O . THR B 1 128 ? -23.344 -4.539 6.094 1 94.94 128 THR B O 1
ATOM 2916 N N . ARG B 1 129 ? -23.828 -6.52 7.105 1 96.19 129 ARG B N 1
ATOM 2917 C CA . ARG B 1 129 ? -23.234 -7.301 6.027 1 96.19 129 ARG B CA 1
ATOM 2918 C C . ARG B 1 129 ? -23.984 -7.102 4.719 1 96.19 129 ARG B C 1
ATOM 2920 O O . ARG B 1 129 ? -23.375 -7.055 3.646 1 96.19 129 ARG B O 1
ATOM 2927 N N . GLU B 1 130 ? -25.234 -6.98 4.812 1 96.44 130 GLU B N 1
ATOM 2928 C CA . GLU B 1 130 ? -26.047 -6.766 3.629 1 96.44 130 GLU B CA 1
ATOM 2929 C C . GLU B 1 130 ? -25.734 -5.43 2.969 1 96.44 130 GLU B C 1
ATOM 2931 O O . GLU B 1 130 ? -25.641 -5.344 1.744 1 96.44 130 GLU B O 1
ATOM 2936 N N . GLU B 1 131 ? -25.609 -4.434 3.77 1 94.94 131 GLU B N 1
ATOM 2937 C CA . GLU B 1 131 ? -25.25 -3.119 3.252 1 94.94 131 GLU B CA 1
ATOM 2938 C C . GLU B 1 131 ? -23.859 -3.137 2.629 1 94.94 131 GLU B C 1
ATOM 2940 O O . GLU B 1 131 ? -23.625 -2.518 1.588 1 94.94 131 GLU B O 1
ATOM 2945 N N . ASN B 1 132 ? -23 -3.84 3.307 1 97 132 ASN B N 1
ATOM 2946 C CA . ASN B 1 132 ? -21.656 -3.961 2.779 1 97 132 ASN B CA 1
ATOM 2947 C C . ASN B 1 132 ? -21.641 -4.633 1.408 1 97 132 ASN B C 1
ATOM 2949 O O . ASN B 1 132 ? -20.969 -4.164 0.486 1 97 132 ASN B O 1
ATOM 2953 N N . LEU B 1 133 ? -22.391 -5.695 1.307 1 97.44 133 LEU B N 1
ATOM 2954 C CA . LEU B 1 133 ? -22.453 -6.414 0.038 1 97.44 133 LEU B CA 1
ATOM 2955 C C . LEU B 1 133 ? -23 -5.52 -1.065 1 97.44 133 LEU B C 1
ATOM 2957 O O . LEU B 1 133 ? -22.469 -5.496 -2.178 1 97.44 133 LEU B O 1
ATOM 2961 N N . ARG B 1 134 ? -24.031 -4.805 -0.754 1 94.88 134 ARG B N 1
ATOM 2962 C CA . ARG B 1 134 ? -24.625 -3.896 -1.729 1 94.88 134 ARG B CA 1
ATOM 2963 C C . ARG B 1 134 ? -23.609 -2.846 -2.184 1 94.88 134 ARG B C 1
ATOM 2965 O O . ARG B 1 134 ? -23.5 -2.566 -3.379 1 94.88 134 ARG B O 1
ATOM 2972 N N . MET B 1 135 ? -22.938 -2.305 -1.237 1 94.12 135 MET B N 1
ATOM 2973 C CA . MET B 1 135 ? -21.922 -1.297 -1.531 1 94.12 135 MET B CA 1
ATOM 2974 C C . MET B 1 135 ? -20.844 -1.864 -2.439 1 94.12 135 MET B C 1
ATOM 2976 O O . MET B 1 135 ? -20.469 -1.241 -3.438 1 94.12 135 MET B O 1
ATOM 2980 N N . LEU B 1 136 ? -20.375 -3.018 -2.092 1 96.5 136 LEU B N 1
ATOM 2981 C CA . LEU B 1 136 ? -19.312 -3.645 -2.861 1 96.5 136 LEU B CA 1
ATOM 2982 C C . LEU B 1 136 ? -19.797 -4.008 -4.262 1 96.5 136 LEU B C 1
ATOM 2984 O O . LEU B 1 136 ? -19.016 -3.934 -5.223 1 96.5 136 LEU B O 1
ATOM 2988 N N . GLN B 1 137 ? -21.016 -4.43 -4.363 1 96.06 137 GLN B N 1
ATOM 2989 C CA . GLN B 1 137 ? -21.578 -4.738 -5.676 1 96.06 137 GLN B CA 1
ATOM 2990 C C . GLN B 1 137 ? -21.625 -3.492 -6.555 1 96.06 137 GLN B C 1
ATOM 2992 O O . GLN B 1 137 ? -21.391 -3.568 -7.762 1 96.06 137 GLN B O 1
ATOM 2997 N N . GLU B 1 138 ? -21.938 -2.412 -5.957 1 92.5 138 GLU B N 1
ATOM 2998 C CA . GLU B 1 138 ? -21.984 -1.151 -6.688 1 92.5 138 GLU B CA 1
ATOM 2999 C C . GLU B 1 138 ? -20.609 -0.716 -7.148 1 92.5 138 GLU B C 1
ATOM 3001 O O . GLU B 1 138 ? -20.453 -0.129 -8.219 1 92.5 138 GLU B O 1
ATOM 3006 N N . LEU B 1 139 ? -19.625 -1.018 -6.367 1 94.5 139 LEU B N 1
ATOM 3007 C CA . LEU B 1 139 ? -18.25 -0.611 -6.652 1 94.5 139 LEU B CA 1
ATOM 3008 C C . LEU B 1 139 ? -17.562 -1.609 -7.578 1 94.5 139 LEU B C 1
ATOM 3010 O O . LEU B 1 139 ? -16.547 -1.298 -8.188 1 94.5 139 LEU B O 1
ATOM 3014 N N . ASN B 1 140 ? -18.156 -2.785 -7.695 1 95.94 140 ASN B N 1
ATOM 3015 C CA . ASN B 1 140 ? -17.516 -3.871 -8.43 1 95.94 140 ASN B CA 1
ATOM 3016 C C . ASN B 1 140 ? -17.297 -3.5 -9.898 1 95.94 140 ASN B C 1
ATOM 3018 O O . ASN B 1 140 ? -18.219 -3.057 -10.578 1 95.94 140 ASN B O 1
ATOM 3022 N N . GLY B 1 141 ? -16.031 -3.627 -10.344 1 95 141 GLY B N 1
ATOM 3023 C CA . GLY B 1 141 ? -15.695 -3.301 -11.719 1 95 141 GLY B CA 1
ATOM 3024 C C . GLY B 1 141 ? -15.625 -1.808 -11.984 1 95 141 GLY B C 1
ATOM 3025 O O . GLY B 1 141 ? -15.422 -1.379 -13.125 1 95 141 GLY B O 1
ATOM 3026 N N . LYS B 1 142 ? -15.844 -0.993 -11.047 1 95 142 LYS B N 1
ATOM 3027 C CA . LYS B 1 142 ? -15.812 0.463 -11.141 1 95 142 LYS B CA 1
ATOM 3028 C C . LYS B 1 142 ? -14.734 1.056 -10.234 1 95 142 LYS B C 1
ATOM 3030 O O . LYS B 1 142 ? -13.711 0.417 -9.984 1 95 142 LYS B O 1
ATOM 3035 N N . ALA B 1 143 ? -14.836 2.346 -9.984 1 95.56 143 ALA B N 1
ATOM 3036 C CA . ALA B 1 143 ? -13.82 3.006 -9.164 1 95.56 143 ALA B CA 1
ATOM 3037 C C . ALA B 1 143 ? -14.469 3.918 -8.125 1 95.56 143 ALA B C 1
ATOM 3039 O O . ALA B 1 143 ? -15.617 4.324 -8.273 1 95.56 143 ALA B O 1
ATOM 3040 N N . CYS B 1 144 ? -13.773 4.133 -7.102 1 95.62 144 CYS B N 1
ATOM 3041 C CA . CYS B 1 144 ? -14.117 5.168 -6.129 1 95.62 144 CYS B CA 1
ATOM 3042 C C . CYS B 1 144 ? -12.922 6.066 -5.844 1 95.62 144 CYS B C 1
ATOM 3044 O O . CYS B 1 144 ? -11.812 5.789 -6.293 1 95.62 144 CYS B O 1
ATOM 3046 N N . GLU B 1 145 ? -13.219 7.16 -5.219 1 95.56 145 GLU B N 1
ATOM 3047 C CA . GLU B 1 145 ? -12.18 8.133 -4.898 1 95.56 145 GLU B CA 1
ATOM 3048 C C . GLU B 1 145 ? -12.055 8.328 -3.391 1 95.56 145 GLU B C 1
ATOM 3050 O O . GLU B 1 145 ? -13.039 8.672 -2.723 1 95.56 145 GLU B O 1
ATOM 3055 N N . VAL B 1 146 ? -10.898 8.047 -2.846 1 96.5 146 VAL B N 1
ATOM 3056 C CA . VAL B 1 146 ? -10.617 8.273 -1.431 1 96.5 146 VAL B CA 1
ATOM 3057 C C . VAL B 1 146 ? -9.906 9.609 -1.248 1 96.5 146 VAL B C 1
ATOM 3059 O O . VAL B 1 146 ? -8.828 9.828 -1.808 1 96.5 146 VAL B O 1
ATOM 3062 N N . VAL B 1 147 ? -10.5 10.484 -0.458 1 96 147 VAL B N 1
ATOM 3063 C CA . VAL B 1 147 ? -9.953 11.812 -0.226 1 96 147 VAL B CA 1
ATOM 3064 C C . VAL B 1 147 ? -9.727 12.031 1.269 1 96 147 VAL B C 1
ATOM 3066 O O . VAL B 1 147 ? -10.633 11.812 2.078 1 96 147 VAL B O 1
ATOM 3069 N N . THR B 1 148 ? -8.516 12.398 1.592 1 97.62 148 THR B N 1
ATOM 3070 C CA . THR B 1 148 ? -8.195 12.719 2.979 1 97.62 148 THR B CA 1
ATOM 3071 C C . THR B 1 148 ? -7.77 14.172 3.113 1 97.62 148 THR B C 1
ATOM 3073 O O . THR B 1 148 ? -6.887 14.641 2.391 1 97.62 148 THR B O 1
ATOM 3076 N N . GLY B 1 149 ? -8.508 14.906 3.949 1 97.94 149 GLY B N 1
ATOM 3077 C CA . GLY B 1 149 ? -8.023 16.203 4.402 1 97.94 149 GLY B CA 1
ATOM 3078 C C . GLY B 1 149 ? -7.109 16.094 5.613 1 97.94 149 GLY B C 1
ATOM 3079 O O . GLY B 1 149 ? -7.371 15.32 6.531 1 97.94 149 GLY B O 1
ATOM 3080 N N . VAL B 1 150 ? -5.996 16.812 5.59 1 98.81 150 VAL B N 1
ATOM 3081 C CA . VAL B 1 150 ? -5.066 16.875 6.715 1 98.81 150 VAL B CA 1
ATOM 3082 C C . VAL B 1 150 ? -4.867 18.328 7.141 1 98.81 150 VAL B C 1
ATOM 3084 O O . VAL B 1 150 ? -4.715 19.219 6.297 1 98.81 150 VAL B O 1
ATOM 3087 N N . THR B 1 151 ? -4.918 18.562 8.414 1 98.81 151 THR B N 1
ATOM 3088 C CA . THR B 1 151 ? -4.688 19.906 8.953 1 98.81 151 THR B CA 1
ATOM 3089 C C . THR B 1 151 ? -3.693 19.859 10.109 1 98.81 151 THR B C 1
ATOM 3091 O O . THR B 1 151 ? -3.764 18.969 10.961 1 98.81 151 THR B O 1
ATOM 3094 N N . VAL B 1 152 ? -2.791 20.797 10.133 1 98.75 152 VAL B N 1
ATOM 3095 C CA . VAL B 1 152 ? -1.891 20.969 11.266 1 98.75 152 VAL B CA 1
ATOM 3096 C C . VAL B 1 152 ? -2.111 22.344 11.891 1 98.75 152 VAL B C 1
ATOM 3098 O O . VAL B 1 152 ? -2.393 23.312 11.195 1 98.75 152 VAL B O 1
ATOM 3101 N N . VAL B 1 153 ? -2.025 22.375 13.156 1 98 153 VAL B N 1
ATOM 3102 C CA . VAL B 1 153 ? -2.156 23.594 13.945 1 98 153 VAL B CA 1
ATOM 3103 C C . VAL B 1 153 ? -0.948 23.75 14.867 1 98 153 VAL B C 1
ATOM 3105 O O . VAL B 1 153 ? -0.54 22.781 15.531 1 98 153 VAL B O 1
ATOM 3108 N N . TRP B 1 154 ? -0.37 24.922 14.891 1 96.5 154 TRP B N 1
ATOM 3109 C CA . TRP B 1 154 ? 0.758 25.188 15.773 1 96.5 154 TRP B CA 1
ATOM 3110 C C . TRP B 1 154 ? 0.705 26.625 16.312 1 96.5 154 TRP B C 1
ATOM 3112 O O . TRP B 1 154 ? 0.084 27.484 15.695 1 96.5 154 TRP B O 1
ATOM 3122 N N . PRO B 1 155 ? 1.298 26.844 17.469 1 94.06 155 PRO B N 1
ATOM 3123 C CA . PRO B 1 155 ? 1.214 28.172 18.078 1 94.06 155 PRO B CA 1
ATOM 3124 C C . PRO B 1 155 ? 2.055 29.219 17.359 1 94.06 155 PRO B C 1
ATOM 3126 O O . PRO B 1 155 ? 3.09 28.875 16.766 1 94.06 155 PRO B O 1
ATOM 3129 N N . ILE B 1 156 ? 1.523 30.453 17.391 1 85.88 156 ILE B N 1
ATOM 3130 C CA . ILE B 1 156 ? 2.275 31.625 16.938 1 85.88 156 ILE B CA 1
ATOM 3131 C C . ILE B 1 156 ? 3.098 32.188 18.094 1 85.88 156 ILE B C 1
ATOM 3133 O O . ILE B 1 156 ? 2.602 32.312 19.219 1 85.88 156 ILE B O 1
ATOM 3137 N N . ILE B 1 157 ? 4.293 32.5 17.922 1 76.5 157 ILE B N 1
ATOM 3138 C CA . ILE B 1 157 ? 5.16 33 18.984 1 76.5 157 ILE B CA 1
ATOM 3139 C C . ILE B 1 157 ? 4.902 34.5 19.203 1 76.5 157 ILE B C 1
ATOM 3141 O O . ILE B 1 157 ? 4.859 34.969 20.344 1 76.5 157 ILE B O 1
ATOM 3145 N N . SER B 1 158 ? 4.715 35.188 18.094 1 73 158 SER B N 1
ATOM 3146 C CA . SER B 1 158 ? 4.711 36.625 18.141 1 73 158 SER B CA 1
ATOM 3147 C C . SER B 1 158 ? 3.395 37.156 18.703 1 73 158 SER B C 1
ATOM 3149 O O . SER B 1 158 ? 3.307 38.312 19.109 1 73 158 SER B O 1
ATOM 3151 N N . ALA B 1 159 ? 2.336 36.5 18.672 1 72.62 159 ALA B N 1
ATOM 3152 C CA . ALA B 1 159 ? 1.021 36.906 19.172 1 72.62 159 ALA B CA 1
ATOM 3153 C C . ALA B 1 159 ? 0.232 35.688 19.672 1 72.62 159 ALA B C 1
ATOM 3155 O O . ALA B 1 159 ? 0.563 34.562 19.359 1 72.62 159 ALA B O 1
ATOM 3156 N N . PRO B 1 160 ? -0.66 36.031 20.625 1 78.62 160 PRO B N 1
ATOM 3157 C CA . PRO B 1 160 ? -1.553 34.938 21 1 78.62 160 PRO B CA 1
ATOM 3158 C C . PRO B 1 160 ? -2.297 34.344 19.797 1 78.62 160 PRO B C 1
ATOM 3160 O O . PRO B 1 160 ? -2.631 35.062 18.859 1 78.62 160 PRO B O 1
ATOM 3163 N N . GLY B 1 161 ? -2.27 33.125 19.594 1 89.5 161 GLY B N 1
ATOM 3164 C CA . GLY B 1 161 ? -3.014 32.5 18.516 1 89.5 161 GLY B CA 1
ATOM 3165 C C . GLY B 1 161 ? -2.312 31.281 17.922 1 89.5 161 GLY B C 1
ATOM 3166 O O . GLY B 1 161 ? -1.488 30.656 18.594 1 89.5 161 GLY B O 1
ATOM 3167 N N . TYR B 1 162 ? -2.836 30.844 16.922 1 94.62 162 TYR B N 1
ATOM 3168 C CA . TYR B 1 162 ? -2.291 29.672 16.234 1 94.62 162 TYR B CA 1
ATOM 3169 C C . TYR B 1 162 ? -2.359 29.844 14.719 1 94.62 162 TYR B C 1
ATOM 3171 O O . TYR B 1 162 ? -3.102 30.688 14.219 1 94.62 162 TYR B O 1
ATOM 3179 N N . MET B 1 163 ? -1.49 29.141 14.055 1 95.94 163 MET B N 1
ATOM 3180 C CA . MET B 1 163 ? -1.51 29.047 12.594 1 95.94 163 MET B CA 1
ATOM 3181 C C . MET B 1 163 ? -2.08 27.703 12.141 1 95.94 163 MET B C 1
ATOM 3183 O O . MET B 1 163 ? -2.006 26.719 12.867 1 95.94 163 MET B O 1
ATOM 3187 N N . ILE B 1 164 ? -2.715 27.734 10.961 1 97.44 164 ILE B N 1
ATOM 3188 C CA . ILE B 1 164 ? -3.328 26.547 10.375 1 97.44 164 ILE B CA 1
ATOM 3189 C C . ILE B 1 164 ? -2.791 26.328 8.961 1 97.44 164 ILE B C 1
ATOM 3191 O O . ILE B 1 164 ? -2.65 27.281 8.188 1 97.44 164 ILE B O 1
ATOM 3195 N N . LYS B 1 165 ? -2.4 25.125 8.625 1 98.31 165 LYS B N 1
ATOM 3196 C CA . LYS B 1 165 ? -2.119 24.703 7.258 1 98.31 165 LYS B CA 1
ATOM 3197 C C . LYS B 1 165 ? -2.838 23.406 6.926 1 98.31 165 LYS B C 1
ATOM 3199 O O . LYS B 1 165 ? -2.877 22.484 7.746 1 98.31 165 LYS B O 1
ATOM 3204 N N . SER B 1 166 ? -3.459 23.344 5.758 1 98.44 166 SER B N 1
ATOM 3205 C CA . SER B 1 166 ? -4.223 22.172 5.371 1 98.44 166 SER B CA 1
ATOM 3206 C C . SER B 1 166 ? -3.848 21.703 3.969 1 98.44 166 SER B C 1
ATOM 3208 O O . SER B 1 166 ? -3.238 22.453 3.201 1 98.44 166 SER B O 1
ATOM 3210 N N . MET B 1 167 ? -4.121 20.469 3.709 1 98.06 167 MET B N 1
ATOM 3211 C CA . MET B 1 167 ? -3.963 19.859 2.393 1 98.06 167 MET B CA 1
ATOM 3212 C C . MET B 1 167 ? -4.984 18.75 2.186 1 98.06 167 MET B C 1
ATOM 3214 O O . MET B 1 167 ? -5.633 18.312 3.137 1 98.06 167 MET B O 1
ATOM 3218 N N . ASP B 1 168 ? -5.176 18.391 0.972 1 97.75 168 ASP B N 1
ATOM 3219 C CA . ASP B 1 168 ? -5.941 17.188 0.675 1 97.75 168 ASP B CA 1
ATOM 3220 C C . ASP B 1 168 ? -5.148 16.25 -0.235 1 97.75 168 ASP B C 1
ATOM 3222 O O . ASP B 1 168 ? -4.227 16.672 -0.929 1 97.75 168 ASP B O 1
ATOM 3226 N N . GLU B 1 169 ? -5.336 15.031 -0.062 1 98.25 169 GLU B N 1
ATOM 3227 C CA . GLU B 1 169 ? -4.797 13.977 -0.915 1 98.25 169 GLU B CA 1
ATOM 3228 C C . GLU B 1 169 ? -5.91 13.102 -1.481 1 98.25 169 GLU B C 1
ATOM 3230 O O . GLU B 1 169 ? -6.852 12.75 -0.77 1 98.25 169 GLU B O 1
ATOM 3235 N N . ARG B 1 170 ? -5.75 12.812 -2.781 1 96.88 170 ARG B N 1
ATOM 3236 C CA . ARG B 1 170 ? -6.797 12.086 -3.486 1 96.88 170 ARG B CA 1
ATOM 3237 C C . ARG B 1 170 ? -6.234 10.844 -4.172 1 96.88 170 ARG B C 1
ATOM 3239 O O . ARG B 1 170 ? -5.168 10.898 -4.789 1 96.88 170 ARG B O 1
ATOM 3246 N N . THR B 1 171 ? -6.906 9.719 -3.994 1 97.88 171 THR B N 1
ATOM 3247 C CA . THR B 1 171 ? -6.516 8.461 -4.629 1 97.88 171 THR B CA 1
ATOM 3248 C C . THR B 1 171 ? -7.727 7.773 -5.25 1 97.88 171 THR B C 1
ATOM 3250 O O . THR B 1 171 ? -8.773 7.652 -4.617 1 97.88 171 THR B O 1
ATOM 3253 N N . ILE B 1 172 ? -7.598 7.359 -6.488 1 97.56 172 ILE B N 1
ATOM 3254 C CA . ILE B 1 172 ? -8.633 6.578 -7.152 1 97.56 172 ILE B CA 1
ATOM 3255 C C . ILE B 1 172 ? -8.375 5.09 -6.938 1 97.56 172 ILE B C 1
ATOM 3257 O O . ILE B 1 172 ? -7.254 4.609 -7.148 1 97.56 172 ILE B O 1
ATOM 3261 N N . VAL B 1 173 ? -9.375 4.375 -6.5 1 97.81 173 VAL B N 1
ATOM 3262 C CA . VAL B 1 173 ? -9.297 2.936 -6.281 1 97.81 173 VAL B CA 1
ATOM 3263 C C . VAL B 1 173 ? -10.156 2.207 -7.309 1 97.81 173 VAL B C 1
ATOM 3265 O O . VAL B 1 173 ? -11.367 2.439 -7.391 1 97.81 173 VAL B O 1
ATOM 3268 N N . HIS B 1 174 ? -9.555 1.362 -8.07 1 97.56 174 HIS B N 1
ATOM 3269 C CA . HIS B 1 174 ? -10.266 0.582 -9.078 1 97.56 174 HIS B CA 1
ATOM 3270 C C . HIS B 1 174 ? -10.531 -0.84 -8.594 1 97.56 174 HIS B C 1
ATOM 3272 O O . HIS B 1 174 ? -9.586 -1.594 -8.336 1 97.56 174 HIS B O 1
ATOM 3278 N N . PHE B 1 175 ? -11.789 -1.135 -8.5 1 97.38 175 PHE B N 1
ATOM 3279 C CA . PHE B 1 175 ? -12.164 -2.496 -8.133 1 97.38 175 PHE B CA 1
ATOM 3280 C C . PHE B 1 175 ? -12.039 -3.434 -9.328 1 97.38 175 PHE B C 1
ATOM 3282 O O . PHE B 1 175 ? -12.312 -3.041 -10.469 1 97.38 175 PHE B O 1
ATOM 3289 N N . ALA B 1 176 ? -11.578 -4.621 -9.023 1 97.06 176 ALA B N 1
ATOM 3290 C CA . ALA B 1 176 ? -11.617 -5.656 -10.055 1 97.06 176 ALA B CA 1
ATOM 3291 C C . ALA B 1 176 ? -13.055 -6.062 -10.367 1 97.06 176 ALA B C 1
ATOM 3293 O O . ALA B 1 176 ? -14 -5.59 -9.719 1 97.06 176 ALA B O 1
ATOM 3294 N N . ASP B 1 177 ? -13.195 -6.809 -11.484 1 95.75 177 ASP B N 1
ATOM 3295 C CA . ASP B 1 177 ? -14.484 -7.449 -11.758 1 95.75 177 ASP B CA 1
ATOM 3296 C C . ASP B 1 177 ? -14.617 -8.766 -10.992 1 95.75 177 ASP B C 1
ATOM 3298 O O . ASP B 1 177 ? -14.398 -9.836 -11.555 1 95.75 177 ASP B O 1
ATOM 3302 N N . ASN B 1 178 ? -15 -8.648 -9.742 1 96.94 178 ASN B N 1
ATOM 3303 C CA . ASN B 1 178 ? -15.055 -9.789 -8.844 1 96.94 178 ASN B CA 1
ATOM 3304 C C . ASN B 1 178 ? -16.359 -10.562 -9 1 96.94 178 ASN B C 1
ATOM 3306 O O . ASN B 1 178 ? -17.422 -9.969 -9.227 1 96.94 178 ASN B O 1
ATOM 3310 N N . SER B 1 179 ? -16.25 -11.836 -8.891 1 95.19 179 SER B N 1
ATOM 3311 C CA . SER B 1 179 ? -17.469 -12.641 -8.867 1 95.19 179 SER B CA 1
ATOM 3312 C C . SER B 1 179 ? -18.281 -12.375 -7.605 1 95.19 179 SER B C 1
ATOM 3314 O O . SER B 1 179 ? -17.75 -11.883 -6.609 1 95.19 179 SER B O 1
ATOM 3316 N N . LYS B 1 180 ? -19.531 -12.734 -7.648 1 94.62 180 LYS B N 1
ATOM 3317 C CA . LYS B 1 180 ? -20.391 -12.594 -6.48 1 94.62 180 LYS B CA 1
ATOM 3318 C C . LYS B 1 180 ? -19.844 -13.398 -5.301 1 94.62 180 LYS B C 1
ATOM 3320 O O . LYS B 1 180 ? -19.953 -12.977 -4.148 1 94.62 180 LYS B O 1
ATOM 3325 N N . GLN B 1 181 ? -19.281 -14.477 -5.613 1 94.69 181 GLN B N 1
ATOM 3326 C CA . GLN B 1 181 ? -18.719 -15.344 -4.582 1 94.69 181 GLN B CA 1
ATOM 3327 C C . GLN B 1 181 ? -17.578 -14.656 -3.857 1 94.69 181 GLN B C 1
ATOM 3329 O O . GLN B 1 181 ? -17.469 -14.734 -2.631 1 94.69 181 GLN B O 1
ATOM 3334 N N . ARG B 1 182 ? -16.75 -14.016 -4.574 1 96.38 182 ARG B N 1
ATOM 3335 C CA . ARG B 1 182 ? -15.625 -13.297 -3.979 1 96.38 182 ARG B CA 1
ATOM 3336 C C . ARG B 1 182 ? -16.109 -12.172 -3.078 1 96.38 182 ARG B C 1
ATOM 3338 O O . ARG B 1 182 ? -15.609 -11.992 -1.966 1 96.38 182 ARG B O 1
ATOM 3345 N N . LEU B 1 183 ? -17.109 -11.438 -3.557 1 97.62 183 LEU B N 1
ATOM 3346 C CA . 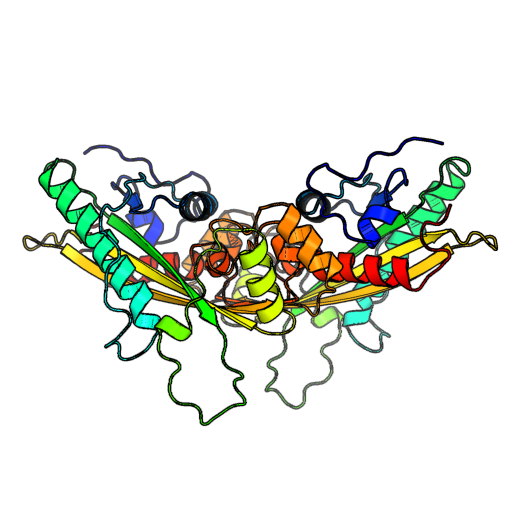LEU B 1 183 ? -17.656 -10.336 -2.768 1 97.62 183 LEU B CA 1
ATOM 3347 C C . LEU B 1 183 ? -18.266 -10.852 -1.469 1 97.62 183 LEU B C 1
ATOM 3349 O O . LEU B 1 183 ? -18.031 -10.281 -0.399 1 97.62 183 LEU B O 1
ATOM 3353 N N . LYS B 1 184 ? -19 -11.93 -1.595 1 97.38 184 LYS B N 1
ATOM 3354 C CA . LYS B 1 184 ? -19.641 -12.516 -0.421 1 97.38 184 LYS B CA 1
ATOM 3355 C C . LYS B 1 184 ? -18.609 -13.023 0.579 1 97.38 184 LYS B C 1
ATOM 3357 O O . LYS B 1 184 ? -18.766 -12.859 1.79 1 97.38 184 LYS B O 1
ATOM 3362 N N . ALA B 1 185 ? -17.578 -13.641 0.048 1 97.38 185 ALA B N 1
ATOM 3363 C CA . ALA B 1 185 ? -16.516 -14.141 0.919 1 97.38 185 ALA B CA 1
ATOM 3364 C C . ALA B 1 185 ? -15.883 -13 1.721 1 97.38 185 ALA B C 1
ATOM 3366 O O . ALA B 1 185 ? -15.602 -13.156 2.912 1 97.38 185 ALA B O 1
ATOM 3367 N N . TYR B 1 186 ? -15.633 -11.891 1.102 1 98 186 TYR B N 1
ATOM 3368 C CA . TYR B 1 186 ? -15.055 -10.75 1.809 1 98 186 TYR B CA 1
ATOM 3369 C C . TYR B 1 186 ? -16.016 -10.219 2.865 1 98 186 TYR B C 1
ATOM 3371 O O . TYR B 1 186 ? -15.617 -9.938 3.994 1 98 186 TYR B O 1
ATOM 3379 N N . VAL B 1 187 ? -17.281 -10.109 2.498 1 97.88 187 VAL B N 1
ATOM 3380 C CA . VAL B 1 187 ? -18.281 -9.578 3.41 1 97.88 187 VAL B CA 1
ATOM 3381 C C . VAL B 1 187 ? -18.375 -10.469 4.648 1 97.88 187 VAL B C 1
ATOM 3383 O O . VAL B 1 187 ? -18.516 -9.969 5.77 1 97.88 187 VAL B O 1
ATOM 3386 N N . GLU B 1 188 ? -18.234 -11.703 4.434 1 96.88 188 GLU B N 1
ATOM 3387 C CA . GLU B 1 188 ? -18.328 -12.664 5.527 1 96.88 188 GLU B CA 1
ATOM 3388 C C . GLU B 1 188 ? -17.172 -12.5 6.508 1 96.88 188 GLU B C 1
ATOM 3390 O O . GLU B 1 188 ? -17.312 -12.82 7.691 1 96.88 188 GLU B O 1
ATOM 3395 N N . SER B 1 189 ? -16.078 -12.07 6.039 1 96.25 189 SER B N 1
ATOM 3396 C CA . SER B 1 189 ? -14.938 -11.859 6.922 1 96.25 189 SER B CA 1
ATOM 3397 C C . SER B 1 189 ? -15.219 -10.75 7.934 1 96.25 189 SER B C 1
ATOM 3399 O O . SER B 1 189 ? -14.578 -10.695 8.992 1 96.25 189 SER B O 1
ATOM 3401 N N . GLY B 1 190 ? -16.062 -9.758 7.543 1 96 190 GLY B N 1
ATOM 3402 C CA . GLY B 1 190 ? -16.422 -8.648 8.414 1 96 190 GLY B CA 1
ATOM 3403 C C . GLY B 1 190 ? -15.422 -7.504 8.344 1 96 190 GLY B C 1
ATOM 3404 O O . GLY B 1 190 ? -15.625 -6.461 8.977 1 96 190 GLY B O 1
ATOM 3405 N N . GLU B 1 191 ? -14.406 -7.59 7.605 1 95.31 191 GLU B N 1
ATOM 3406 C CA . GLU B 1 191 ? -13.328 -6.602 7.586 1 95.31 191 GLU B CA 1
ATOM 3407 C C . GLU B 1 191 ? -13.836 -5.238 7.121 1 95.31 191 GLU B C 1
ATOM 3409 O O . GLU B 1 191 ? -13.359 -4.203 7.578 1 95.31 191 GLU B O 1
ATOM 3414 N N . GLY B 1 192 ? -14.75 -5.242 6.273 1 94.44 192 GLY B N 1
ATOM 3415 C CA . GLY B 1 192 ? -15.211 -4.016 5.645 1 94.44 192 GLY B CA 1
ATOM 3416 C C . GLY B 1 192 ? -16.188 -3.229 6.508 1 94.44 192 GLY B C 1
ATOM 3417 O O . GLY B 1 192 ? -16.469 -2.064 6.227 1 94.44 192 GLY B O 1
ATOM 3418 N N . LEU B 1 193 ? -16.484 -3.93 7.617 1 91.25 193 LEU B N 1
ATOM 3419 C CA . LEU B 1 193 ? -17.453 -3.262 8.492 1 91.25 193 LEU B CA 1
ATOM 3420 C C . LEU B 1 193 ? -16.781 -2.105 9.234 1 91.25 193 LEU B C 1
ATOM 3422 O O . LEU B 1 193 ? -15.609 -2.182 9.586 1 91.25 193 LEU B O 1
ATOM 3426 N N . ASP B 1 194 ? -17.328 -0.863 9.344 1 81.38 194 ASP B N 1
ATOM 3427 C CA . ASP B 1 194 ? -16.859 0.311 10.078 1 81.38 194 ASP B CA 1
ATOM 3428 C C . ASP B 1 194 ? -15.766 1.049 9.305 1 81.38 194 ASP B C 1
ATOM 3430 O O . ASP B 1 194 ? -14.906 1.696 9.898 1 81.38 194 ASP B O 1
ATOM 3434 N N . ARG B 1 195 ? -15.672 0.684 8 1 88.44 195 ARG B N 1
ATOM 3435 C CA . ARG B 1 195 ? -14.75 1.409 7.133 1 88.44 195 ARG B CA 1
ATOM 3436 C C . ARG B 1 195 ? -15.508 2.158 6.039 1 88.44 195 ARG B C 1
ATOM 3438 O O . ARG B 1 195 ? -16.469 1.639 5.477 1 88.44 195 ARG B O 1
ATOM 3445 N N . ALA B 1 196 ? -15 3.336 5.848 1 87.31 196 ALA B N 1
ATOM 3446 C CA . ALA B 1 196 ? -15.594 4.086 4.738 1 87.31 196 ALA B CA 1
ATOM 3447 C C . ALA B 1 196 ? -15.445 3.324 3.424 1 87.31 196 ALA B C 1
ATOM 3449 O O . ALA B 1 196 ? -14.383 2.773 3.133 1 87.31 196 ALA B O 1
ATOM 3450 N N . GLY B 1 197 ? -16.547 3.137 2.662 1 90 197 GLY B N 1
ATOM 3451 C CA . GLY B 1 197 ? -16.547 2.414 1.399 1 90 197 GLY B CA 1
ATOM 3452 C C . GLY B 1 197 ? -16.719 0.915 1.57 1 90 197 GLY B C 1
ATOM 3453 O O . GLY B 1 197 ? -16.938 0.195 0.596 1 90 197 GLY B O 1
ATOM 3454 N N . GLY B 1 198 ? -16.5 0.409 2.854 1 94.38 198 GLY B N 1
ATOM 3455 C CA . GLY B 1 198 ? -16.766 -0.988 3.16 1 94.38 198 GLY B CA 1
ATOM 3456 C C . GLY B 1 198 ? -15.609 -1.905 2.818 1 94.38 198 GLY B C 1
ATOM 3457 O O . GLY B 1 198 ? -15.812 -3.092 2.549 1 94.38 198 GLY B O 1
ATOM 3458 N N . PHE B 1 199 ? -14.414 -1.403 2.74 1 96.75 199 PHE B N 1
ATOM 3459 C CA . PHE B 1 199 ? -13.273 -2.242 2.408 1 96.75 199 PHE B CA 1
ATOM 3460 C C . PHE B 1 199 ? -12 -1.698 3.047 1 96.75 199 PHE B C 1
ATOM 3462 O O . PHE B 1 199 ? -11.93 -0.517 3.393 1 96.75 199 PHE B O 1
ATOM 3469 N N . ALA B 1 200 ? -11.062 -2.562 3.289 1 95.88 200 ALA B N 1
ATOM 3470 C CA . ALA B 1 200 ? -9.711 -2.221 3.727 1 95.88 200 ALA B CA 1
ATOM 3471 C C . ALA B 1 200 ? -8.672 -2.715 2.725 1 95.88 200 ALA B C 1
ATOM 3473 O O . ALA B 1 200 ? -8.422 -3.918 2.617 1 95.88 200 ALA B O 1
ATOM 3474 N N . ILE B 1 201 ? -8.008 -1.78 2.109 1 96.12 201 ILE B N 1
ATOM 3475 C CA . ILE B 1 201 ? -7.121 -2.141 1.009 1 96.12 201 ILE B CA 1
ATOM 3476 C C . ILE B 1 201 ? -5.875 -2.834 1.556 1 96.12 201 ILE B C 1
ATOM 3478 O O . ILE B 1 201 ? -5.262 -3.654 0.869 1 96.12 201 ILE B O 1
ATOM 3482 N N . GLN B 1 202 ? -5.457 -2.48 2.773 1 93.81 202 GLN B N 1
ATOM 3483 C CA . GLN B 1 202 ? -4.23 -3.008 3.354 1 93.81 202 GLN B CA 1
ATOM 3484 C C . GLN B 1 202 ? -4.414 -4.453 3.814 1 93.81 202 GLN B C 1
ATOM 3486 O O . GLN B 1 202 ? -3.438 -5.148 4.098 1 93.81 202 GLN B O 1
ATOM 3491 N N . GLY B 1 203 ? -5.629 -4.895 3.939 1 95 203 GLY B N 1
ATOM 3492 C CA . GLY B 1 203 ? -5.953 -6.25 4.352 1 95 203 GLY B CA 1
ATOM 3493 C C . GLY B 1 203 ? -6.594 -7.074 3.25 1 95 203 GLY B C 1
ATOM 3494 O O . GLY B 1 203 ? -6.164 -7.016 2.096 1 95 203 GLY B O 1
ATOM 3495 N N . LEU B 1 204 ? -7.621 -7.863 3.645 1 97.44 204 LEU B N 1
ATOM 3496 C CA . LEU B 1 204 ? -8.266 -8.797 2.73 1 97.44 204 LEU B CA 1
ATOM 3497 C C . LEU B 1 204 ? -8.953 -8.055 1.588 1 97.44 204 LEU B C 1
ATOM 3499 O O . LEU B 1 204 ? -9.039 -8.57 0.472 1 97.44 204 LEU B O 1
ATOM 3503 N N . GLY B 1 205 ? -9.383 -6.824 1.887 1 97.69 205 GLY B N 1
ATOM 3504 C CA . GLY B 1 205 ? -10.023 -6.027 0.852 1 97.69 205 GLY B CA 1
ATOM 3505 C C . GLY B 1 205 ? -9.109 -5.75 -0.331 1 97.69 205 GLY B C 1
ATOM 3506 O O . GLY B 1 205 ? -9.586 -5.406 -1.416 1 97.69 205 GLY B O 1
ATOM 3507 N N . GLY B 1 206 ? -7.824 -5.855 -0.093 1 97.62 206 GLY B N 1
ATOM 3508 C CA . GLY B 1 206 ? -6.859 -5.684 -1.167 1 97.62 206 GLY B CA 1
ATOM 3509 C C . GLY B 1 206 ? -7.059 -6.66 -2.311 1 97.62 206 GLY B C 1
ATOM 3510 O O . GLY B 1 206 ? -6.684 -6.375 -3.449 1 97.62 206 GLY B O 1
ATOM 3511 N N . LEU B 1 207 ? -7.66 -7.773 -2.082 1 98.12 207 LEU B N 1
ATOM 3512 C CA . LEU B 1 207 ? -7.859 -8.805 -3.096 1 98.12 207 LEU B CA 1
ATOM 3513 C C . LEU B 1 207 ? -8.992 -8.422 -4.043 1 98.12 207 LEU B C 1
ATOM 3515 O O . LEU B 1 207 ? -9.156 -9.039 -5.102 1 98.12 207 LEU B O 1
ATOM 3519 N N . LEU B 1 208 ? -9.781 -7.43 -3.635 1 97.94 208 LEU B N 1
ATOM 3520 C CA . LEU B 1 208 ? -10.898 -6.996 -4.469 1 97.94 208 LEU B CA 1
ATOM 3521 C C . LEU B 1 208 ? -10.477 -5.859 -5.395 1 97.94 208 LEU B C 1
ATOM 3523 O O . LEU B 1 208 ? -11.227 -5.473 -6.293 1 97.94 208 LEU B O 1
ATOM 3527 N N . ILE B 1 209 ? -9.266 -5.348 -5.199 1 98.12 209 ILE B N 1
ATOM 3528 C CA . ILE B 1 209 ? -8.82 -4.133 -5.867 1 98.12 209 ILE B CA 1
ATOM 3529 C C . ILE B 1 209 ? -7.902 -4.492 -7.035 1 98.12 209 ILE B C 1
ATOM 3531 O O . ILE B 1 209 ? -6.973 -5.285 -6.883 1 98.12 209 ILE B O 1
ATOM 3535 N N . ALA B 1 210 ? -8.164 -3.904 -8.18 1 97.12 210 ALA B N 1
ATOM 3536 C CA . ALA B 1 210 ? -7.328 -4.102 -9.359 1 97.12 210 ALA B CA 1
ATOM 3537 C C . ALA B 1 210 ? -6.094 -3.203 -9.32 1 97.12 210 ALA B C 1
ATOM 3539 O O . ALA B 1 210 ? -4.977 -3.662 -9.562 1 97.12 210 ALA B O 1
ATOM 3540 N N . LYS B 1 211 ? -6.293 -1.998 -9.008 1 98.06 211 LYS B N 1
ATOM 3541 C CA . LYS B 1 211 ? -5.199 -1.032 -8.969 1 98.06 211 LYS B CA 1
ATOM 3542 C C . LYS B 1 211 ? -5.633 0.261 -8.281 1 98.06 211 LYS B C 1
ATOM 3544 O O . LYS B 1 211 ? -6.824 0.476 -8.047 1 98.06 211 LYS B O 1
ATOM 3549 N N . ILE B 1 212 ? -4.648 1.066 -7.922 1 98.25 212 ILE B N 1
ATOM 3550 C CA . ILE B 1 212 ? -4.934 2.42 -7.461 1 98.25 212 ILE B CA 1
ATOM 3551 C C . ILE B 1 212 ? -4.168 3.43 -8.312 1 98.25 212 ILE B C 1
ATOM 3553 O O . ILE B 1 212 ? -3.176 3.082 -8.953 1 98.25 212 ILE B O 1
ATOM 3557 N N . ASP B 1 213 ? -4.691 4.562 -8.461 1 98.12 213 ASP B N 1
ATOM 3558 C CA . ASP B 1 213 ? -4.023 5.75 -8.984 1 98.12 213 ASP B CA 1
ATOM 3559 C C . ASP B 1 213 ? -3.9 6.828 -7.91 1 98.12 213 ASP B C 1
ATOM 3561 O O . ASP B 1 213 ? -4.852 7.574 -7.664 1 98.12 213 ASP B O 1
ATOM 3565 N N . GLY B 1 214 ? -2.797 6.848 -7.266 1 98.44 214 GLY B N 1
ATOM 3566 C CA . GLY B 1 214 ? -2.586 7.742 -6.137 1 98.44 214 GLY B CA 1
ATOM 3567 C C . GLY B 1 214 ? -1.758 7.121 -5.031 1 98.44 214 GLY B C 1
ATOM 3568 O O . GLY B 1 214 ? -0.932 6.242 -5.281 1 98.44 214 GLY B O 1
ATOM 3569 N N . ASP B 1 215 ? -1.932 7.684 -3.863 1 98.25 215 ASP B N 1
ATOM 3570 C CA . ASP B 1 215 ? -1.162 7.297 -2.684 1 98.25 215 ASP B CA 1
ATOM 3571 C C . ASP B 1 215 ? -1.843 6.156 -1.932 1 98.25 215 ASP B C 1
ATOM 3573 O O . ASP B 1 215 ? -2.975 6.301 -1.468 1 98.25 215 ASP B O 1
ATOM 3577 N N . PHE B 1 216 ? -1.161 5.047 -1.775 1 98.25 216 PHE B N 1
ATOM 3578 C CA . PHE B 1 216 ? -1.669 3.877 -1.066 1 98.25 216 PHE B CA 1
ATOM 3579 C C . PHE B 1 216 ? -1.994 4.223 0.382 1 98.25 216 PHE B C 1
ATOM 3581 O O . PHE B 1 216 ? -3.039 3.822 0.901 1 98.25 216 PHE B O 1
ATOM 3588 N N . TRP B 1 217 ? -1.139 4.926 1.058 1 97.94 217 TRP B N 1
ATOM 3589 C CA . TRP B 1 217 ? -1.314 5.238 2.473 1 97.94 217 TRP B CA 1
ATOM 3590 C C . TRP B 1 217 ? -2.502 6.172 2.68 1 97.94 217 TRP B C 1
ATOM 3592 O O . TRP B 1 217 ? -3.166 6.121 3.717 1 97.94 217 TRP B O 1
ATOM 3602 N N . ASN B 1 218 ? -2.768 6.953 1.668 1 98.12 218 ASN B N 1
ATOM 3603 C CA . ASN B 1 218 ? -3.992 7.746 1.71 1 98.12 218 ASN B CA 1
ATOM 3604 C C . ASN B 1 218 ? -5.23 6.863 1.802 1 98.12 218 ASN B C 1
ATOM 3606 O O . ASN B 1 218 ? -6.152 7.156 2.564 1 98.12 218 ASN B O 1
ATOM 3610 N N . VAL B 1 219 ? -5.223 5.812 1.042 1 97.69 219 VAL B N 1
ATOM 3611 C CA . VAL B 1 219 ? -6.363 4.902 1.037 1 97.69 219 VAL B CA 1
ATOM 3612 C C . VAL B 1 219 ? -6.457 4.184 2.379 1 97.69 219 VAL B C 1
ATOM 3614 O O . VAL B 1 219 ? -7.551 3.963 2.9 1 97.69 219 VAL B O 1
ATOM 3617 N N . VAL B 1 220 ? -5.285 3.848 2.906 1 96.88 220 VAL B N 1
ATOM 3618 C CA . VAL B 1 220 ? -5.254 3.15 4.188 1 96.88 220 VAL B CA 1
ATOM 3619 C C . VAL B 1 220 ? -5.793 4.066 5.285 1 96.88 220 VAL B C 1
ATOM 3621 O O . VAL B 1 220 ? -6.531 3.621 6.168 1 96.88 220 VAL B O 1
ATOM 3624 N N . GLY B 1 221 ? -5.328 5.41 5.176 1 96.19 221 GLY B N 1
ATOM 3625 C CA . GLY B 1 221 ? -5.918 6.25 6.207 1 96.19 221 GLY B CA 1
ATOM 3626 C C . GLY B 1 221 ? -5.176 7.559 6.406 1 96.19 221 GLY B C 1
ATOM 3627 O O . GLY B 1 221 ? -5.648 8.438 7.125 1 96.19 221 GLY B O 1
ATOM 3628 N N . PHE B 1 222 ? -4.008 7.676 5.836 1 98.38 222 PHE B N 1
ATOM 3629 C CA . PHE B 1 222 ? -3.242 8.898 6.051 1 98.38 222 PHE B CA 1
ATOM 3630 C C . PHE B 1 222 ? -2.213 9.094 4.945 1 98.38 222 PHE B C 1
ATOM 3632 O O . PHE B 1 222 ? -1.387 8.211 4.695 1 98.38 222 PHE B O 1
ATOM 3639 N N . PRO B 1 223 ? -2.211 10.219 4.293 1 98.44 223 PRO B N 1
ATOM 3640 C CA . PRO B 1 223 ? -1.254 10.484 3.217 1 98.44 223 PRO B CA 1
ATOM 3641 C C . PRO B 1 223 ? 0.105 10.945 3.738 1 98.44 223 PRO B C 1
ATOM 3643 O O . PRO B 1 223 ? 0.45 12.125 3.613 1 98.44 223 PRO B O 1
ATOM 3646 N N . ALA B 1 224 ? 0.921 10.047 4.141 1 98 224 ALA B N 1
ATOM 3647 C CA . ALA B 1 224 ? 2.16 10.32 4.859 1 98 224 ALA B CA 1
ATOM 3648 C C . ALA B 1 224 ? 3.148 11.078 3.98 1 98 224 ALA B C 1
ATOM 3650 O O . ALA B 1 224 ? 3.779 12.039 4.43 1 98 224 ALA B O 1
ATOM 3651 N N . SER B 1 225 ? 3.307 10.648 2.721 1 97.25 225 SER B N 1
ATOM 3652 C CA . SER B 1 225 ? 4.281 11.305 1.852 1 97.25 225 SER B CA 1
ATOM 3653 C C . SER B 1 225 ? 3.99 12.789 1.713 1 97.25 225 SER B C 1
ATOM 3655 O O . SER B 1 225 ? 4.852 13.625 2 1 97.25 225 SER B O 1
ATOM 3657 N N . SER B 1 226 ? 2.762 13.117 1.36 1 97.62 226 SER B N 1
ATOM 3658 C CA . SER B 1 226 ? 2.355 14.508 1.207 1 97.62 226 SER B CA 1
ATOM 3659 C C . SER B 1 226 ? 2.443 15.258 2.531 1 97.62 226 SER B C 1
ATOM 3661 O O . SER B 1 226 ? 2.826 16.422 2.564 1 97.62 226 SER B O 1
ATOM 3663 N N . PHE B 1 227 ? 2.137 14.664 3.578 1 98.5 227 PHE B N 1
ATOM 3664 C CA . PHE B 1 227 ? 2.16 15.273 4.906 1 98.5 227 PHE B CA 1
ATOM 3665 C C . PHE B 1 227 ? 3.576 15.688 5.289 1 98.5 227 PHE B C 1
ATOM 3667 O O . PHE B 1 227 ? 3.807 16.828 5.688 1 98.5 227 PHE B O 1
ATOM 3674 N N . PHE B 1 228 ? 4.52 14.781 5.152 1 97.75 228 PHE B N 1
ATOM 3675 C CA . PHE B 1 228 ? 5.883 15.102 5.555 1 97.75 228 PHE B CA 1
ATOM 3676 C C . PHE B 1 228 ? 6.508 16.109 4.605 1 97.75 228 PHE B C 1
ATOM 3678 O O . PHE B 1 228 ? 7.355 16.906 5.008 1 97.75 228 PHE B O 1
ATOM 3685 N N . GLN B 1 229 ? 6.066 16.062 3.365 1 96.62 229 GLN B N 1
ATOM 3686 C CA . GLN B 1 229 ? 6.5 17.125 2.457 1 96.62 229 GLN B CA 1
ATOM 3687 C C . GLN B 1 229 ? 5.992 18.484 2.916 1 96.62 229 GLN B C 1
ATOM 3689 O O . GLN B 1 229 ? 6.73 19.469 2.881 1 96.62 229 GLN B O 1
ATOM 3694 N N . MET B 1 230 ? 4.746 18.531 3.326 1 97.25 230 MET B N 1
ATOM 3695 C CA . MET B 1 230 ? 4.176 19.781 3.844 1 97.25 230 MET B CA 1
ATOM 3696 C C . MET B 1 230 ? 4.953 20.266 5.059 1 97.25 230 MET B C 1
ATOM 3698 O O . MET B 1 230 ? 5.234 21.469 5.18 1 97.25 230 MET B O 1
ATOM 3702 N N . LEU B 1 231 ? 5.34 19.391 5.93 1 97.19 231 LEU B N 1
ATOM 3703 C CA . LEU B 1 231 ? 6.109 19.766 7.109 1 97.19 231 LEU B CA 1
ATOM 3704 C C . LEU B 1 231 ? 7.461 20.359 6.715 1 97.19 231 LEU B C 1
ATOM 3706 O O . LEU B 1 231 ? 7.938 21.297 7.344 1 97.19 231 LEU B O 1
ATOM 3710 N N . ASP B 1 232 ? 8.062 19.781 5.707 1 96.38 232 ASP B N 1
ATOM 3711 C CA . ASP B 1 232 ? 9.344 20.297 5.227 1 96.38 232 ASP B CA 1
ATOM 3712 C C . ASP B 1 232 ? 9.195 21.719 4.691 1 96.38 232 ASP B C 1
ATOM 3714 O O . ASP B 1 232 ? 10.047 22.562 4.949 1 96.38 232 ASP B O 1
ATOM 3718 N N . ILE B 1 233 ? 8.156 21.953 3.949 1 95.81 233 ILE B N 1
ATOM 3719 C CA . ILE B 1 233 ? 7.902 23.281 3.4 1 95.81 233 ILE B CA 1
ATOM 3720 C C . ILE B 1 233 ? 7.695 24.281 4.539 1 95.81 233 ILE B C 1
ATOM 3722 O O . ILE B 1 233 ? 8.258 25.375 4.52 1 95.81 233 ILE B O 1
ATOM 3726 N N . LEU B 1 234 ? 6.953 23.859 5.516 1 96.19 234 LEU B N 1
ATOM 3727 C CA . LEU B 1 234 ? 6.719 24.734 6.672 1 96.19 234 LEU B CA 1
ATOM 3728 C C . LEU B 1 234 ? 8.023 25.016 7.414 1 96.19 234 LEU B C 1
ATOM 3730 O O . LEU B 1 234 ? 8.273 26.141 7.824 1 96.19 234 LEU B O 1
ATOM 3734 N N . ALA B 1 235 ? 8.828 23.984 7.594 1 94.5 235 ALA B N 1
ATOM 3735 C CA . ALA B 1 235 ? 10.102 24.125 8.297 1 94.5 235 ALA B CA 1
ATOM 3736 C C . ALA B 1 235 ? 11.016 25.109 7.578 1 94.5 235 ALA B C 1
ATOM 3738 O O . ALA B 1 235 ? 11.789 25.828 8.211 1 94.5 235 ALA B O 1
ATOM 3739 N N . GLU B 1 236 ? 10.898 25.141 6.316 1 92.44 236 GLU B N 1
ATOM 3740 C CA . GLU B 1 236 ? 11.781 25.969 5.504 1 92.44 236 GLU B CA 1
ATOM 3741 C C . GLU B 1 236 ? 11.211 27.375 5.344 1 92.44 236 GLU B C 1
ATOM 3743 O O . GLU B 1 236 ? 11.953 28.359 5.355 1 92.44 236 GLU B O 1
ATOM 3748 N N . GLU B 1 237 ? 9.914 27.5 5.234 1 92.88 237 GLU B N 1
ATOM 3749 C CA . GLU B 1 237 ? 9.32 28.75 4.793 1 92.88 237 GLU B CA 1
ATOM 3750 C C . GLU B 1 237 ? 8.711 29.516 5.965 1 92.88 237 GLU B C 1
ATOM 3752 O O . GLU B 1 237 ? 8.5 30.734 5.879 1 92.88 237 GLU B O 1
ATOM 3757 N N . GLU B 1 238 ? 8.352 28.812 7.004 1 90.44 238 GLU B N 1
ATOM 3758 C CA . GLU B 1 238 ? 7.684 29.453 8.133 1 90.44 238 GLU B CA 1
ATOM 3759 C C . GLU B 1 238 ? 8.625 29.578 9.328 1 90.44 238 GLU B C 1
ATOM 3761 O O . GLU B 1 238 ? 8.828 28.609 10.07 1 90.44 238 GLU B O 1
ATOM 3766 N N . GLU B 1 239 ? 9.094 30.719 9.609 1 83.19 239 GLU B N 1
ATOM 3767 C CA . GLU B 1 239 ? 10.086 30.953 10.656 1 83.19 239 GLU B CA 1
ATOM 3768 C C . GLU B 1 239 ? 9.547 30.578 12.031 1 83.19 239 GLU B C 1
ATOM 3770 O O . GLU B 1 239 ? 10.289 30.078 12.875 1 83.19 239 GLU B O 1
ATOM 3775 N N . ASP B 1 240 ? 8.305 30.734 12.172 1 85.06 240 ASP B N 1
ATOM 3776 C CA . ASP B 1 240 ? 7.699 30.5 13.484 1 85.06 240 ASP B CA 1
ATOM 3777 C C . ASP B 1 240 ? 7.316 29.031 13.664 1 85.06 240 ASP B C 1
ATOM 3779 O O . ASP B 1 240 ? 6.961 28.609 14.766 1 85.06 240 ASP B O 1
ATOM 3783 N N . PHE B 1 241 ? 7.438 28.266 12.641 1 92.5 241 PHE B N 1
ATOM 3784 C CA . PHE B 1 241 ? 7.008 26.875 12.711 1 92.5 241 PHE B CA 1
ATOM 3785 C C . PHE B 1 241 ? 7.891 26.078 13.664 1 92.5 241 PHE B C 1
ATOM 3787 O O . PHE B 1 241 ? 9.078 25.875 13.391 1 92.5 241 PHE B O 1
ATOM 3794 N N . LEU B 1 242 ? 7.344 25.703 14.781 1 92.62 242 LEU B N 1
ATOM 3795 C CA . LEU B 1 242 ? 7.957 24.906 15.836 1 92.62 242 LEU B CA 1
ATOM 3796 C C . LEU B 1 242 ? 9.25 25.547 16.328 1 92.62 242 LEU B C 1
ATOM 3798 O O . LEU B 1 242 ? 10.234 24.859 16.578 1 92.62 242 LEU B O 1
ATOM 3802 N N . ALA B 1 243 ? 9.234 26.812 16.375 1 83.81 243 ALA B N 1
ATOM 3803 C CA . ALA B 1 243 ? 10.414 27.578 16.766 1 83.81 243 ALA B CA 1
ATOM 3804 C C . ALA B 1 243 ? 10.484 27.734 18.281 1 83.81 243 ALA B C 1
ATOM 3806 O O . ALA B 1 243 ? 11.516 28.156 18.828 1 83.81 243 ALA B O 1
ATOM 3807 N N . LEU B 1 244 ? 9.516 27.328 18.984 1 70.38 244 LEU B N 1
ATOM 3808 C CA . LEU B 1 244 ? 9.547 27.484 20.438 1 70.38 244 LEU B CA 1
ATOM 3809 C C . LEU B 1 244 ? 10.281 26.312 21.094 1 70.38 244 LEU B C 1
ATOM 3811 O O . LEU B 1 244 ? 10.25 25.188 20.578 1 70.38 244 LEU B O 1
#

Nearest PDB structures (foldseek):
  6xi5-assembly1_B  TM=8.889E-01  e=8.030E-24  Homo sapiens
  2p5x-assembly2_B  TM=8.906E-01  e=2.071E-22  Homo sapiens
  4p0e-assembly1_A  TM=8.954E-01  e=3.935E-17  Escherichia coli K-12
  4heb-assembly1_B  TM=8.487E-01  e=4.200E-17  Bacillus subtilis
  4oo0-assembly1_B  TM=7.936E-01  e=1.113E-16  Burkholderia cenocepacia J2315